Protein AF-0000000083317560 (afdb_homodimer)

Structure (mmCIF, N/CA/C/O backbone):
data_AF-0000000083317560-model_v1
#
loop_
_entity.id
_entity.type
_entity.pdbx_description
1 polymer 'ATP-grasp domain-containing protein'
#
loop_
_atom_site.group_PDB
_atom_site.id
_atom_site.type_symbol
_atom_site.label_atom_id
_atom_site.label_alt_id
_atom_site.label_comp_id
_atom_site.label_asym_id
_atom_site.label_entity_id
_atom_site.label_seq_id
_atom_site.pdbx_PDB_ins_code
_atom_site.Cartn_x
_atom_site.Cartn_y
_atom_site.Cartn_z
_atom_site.occupancy
_atom_site.B_iso_or_equiv
_atom_site.auth_seq_id
_atom_site.auth_comp_id
_atom_site.auth_asym_id
_atom_site.auth_atom_id
_atom_site.pdbx_PDB_model_num
ATOM 1 N N . MET A 1 1 ? -16.016 -5.742 -10.305 1 97 1 MET A N 1
ATOM 2 C CA . MET A 1 1 ? -14.617 -5.953 -9.961 1 97 1 MET A CA 1
ATOM 3 C C . MET A 1 1 ? -13.711 -5.586 -11.133 1 97 1 MET A C 1
ATOM 5 O O . MET A 1 1 ? -13.922 -6.043 -12.258 1 97 1 MET A O 1
ATOM 9 N N . ASN A 1 2 ? -12.727 -4.668 -10.977 1 98.81 2 ASN A N 1
ATOM 10 C CA . ASN A 1 2 ? -11.695 -4.375 -11.969 1 98.81 2 ASN A CA 1
ATOM 11 C C . ASN A 1 2 ? -10.477 -5.277 -11.789 1 98.81 2 ASN A C 1
ATOM 13 O O . ASN A 1 2 ? -9.797 -5.211 -10.766 1 98.81 2 ASN A O 1
ATOM 17 N N . PHE A 1 3 ? -10.258 -6.121 -12.758 1 98.81 3 PHE A N 1
ATOM 18 C CA . PHE A 1 3 ? -9.164 -7.09 -12.727 1 98.81 3 PHE A CA 1
ATOM 19 C C . PHE A 1 3 ? -8.148 -6.789 -13.82 1 98.81 3 PHE A C 1
ATOM 21 O O . PHE A 1 3 ? -8.469 -6.84 -15.008 1 98.81 3 PHE A O 1
ATOM 28 N N . VAL A 1 4 ? -6.938 -6.422 -13.43 1 98.94 4 VAL A N 1
ATOM 29 C CA . VAL A 1 4 ? -5.867 -6.289 -14.406 1 98.94 4 VAL A CA 1
ATOM 30 C C . VAL A 1 4 ? -5.191 -7.641 -14.625 1 98.94 4 VAL A C 1
ATOM 32 O O . VAL A 1 4 ? -4.574 -8.188 -13.711 1 98.94 4 VAL A O 1
ATOM 35 N N . PHE A 1 5 ? -5.344 -8.195 -15.766 1 98.88 5 PHE A N 1
ATOM 36 C CA . PHE A 1 5 ? -4.676 -9.43 -16.141 1 98.88 5 PHE A CA 1
ATOM 37 C C . PHE A 1 5 ? -3.379 -9.148 -16.891 1 98.88 5 PHE A C 1
ATOM 39 O O . PHE A 1 5 ? -3.406 -8.711 -18.047 1 98.88 5 PHE A O 1
ATOM 46 N N . PHE A 1 6 ? -2.275 -9.383 -16.312 1 98.62 6 PHE A N 1
ATOM 47 C CA . PHE A 1 6 ? -0.95 -9.141 -16.859 1 98.62 6 PHE A CA 1
ATOM 48 C C . PHE A 1 6 ? -0.506 -10.312 -17.734 1 98.62 6 PHE A C 1
ATOM 50 O O . PHE A 1 6 ? -0.581 -11.469 -17.312 1 98.62 6 PHE A O 1
ATOM 57 N N . SER A 1 7 ? -0.179 -10.117 -18.953 1 97.81 7 SER A N 1
ATOM 58 C CA . SER A 1 7 ? 0.256 -11.102 -19.938 1 97.81 7 SER A CA 1
ATOM 59 C C . SER A 1 7 ? -0.863 -12.086 -20.266 1 97.81 7 SER A C 1
ATOM 61 O O . SER A 1 7 ? -0.674 -13.305 -20.188 1 97.81 7 SER A O 1
ATOM 63 N N . PRO A 1 8 ? -1.963 -11.523 -20.656 1 97.81 8 PRO A N 1
ATOM 64 C CA . PRO A 1 8 ? -3.088 -12.422 -20.938 1 97.81 8 PRO A CA 1
ATOM 65 C C . PRO A 1 8 ? -2.861 -13.281 -22.172 1 97.81 8 PRO A C 1
ATOM 67 O O . PRO A 1 8 ? -3.555 -14.281 -22.375 1 97.81 8 PRO A O 1
ATOM 70 N N . HIS A 1 9 ? -1.906 -12.922 -23.031 1 95.06 9 HIS A N 1
ATOM 71 C CA . HIS A 1 9 ? -1.702 -13.562 -24.328 1 95.06 9 HIS A CA 1
ATOM 72 C C . HIS A 1 9 ? -0.772 -14.766 -24.203 1 95.06 9 HIS A C 1
ATOM 74 O O . HIS A 1 9 ? -0.693 -15.586 -25.125 1 95.06 9 HIS A O 1
ATOM 80 N N . PHE A 1 10 ? -0.013 -14.805 -23.109 1 90.56 10 PHE A N 1
ATOM 81 C CA . PHE A 1 10 ? 0.992 -15.852 -23 1 90.56 10 PHE A CA 1
ATOM 82 C C . PHE A 1 10 ? 1.146 -16.297 -21.547 1 90.56 10 PHE A C 1
ATOM 84 O O . PHE A 1 10 ? 1.278 -15.477 -20.656 1 90.56 10 PHE A O 1
ATOM 91 N N . PRO A 1 11 ? 1.29 -17.641 -21.391 1 88.12 11 PRO A N 1
ATOM 92 C CA . PRO A 1 11 ? 1.042 -18.719 -22.344 1 88.12 11 PRO A CA 1
ATOM 93 C C . PRO A 1 11 ? -0.43 -18.844 -22.734 1 88.12 11 PRO A C 1
ATOM 95 O O . PRO A 1 11 ? -1.265 -18.078 -22.25 1 88.12 11 PRO A O 1
ATOM 98 N N . ALA A 1 12 ? -0.786 -19.719 -23.594 1 83.5 12 ALA A N 1
ATOM 99 C CA . ALA A 1 12 ? -2.139 -19.859 -24.141 1 83.5 12 ALA A CA 1
ATOM 100 C C . ALA A 1 12 ? -3.156 -20.047 -23.016 1 83.5 12 ALA A C 1
ATOM 102 O O . ALA A 1 12 ? -4.27 -19.516 -23.078 1 83.5 12 ALA A O 1
ATOM 103 N N . SER A 1 13 ? -2.809 -20.734 -22.016 1 88.69 13 SER A N 1
ATOM 104 C CA . SER A 1 13 ? -3.703 -21 -20.891 1 88.69 13 SER A CA 1
ATOM 105 C C . SER A 1 13 ? -4.082 -19.703 -20.172 1 88.69 13 SER A C 1
ATOM 107 O O . SER A 1 13 ? -5.152 -19.609 -19.578 1 88.69 13 SER A O 1
ATOM 109 N N . SER A 1 14 ? -3.219 -18.672 -20.219 1 93.62 14 SER A N 1
ATOM 110 C CA . SER A 1 14 ? -3.514 -17.391 -19.594 1 93.62 14 SER A CA 1
ATOM 111 C C . SER A 1 14 ? -4.777 -16.766 -20.172 1 93.62 14 SER A C 1
ATOM 113 O O . SER A 1 14 ? -5.598 -16.219 -19.453 1 93.62 14 SER A O 1
ATOM 115 N N . GLY A 1 15 ? -4.883 -16.906 -21.438 1 96.5 15 GLY A N 1
ATOM 116 C CA . GLY A 1 15 ? -6.074 -16.375 -22.094 1 96.5 15 GLY A CA 1
ATOM 117 C C . GLY A 1 15 ? -7.359 -17 -21.578 1 96.5 15 GLY A C 1
ATOM 118 O O . GLY A 1 15 ? -8.367 -16.312 -21.422 1 96.5 15 GLY A O 1
ATOM 119 N N . GLU A 1 16 ? -7.297 -18.266 -21.297 1 97.19 16 GLU A N 1
ATOM 120 C CA . GLU A 1 16 ? -8.477 -18.969 -20.797 1 97.19 16 GLU A CA 1
ATOM 121 C C . GLU A 1 16 ? -8.922 -18.422 -19.453 1 97.19 16 GLU A C 1
ATOM 123 O O . GLU A 1 16 ? -10.117 -18.281 -19.188 1 97.19 16 GLU A O 1
ATOM 128 N N . PHE A 1 17 ? -7.988 -18.047 -18.609 1 98.31 17 PHE A N 1
ATOM 129 C CA . PHE A 1 17 ? -8.32 -17.453 -17.328 1 98.31 17 PHE A CA 1
ATOM 130 C C . PHE A 1 17 ? -9 -16.109 -17.516 1 98.31 17 PHE A C 1
ATOM 132 O O . PHE A 1 17 ? -10.008 -15.82 -16.859 1 98.31 17 PHE A O 1
ATOM 139 N N . ALA A 1 18 ? -8.469 -15.281 -18.391 1 98.5 18 ALA A N 1
ATOM 140 C CA . ALA A 1 18 ? -9.039 -13.961 -18.656 1 98.5 18 ALA A CA 1
ATOM 141 C C . ALA A 1 18 ? -10.461 -14.078 -19.203 1 98.5 18 ALA A C 1
ATOM 143 O O . ALA A 1 18 ? -11.352 -13.328 -18.781 1 98.5 18 ALA A O 1
ATOM 144 N N . ILE A 1 19 ? -10.641 -15.008 -20.109 1 98.62 19 ILE A N 1
ATOM 145 C CA . ILE A 1 19 ? -11.938 -15.211 -20.75 1 98.62 19 ILE A CA 1
ATOM 146 C C . ILE A 1 19 ? -12.977 -15.617 -19.703 1 98.62 19 ILE A C 1
ATOM 148 O O . ILE A 1 19 ? -14.078 -15.07 -19.672 1 98.62 19 ILE A O 1
ATOM 152 N N . ARG A 1 20 ? -12.617 -16.516 -18.828 1 98.38 20 ARG A N 1
ATOM 153 C CA . ARG A 1 20 ? -13.578 -16.984 -17.828 1 98.38 20 ARG A CA 1
ATOM 154 C C . ARG A 1 20 ? -13.859 -15.891 -16.797 1 98.38 20 ARG A C 1
ATOM 156 O O . ARG A 1 20 ? -14.977 -15.789 -16.281 1 98.38 20 ARG A O 1
ATOM 163 N N . LEU A 1 21 ? -12.836 -15.062 -16.469 1 98.38 21 LEU A N 1
ATOM 164 C CA . LEU A 1 21 ? -13.07 -13.906 -15.609 1 98.38 21 LEU A CA 1
ATOM 165 C C . LEU A 1 21 ? -14.172 -13.023 -16.172 1 98.38 21 LEU A C 1
ATOM 167 O O . LEU A 1 21 ? -15.086 -12.625 -15.445 1 98.38 21 LEU A O 1
ATOM 171 N N . HIS A 1 22 ? -14.047 -12.742 -17.438 1 98.75 22 HIS A N 1
ATOM 172 C CA . HIS A 1 22 ? -15.055 -11.93 -18.125 1 98.75 22 HIS A CA 1
ATOM 173 C C . HIS A 1 22 ? -16.422 -12.594 -18.047 1 98.75 22 HIS A C 1
ATOM 175 O O . HIS A 1 22 ? -17.422 -11.93 -17.75 1 98.75 22 HIS A O 1
ATOM 181 N N . GLU A 1 23 ? -16.438 -13.844 -18.312 1 98.5 23 GLU A N 1
ATOM 182 C CA . GLU A 1 23 ? -17.703 -14.594 -18.312 1 98.5 23 GLU A CA 1
ATOM 183 C C . GLU A 1 23 ? -18.344 -14.594 -16.938 1 98.5 23 GLU A C 1
ATOM 185 O O . GLU A 1 23 ? -19.578 -14.664 -16.828 1 98.5 23 GLU A O 1
ATOM 190 N N . GLU A 1 24 ? -17.562 -14.531 -15.938 1 97.81 24 GLU A N 1
ATOM 191 C CA . GLU A 1 24 ? -18.094 -14.508 -14.578 1 97.81 24 GLU A CA 1
ATOM 192 C C . GLU A 1 24 ? -18.469 -13.086 -14.156 1 97.81 24 GLU A C 1
ATOM 194 O O . GLU A 1 24 ? -18.906 -12.867 -13.031 1 97.81 24 GLU A O 1
ATOM 199 N N . GLY A 1 25 ? -18.172 -12.07 -14.969 1 98.44 25 GLY A N 1
ATOM 200 C CA . GLY A 1 25 ? -18.734 -10.742 -14.75 1 98.44 25 GLY A CA 1
ATOM 201 C C . GLY A 1 25 ? -17.688 -9.711 -14.375 1 98.44 25 GLY A C 1
ATOM 202 O O . GLY A 1 25 ? -18.031 -8.562 -14.07 1 98.44 25 GLY A O 1
ATOM 203 N N . ALA A 1 26 ? -16.453 -10.039 -14.391 1 98.69 26 ALA A N 1
ATOM 204 C CA . ALA A 1 26 ? -15.406 -9.086 -14.047 1 98.69 26 ALA A CA 1
ATOM 205 C C . ALA A 1 26 ? -15.125 -8.141 -15.211 1 98.69 26 ALA A C 1
ATOM 207 O O . ALA A 1 26 ? -15.344 -8.492 -16.375 1 98.69 26 ALA A O 1
ATOM 208 N N . THR A 1 27 ? -14.734 -6.887 -14.898 1 98.88 27 THR A N 1
ATOM 209 C CA . THR A 1 27 ? -14.078 -6.012 -15.859 1 98.88 27 THR A CA 1
ATOM 210 C C . THR A 1 27 ? -12.609 -6.406 -16.031 1 98.88 27 THR A C 1
ATOM 212 O O . THR A 1 27 ? -11.789 -6.156 -15.148 1 98.88 27 THR A O 1
ATOM 215 N N . VAL A 1 28 ? -12.312 -7.035 -17.188 1 98.94 28 VAL A N 1
ATOM 216 C CA . VAL A 1 28 ? -10.969 -7.57 -17.391 1 98.94 28 VAL A CA 1
ATOM 217 C C . VAL A 1 28 ? -10.133 -6.59 -18.203 1 98.94 28 VAL A C 1
ATOM 219 O O . VAL A 1 28 ? -10.461 -6.293 -19.359 1 98.94 28 VAL A O 1
ATOM 222 N N . LEU A 1 29 ? -9.078 -6.086 -17.625 1 98.94 29 LEU A N 1
ATOM 223 C CA . LEU A 1 29 ? -8.156 -5.133 -18.234 1 98.94 29 LEU A CA 1
ATOM 224 C C . LEU A 1 29 ? -6.797 -5.773 -18.484 1 98.94 29 LEU A C 1
ATOM 226 O O . LEU A 1 29 ? -6.129 -6.219 -17.547 1 98.94 29 LEU A O 1
ATOM 230 N N . GLY A 1 30 ? -6.363 -5.891 -19.75 1 98.88 30 GLY A N 1
ATOM 231 C CA . GLY A 1 30 ? -5.145 -6.605 -20.094 1 98.88 30 GLY A CA 1
ATOM 232 C C . GLY A 1 30 ? -3.951 -5.688 -20.297 1 98.88 30 GLY A C 1
ATOM 233 O O . GLY A 1 30 ? -4.086 -4.598 -20.859 1 98.88 30 GLY A O 1
ATOM 234 N N . ILE A 1 31 ? -2.828 -5.996 -19.812 1 98.88 31 ILE A N 1
ATOM 235 C CA . ILE A 1 31 ? -1.543 -5.391 -20.141 1 98.88 31 ILE A CA 1
ATOM 236 C C . ILE A 1 31 ? -0.622 -6.438 -20.75 1 98.88 31 ILE A C 1
ATOM 238 O O . ILE A 1 31 ? -0.457 -7.531 -20.203 1 98.88 31 ILE A O 1
ATOM 242 N N . GLY A 1 32 ? -0.101 -6.25 -21.859 1 98.38 32 GLY A N 1
ATOM 243 C CA . GLY A 1 32 ? 0.823 -7.145 -22.531 1 98.38 32 GLY A CA 1
ATOM 244 C C . GLY A 1 32 ? 1.663 -6.441 -23.578 1 98.38 32 GLY A C 1
ATOM 245 O O . GLY A 1 32 ? 1.515 -5.238 -23.797 1 98.38 32 GLY A O 1
ATOM 246 N N . ASP A 1 33 ? 2.557 -7.125 -24.203 1 97.94 33 ASP A N 1
ATOM 247 C CA . ASP A 1 33 ? 3.418 -6.508 -25.203 1 97.94 33 ASP A CA 1
ATOM 248 C C . ASP A 1 33 ? 3.072 -7.008 -26.594 1 97.94 33 ASP A C 1
ATOM 250 O O . ASP A 1 33 ? 3.625 -6.527 -27.594 1 97.94 33 ASP A O 1
ATOM 254 N N . ALA A 1 34 ? 2.172 -7.996 -26.734 1 97.38 34 ALA A N 1
ATOM 255 C CA . ALA A 1 34 ? 1.708 -8.461 -28.047 1 97.38 34 ALA A CA 1
ATOM 256 C C . ALA A 1 34 ? 0.734 -7.461 -28.672 1 97.38 34 ALA A C 1
ATOM 258 O O . ALA A 1 34 ? -0.075 -6.852 -27.969 1 97.38 34 ALA A O 1
ATOM 259 N N . PRO A 1 35 ? 0.786 -7.332 -30.047 1 97.94 35 PRO A N 1
ATOM 260 C CA . PRO A 1 35 ? -0.228 -6.488 -30.672 1 97.94 35 PRO A CA 1
ATOM 261 C C . PRO A 1 35 ? -1.649 -6.992 -30.438 1 97.94 35 PRO A C 1
ATOM 263 O O . PRO A 1 35 ? -1.886 -8.203 -30.453 1 97.94 35 PRO A O 1
ATOM 266 N N . TYR A 1 36 ? -2.492 -6.062 -30.266 1 97.5 36 TYR A N 1
ATOM 267 C CA . TYR A 1 36 ? -3.887 -6.383 -29.984 1 97.5 36 TYR A CA 1
ATOM 268 C C . TYR A 1 36 ? -4.457 -7.32 -31.047 1 97.5 36 TYR A C 1
ATOM 270 O O . TYR A 1 36 ? -5.109 -8.312 -30.719 1 97.5 36 TYR A O 1
ATOM 278 N N . ASP A 1 37 ? -4.117 -7.07 -32.281 1 97.31 37 ASP A N 1
ATOM 279 C CA . ASP A 1 37 ? -4.695 -7.816 -33.375 1 97.31 37 ASP A CA 1
ATOM 280 C C . ASP A 1 37 ? -4.148 -9.242 -33.438 1 97.31 37 ASP A C 1
ATOM 282 O O . ASP A 1 37 ? -4.699 -10.102 -34.125 1 97.31 37 ASP A O 1
ATOM 286 N N . SER A 1 38 ? -3.072 -9.508 -32.688 1 97 38 SER A N 1
ATOM 287 C CA . SER A 1 38 ? -2.492 -10.844 -32.656 1 97 38 SER A CA 1
ATOM 288 C C . SER A 1 38 ? -3.158 -11.719 -31.609 1 97 38 SER A C 1
ATOM 290 O O . SER A 1 38 ? -2.98 -12.938 -31.594 1 97 38 SER A O 1
ATOM 292 N N . LEU A 1 39 ? -3.922 -11.094 -30.719 1 97.25 39 LEU A N 1
ATOM 293 C CA . LEU A 1 39 ? -4.633 -11.867 -29.703 1 97.25 39 LEU A CA 1
ATOM 294 C C . LEU A 1 39 ? -5.746 -12.695 -30.344 1 97.25 39 LEU A C 1
ATOM 296 O O . LEU A 1 39 ? -6.293 -12.32 -31.375 1 97.25 39 LEU A O 1
ATOM 300 N N . SER A 1 40 ? -6.09 -13.852 -29.797 1 96.06 40 SER A N 1
ATOM 301 C CA . SER A 1 40 ? -7.211 -14.641 -30.297 1 96.06 40 SER A CA 1
ATOM 302 C C . SER A 1 40 ? -8.516 -13.852 -30.219 1 96.06 40 SER A C 1
ATOM 304 O O . SER A 1 40 ? -8.703 -13.039 -29.312 1 96.06 40 SER A O 1
ATOM 306 N N . PRO A 1 41 ? -9.43 -14.039 -31.141 1 97.31 41 PRO A N 1
ATOM 307 C CA . PRO A 1 41 ? -10.703 -13.32 -31.125 1 97.31 41 PRO A CA 1
ATOM 308 C C . PRO A 1 41 ? -11.461 -13.477 -29.812 1 97.31 41 PRO A C 1
ATOM 310 O O . PRO A 1 41 ? -12.07 -12.523 -29.328 1 97.31 41 PRO A O 1
ATOM 313 N N . ARG A 1 42 ? -11.422 -14.609 -29.25 1 97.44 42 ARG A N 1
ATOM 314 C CA . ARG A 1 42 ? -12.102 -14.852 -27.969 1 97.44 42 ARG A CA 1
ATOM 315 C C . ARG A 1 42 ? -11.5 -14 -26.859 1 97.44 42 ARG A C 1
ATOM 317 O O . ARG A 1 42 ? -12.227 -13.453 -26.031 1 97.44 42 ARG A O 1
ATOM 324 N N . LEU A 1 43 ? -10.141 -13.945 -26.828 1 98.38 43 LEU A N 1
ATOM 325 C CA . LEU A 1 43 ? -9.477 -13.125 -25.828 1 98.38 43 LEU A CA 1
ATOM 326 C C . LEU A 1 43 ? -9.781 -11.648 -26.031 1 98.38 43 LEU A C 1
ATOM 328 O O . LEU A 1 43 ? -10.047 -10.922 -25.078 1 98.38 43 LEU A O 1
ATOM 332 N N . GLN A 1 44 ? -9.727 -11.18 -27.281 1 98.44 44 GLN A N 1
ATOM 333 C CA . GLN A 1 44 ? -10.094 -9.805 -27.594 1 98.44 44 GLN A CA 1
ATOM 334 C C . GLN A 1 44 ? -11.477 -9.469 -27.031 1 98.44 44 GLN A C 1
ATOM 336 O O . GLN A 1 44 ? -11.664 -8.414 -26.422 1 98.44 44 GLN A O 1
ATOM 341 N N . ALA A 1 45 ? -12.391 -10.359 -27.266 1 98.38 45 ALA A N 1
ATOM 342 C CA . ALA A 1 45 ? -13.773 -10.133 -26.859 1 98.38 45 ALA A CA 1
ATOM 343 C C . ALA A 1 45 ? -13.906 -10.109 -25.344 1 98.38 45 ALA A C 1
ATOM 345 O O . ALA A 1 45 ? -14.797 -9.453 -24.797 1 98.38 45 ALA A O 1
ATOM 346 N N . ALA A 1 46 ? -13.023 -10.781 -24.656 1 98.62 46 ALA A N 1
ATOM 347 C CA . ALA A 1 46 ? -13.086 -10.906 -23.203 1 98.62 46 ALA A CA 1
ATOM 348 C C . ALA A 1 46 ? -12.461 -9.695 -22.516 1 98.62 46 ALA A C 1
ATOM 350 O O . ALA A 1 46 ? -12.789 -9.383 -21.375 1 98.62 46 ALA A O 1
ATOM 351 N N . LEU A 1 47 ? -11.547 -9.039 -23.156 1 98.81 47 LEU A N 1
ATOM 352 C CA . LEU A 1 47 ? -10.859 -7.887 -22.594 1 98.81 47 LEU A CA 1
ATOM 353 C C . LEU A 1 47 ? -11.695 -6.617 -22.766 1 98.81 47 LEU A C 1
ATOM 355 O O . LEU A 1 47 ? -12.023 -6.238 -23.891 1 98.81 47 LEU A O 1
ATOM 359 N N . THR A 1 48 ? -12.062 -6.02 -21.641 1 98.88 48 THR A N 1
ATOM 360 C CA . THR A 1 48 ? -12.727 -4.723 -21.703 1 98.88 48 THR A CA 1
ATOM 361 C C . THR A 1 48 ? -11.828 -3.691 -22.391 1 98.88 48 THR A C 1
ATOM 363 O O . THR A 1 48 ? -12.305 -2.859 -23.156 1 98.88 48 THR A O 1
ATOM 366 N N . GLU A 1 49 ? -10.562 -3.727 -22.062 1 98.75 49 GLU A N 1
ATOM 367 C CA . GLU A 1 49 ? -9.539 -2.91 -22.703 1 98.75 49 GLU A CA 1
ATOM 368 C C . GLU A 1 49 ? -8.164 -3.57 -22.609 1 98.75 49 GLU A C 1
ATOM 370 O O . GLU A 1 49 ? -7.922 -4.387 -21.719 1 98.75 49 GLU A O 1
ATOM 375 N N . TYR A 1 50 ? -7.34 -3.301 -23.656 1 98.81 50 TYR A N 1
ATOM 376 C CA . TYR A 1 50 ? -5.988 -3.842 -23.719 1 98.81 50 TYR A CA 1
ATOM 377 C C . TYR A 1 50 ? -4.961 -2.725 -23.859 1 98.81 50 TYR A C 1
ATOM 379 O O . TYR A 1 50 ? -5.035 -1.921 -24.797 1 98.81 50 TYR A O 1
ATOM 387 N N . TYR A 1 51 ? -4.035 -2.6 -22.891 1 98.81 51 TYR A N 1
ATOM 388 C CA . TYR A 1 51 ? -2.939 -1.636 -22.922 1 98.81 51 TYR A CA 1
ATOM 389 C C . TYR A 1 51 ? -1.636 -2.309 -23.344 1 98.81 51 TYR A C 1
ATOM 391 O O . TYR A 1 51 ? -1.064 -3.094 -22.578 1 98.81 51 TYR A O 1
ATOM 399 N N . ARG A 1 52 ? -1.171 -2.045 -24.531 1 98.69 52 ARG A N 1
ATOM 400 C CA . ARG A 1 52 ? 0.071 -2.639 -25.016 1 98.69 52 ARG A CA 1
ATOM 401 C C . ARG A 1 52 ? 1.28 -1.833 -24.547 1 98.69 52 ARG A C 1
ATOM 403 O O . ARG A 1 52 ? 1.369 -0.632 -24.812 1 98.69 52 ARG A O 1
ATOM 410 N N . VAL A 1 53 ? 2.168 -2.41 -23.891 1 98.44 53 VAL A N 1
ATOM 411 C CA . VAL A 1 53 ? 3.439 -1.801 -23.5 1 98.44 53 VAL A CA 1
ATOM 412 C C . VAL A 1 53 ? 4.543 -2.277 -24.453 1 98.44 53 VAL A C 1
ATOM 414 O O . VAL A 1 53 ? 4.371 -3.268 -25.156 1 98.44 53 VAL A O 1
ATOM 417 N N . GLU A 1 54 ? 5.66 -1.616 -24.5 1 97.75 54 GLU A N 1
ATOM 418 C CA . GLU A 1 54 ? 6.766 -2.01 -25.359 1 97.75 54 GLU A CA 1
ATOM 419 C C . GLU A 1 54 ? 7.523 -3.203 -24.781 1 97.75 54 GLU A C 1
ATOM 421 O O . GLU A 1 54 ? 7.816 -4.164 -25.5 1 97.75 54 GLU A O 1
ATOM 426 N N . GLN A 1 55 ? 7.836 -3.123 -23.531 1 97.44 55 GLN A N 1
ATOM 427 C CA . GLN A 1 55 ? 8.555 -4.176 -22.828 1 97.44 55 GLN A CA 1
ATOM 428 C C . GLN A 1 55 ? 7.895 -4.484 -21.484 1 97.44 55 GLN A C 1
ATOM 430 O O . GLN A 1 55 ? 7.891 -3.646 -20.578 1 97.44 55 GLN A O 1
ATOM 435 N N . MET A 1 56 ? 7.441 -5.66 -21.312 1 96.5 56 MET A N 1
ATOM 436 C CA . MET A 1 56 ? 6.715 -6.039 -20.109 1 96.5 56 MET A CA 1
ATOM 437 C C . MET A 1 56 ? 7.633 -6.027 -18.891 1 96.5 56 MET A C 1
ATOM 439 O O . MET A 1 56 ? 7.172 -5.875 -17.75 1 96.5 56 MET A O 1
ATOM 443 N N . GLU A 1 57 ? 8.938 -6.137 -19.125 1 96.5 57 GLU A N 1
ATOM 444 C CA . GLU A 1 57 ? 9.906 -6.102 -18.031 1 96.5 57 GLU A CA 1
ATOM 445 C C . GLU A 1 57 ? 10.109 -4.68 -17.516 1 96.5 57 GLU A C 1
ATOM 447 O O . GLU A 1 57 ? 10.703 -4.477 -16.453 1 96.5 57 GLU A O 1
ATOM 452 N N . ASN A 1 58 ? 9.68 -3.73 -18.297 1 97.62 58 ASN A N 1
ATOM 453 C CA . ASN A 1 58 ? 9.773 -2.336 -17.875 1 97.62 58 ASN A CA 1
ATOM 454 C C . ASN A 1 58 ? 8.688 -1.978 -16.859 1 97.62 58 ASN A C 1
ATOM 456 O O . ASN A 1 58 ? 7.547 -1.703 -17.25 1 97.62 58 ASN A O 1
ATOM 460 N N . GLU A 1 59 ? 9.062 -1.855 -15.664 1 96.81 59 GLU A N 1
ATOM 461 C CA . GLU A 1 59 ? 8.117 -1.657 -14.578 1 96.81 59 GLU A CA 1
ATOM 462 C C . GLU A 1 59 ? 7.418 -0.304 -14.688 1 96.81 59 GLU A C 1
ATOM 464 O O . GLU A 1 59 ? 6.258 -0.165 -14.305 1 96.81 59 GLU A O 1
ATOM 469 N N . ASP A 1 60 ? 8.125 0.689 -15.133 1 98.19 60 ASP A N 1
ATOM 470 C CA . ASP A 1 60 ? 7.523 2.01 -15.281 1 98.19 60 ASP A CA 1
ATOM 471 C C . ASP A 1 60 ? 6.375 1.979 -16.281 1 98.19 60 ASP A C 1
ATOM 473 O O . ASP A 1 60 ? 5.336 2.611 -16.078 1 98.19 60 ASP A O 1
ATOM 477 N N . GLU A 1 61 ? 6.547 1.252 -17.359 1 98.56 61 GLU A N 1
ATOM 478 C CA . GLU A 1 61 ? 5.484 1.14 -18.359 1 98.56 61 GLU A CA 1
ATOM 479 C C . GLU A 1 61 ? 4.25 0.466 -17.766 1 98.56 61 GLU A C 1
ATOM 481 O O . GLU A 1 61 ? 3.121 0.904 -18 1 98.56 61 GLU A O 1
ATOM 486 N N . THR A 1 62 ? 4.539 -0.589 -17.016 1 98.69 62 THR A N 1
ATOM 487 C CA . THR A 1 62 ? 3.428 -1.305 -16.406 1 98.69 62 THR A CA 1
ATOM 488 C C . THR A 1 62 ? 2.723 -0.423 -15.375 1 98.69 62 THR A C 1
ATOM 490 O O . THR A 1 62 ? 1.492 -0.417 -15.297 1 98.69 62 THR A O 1
ATOM 493 N N . LEU A 1 63 ? 3.51 0.323 -14.594 1 98.81 63 LEU A N 1
ATOM 494 C CA . LEU A 1 63 ? 2.949 1.248 -13.617 1 98.81 63 LEU A CA 1
ATOM 495 C C . LEU A 1 63 ? 2.051 2.277 -14.297 1 98.81 63 LEU A C 1
ATOM 497 O O . LEU A 1 63 ? 0.939 2.539 -13.828 1 98.81 63 LEU A O 1
ATOM 501 N N . ARG A 1 64 ? 2.488 2.873 -15.375 1 98.81 64 ARG A N 1
ATOM 502 C CA . ARG A 1 64 ? 1.74 3.898 -16.094 1 98.81 64 ARG A CA 1
ATOM 503 C C . ARG A 1 64 ? 0.472 3.32 -16.719 1 98.81 64 ARG A C 1
ATOM 505 O O . ARG A 1 64 ? -0.57 3.979 -16.734 1 98.81 64 ARG A O 1
ATOM 512 N N . ALA A 1 65 ? 0.6 2.08 -17.219 1 98.88 65 ALA A N 1
ATOM 513 C CA . ALA A 1 65 ? -0.583 1.404 -17.75 1 98.88 65 ALA A CA 1
ATOM 514 C C . ALA A 1 65 ? -1.628 1.199 -16.656 1 98.88 65 ALA A C 1
ATOM 516 O O . ALA A 1 65 ? -2.818 1.432 -16.875 1 98.88 65 ALA A O 1
ATOM 517 N N . THR A 1 66 ? -1.189 0.785 -15.492 1 98.94 66 THR A N 1
ATOM 518 C CA . THR A 1 66 ? -2.09 0.584 -14.359 1 98.94 66 THR A CA 1
ATOM 519 C C . THR A 1 66 ? -2.695 1.91 -13.906 1 98.94 66 THR A C 1
ATOM 521 O O . THR A 1 66 ? -3.871 1.969 -13.539 1 98.94 66 THR A O 1
ATOM 524 N N . GLY A 1 67 ? -1.862 3 -13.898 1 98.88 67 GLY A N 1
ATOM 525 C CA . GLY A 1 67 ? -2.387 4.332 -13.648 1 98.88 67 GLY A CA 1
ATOM 526 C C . GLY A 1 67 ? -3.49 4.73 -14.617 1 98.88 67 GLY A C 1
ATOM 527 O O . GLY A 1 67 ? -4.512 5.277 -14.203 1 98.88 67 GLY A O 1
ATOM 528 N N . TYR A 1 68 ? -3.342 4.438 -15.945 1 98.88 68 TYR A N 1
ATOM 529 C CA . TYR A 1 68 ? -4.348 4.719 -16.969 1 98.88 68 TYR A CA 1
ATOM 530 C C . TYR A 1 68 ? -5.66 4.016 -16.641 1 98.88 68 TYR A C 1
ATOM 532 O O . TYR A 1 68 ? -6.73 4.629 -16.703 1 98.88 68 TYR A O 1
ATOM 540 N N . PHE A 1 69 ? -5.535 2.701 -16.312 1 98.94 69 PHE A N 1
ATOM 541 C CA . PHE A 1 69 ? -6.734 1.931 -16.016 1 98.94 69 PHE A CA 1
ATOM 542 C C . PHE A 1 69 ? -7.414 2.467 -14.758 1 98.94 69 PHE A C 1
ATOM 544 O O . PHE A 1 69 ? -8.641 2.504 -14.672 1 98.94 69 PHE A O 1
ATOM 551 N N . THR A 1 70 ? -6.625 2.857 -13.711 1 98.88 70 THR A N 1
ATOM 552 C CA . THR A 1 70 ? -7.199 3.441 -12.5 1 98.88 70 THR A CA 1
ATOM 553 C C . THR A 1 70 ? -7.965 4.723 -12.828 1 98.88 70 THR A C 1
ATOM 555 O O . THR A 1 70 ? -9.062 4.941 -12.32 1 98.88 70 THR A O 1
ATOM 558 N N . HIS A 1 71 ? -7.375 5.562 -13.703 1 98.81 71 HIS A N 1
ATOM 559 C CA . HIS A 1 71 ? -8.008 6.809 -14.125 1 98.81 71 HIS A CA 1
ATOM 560 C C . HIS A 1 71 ? -9.336 6.539 -14.828 1 98.81 71 HIS A C 1
ATOM 562 O O . HIS A 1 71 ? -10.352 7.152 -14.492 1 98.81 71 HIS A O 1
ATOM 568 N N . LYS A 1 72 ? -9.328 5.605 -15.695 1 98.75 72 LYS A N 1
ATOM 569 C CA . LYS A 1 72 ? -10.469 5.402 -16.578 1 98.75 72 LYS A CA 1
ATOM 570 C C . LYS A 1 72 ? -11.547 4.566 -15.898 1 98.75 72 LYS A C 1
ATOM 572 O O . LYS A 1 72 ? -12.742 4.836 -16.062 1 98.75 72 LYS A O 1
ATOM 577 N N . TYR A 1 73 ? -11.148 3.512 -15.109 1 98.75 73 TYR A N 1
ATOM 578 C CA . TYR A 1 73 ? -12.125 2.531 -14.648 1 98.75 73 TYR A CA 1
ATOM 579 C C . TYR A 1 73 ? -12.289 2.594 -13.133 1 98.75 73 TYR A C 1
ATOM 581 O O . TYR A 1 73 ? -13.219 2.006 -12.578 1 98.75 73 TYR A O 1
ATOM 589 N N . GLY A 1 74 ? -11.422 3.33 -12.414 1 98.38 74 GLY A N 1
ATOM 590 C CA . GLY A 1 74 ? -11.461 3.387 -10.961 1 98.38 74 GLY A CA 1
ATOM 591 C C . GLY A 1 74 ? -10.508 2.408 -10.297 1 98.38 74 GLY A C 1
ATOM 592 O O . GLY A 1 74 ? -9.539 1.959 -10.914 1 98.38 74 GLY A O 1
ATOM 593 N N . ARG A 1 75 ? -10.781 2.113 -9.078 1 98.19 75 ARG A N 1
ATOM 594 C CA . ARG A 1 75 ? -9.906 1.286 -8.258 1 98.19 75 ARG A CA 1
ATOM 595 C C . ARG A 1 75 ? -9.703 -0.089 -8.883 1 98.19 75 ARG A C 1
ATOM 597 O O . ARG A 1 75 ? -10.664 -0.734 -9.305 1 98.19 75 ARG A O 1
ATOM 604 N N . ILE A 1 76 ? -8.445 -0.523 -8.938 1 98.75 76 ILE A N 1
ATOM 605 C CA . ILE A 1 76 ? -8.117 -1.874 -9.383 1 98.75 76 ILE A CA 1
ATOM 606 C C . ILE A 1 76 ? -8.258 -2.848 -8.211 1 98.75 76 ILE A C 1
ATOM 608 O O . ILE A 1 76 ? -7.621 -2.67 -7.168 1 98.75 76 ILE A O 1
ATOM 612 N N . ASP A 1 77 ? -9 -3.871 -8.391 1 98.5 77 ASP A N 1
ATOM 613 C CA . ASP A 1 77 ? -9.281 -4.805 -7.305 1 98.5 77 ASP A CA 1
ATOM 614 C C . ASP A 1 77 ? -8.25 -5.926 -7.262 1 98.5 77 ASP A C 1
ATOM 616 O O . ASP A 1 77 ? -7.895 -6.414 -6.184 1 98.5 77 ASP A O 1
ATOM 620 N N . ARG A 1 78 ? -7.844 -6.375 -8.391 1 98.62 78 ARG A N 1
ATOM 621 C CA . ARG A 1 78 ? -6.875 -7.461 -8.5 1 98.62 78 ARG A CA 1
ATOM 622 C C . ARG A 1 78 ? -5.875 -7.195 -9.617 1 98.62 78 ARG A C 1
ATOM 624 O O . ARG A 1 78 ? -6.215 -6.562 -10.625 1 98.62 78 ARG A O 1
ATOM 631 N N . PHE A 1 79 ? -4.676 -7.645 -9.516 1 98.62 79 PHE A N 1
ATOM 632 C CA . PHE A 1 79 ? -3.6 -7.645 -10.5 1 98.62 79 PHE A CA 1
ATOM 633 C C . PHE A 1 79 ? -2.857 -8.977 -10.492 1 98.62 79 PHE A C 1
ATOM 635 O O . PHE A 1 79 ? -2.195 -9.32 -9.508 1 98.62 79 PHE A O 1
ATOM 642 N N . GLU A 1 80 ? -2.986 -9.734 -11.578 1 97.62 80 GLU A N 1
ATOM 643 C CA . GLU A 1 80 ? -2.432 -11.086 -11.594 1 97.62 80 GLU A CA 1
ATOM 644 C C . GLU A 1 80 ? -2.029 -11.5 -13.008 1 97.62 80 GLU A C 1
ATOM 646 O O . GLU A 1 80 ? -2.684 -11.117 -13.984 1 97.62 80 GLU A O 1
ATOM 651 N N . SER A 1 81 ? -1.012 -12.305 -13.086 1 97.19 81 SER A N 1
ATOM 652 C CA . SER A 1 81 ? -0.646 -12.922 -14.359 1 97.19 81 SER A CA 1
ATOM 653 C C . SER A 1 81 ? -0.876 -14.43 -14.328 1 97.19 81 SER A C 1
ATOM 655 O O . SER A 1 81 ? -0.992 -15.062 -15.375 1 97.19 81 SER A O 1
ATOM 657 N N . LEU A 1 82 ? -0.821 -15.031 -13.133 1 96.31 82 LEU A N 1
ATOM 658 C CA . LEU A 1 82 ? -0.884 -16.469 -12.93 1 96.31 82 LEU A CA 1
ATOM 659 C C . LEU A 1 82 ? 0.287 -17.172 -13.609 1 96.31 82 LEU A C 1
ATOM 661 O O . LEU A 1 82 ? 0.146 -18.297 -14.109 1 96.31 82 LEU A O 1
ATOM 665 N N . ASN A 1 83 ? 1.353 -16.438 -13.773 1 91.81 83 ASN A N 1
ATOM 666 C CA . ASN A 1 83 ? 2.568 -16.891 -14.43 1 91.81 83 ASN A CA 1
ATOM 667 C C . ASN A 1 83 ? 3.789 -16.75 -13.531 1 91.81 83 ASN A C 1
ATOM 669 O O . ASN A 1 83 ? 3.979 -15.695 -12.906 1 91.81 83 ASN A O 1
ATOM 673 N N . GLU A 1 84 ? 4.641 -17.766 -13.523 1 88.56 84 GLU A N 1
ATOM 674 C CA . GLU A 1 84 ? 5.809 -17.766 -12.648 1 88.56 84 GLU A CA 1
ATOM 675 C C . GLU A 1 84 ? 6.746 -16.609 -12.984 1 88.56 84 GLU A C 1
ATOM 677 O O . GLU A 1 84 ? 7.32 -15.984 -12.086 1 88.56 84 GLU A O 1
ATOM 682 N N . TYR A 1 85 ? 6.914 -16.391 -14.195 1 89.69 85 TYR A N 1
ATOM 683 C CA . TYR A 1 85 ? 7.875 -15.391 -14.648 1 89.69 85 TYR A CA 1
ATOM 684 C C . TYR A 1 85 ? 7.5 -14 -14.141 1 89.69 85 TYR A C 1
ATOM 686 O O . TYR A 1 85 ? 8.375 -13.18 -13.852 1 89.69 85 TYR A O 1
ATOM 694 N N . TRP A 1 86 ? 6.219 -13.719 -13.922 1 95 86 TRP A N 1
ATOM 695 C CA . TRP A 1 86 ? 5.758 -12.359 -13.641 1 95 86 TRP A CA 1
ATOM 696 C C . TRP A 1 86 ? 5.367 -12.219 -12.172 1 95 86 TRP A C 1
ATOM 698 O O . TRP A 1 86 ? 4.77 -11.211 -11.781 1 95 86 TRP A O 1
ATOM 708 N N . LEU A 1 87 ? 5.688 -13.125 -11.328 1 94.06 87 LEU A N 1
ATOM 709 C CA . LEU A 1 87 ? 5.246 -13.102 -9.938 1 94.06 87 LEU A CA 1
ATOM 710 C C . LEU A 1 87 ? 5.773 -11.859 -9.227 1 94.06 87 LEU A C 1
ATOM 712 O O . LEU A 1 87 ? 5.051 -11.234 -8.453 1 94.06 87 LEU A O 1
ATOM 716 N N . GLU A 1 88 ? 7 -11.539 -9.516 1 94.81 88 GLU A N 1
ATOM 717 C CA . GLU A 1 88 ? 7.574 -10.359 -8.883 1 94.81 88 GLU A CA 1
ATOM 718 C C . GLU A 1 88 ? 6.918 -9.078 -9.391 1 94.81 88 GLU A C 1
ATOM 720 O O . GLU A 1 88 ? 6.664 -8.156 -8.617 1 94.81 88 GLU A O 1
ATOM 725 N N . SER A 1 89 ? 6.684 -9.031 -10.695 1 96.94 89 SER A N 1
ATOM 726 C CA . SER A 1 89 ? 5.996 -7.879 -11.273 1 96.94 89 SER A CA 1
ATOM 727 C C . SER A 1 89 ? 4.594 -7.727 -10.695 1 96.94 89 SER A C 1
ATOM 729 O O . SER A 1 89 ? 4.168 -6.617 -10.367 1 96.94 89 SER A O 1
ATOM 731 N N . ASP A 1 90 ? 3.918 -8.867 -10.555 1 97.56 90 ASP A N 1
ATOM 732 C CA . ASP A 1 90 ? 2.598 -8.852 -9.938 1 97.56 90 ASP A CA 1
ATOM 733 C C . ASP A 1 90 ? 2.654 -8.227 -8.539 1 97.56 90 ASP A C 1
ATOM 735 O O . ASP A 1 90 ? 1.859 -7.34 -8.219 1 97.56 90 ASP A O 1
ATOM 739 N N . ALA A 1 91 ? 3.57 -8.734 -7.773 1 97.75 91 ALA A N 1
ATOM 740 C CA . ALA A 1 91 ? 3.699 -8.297 -6.387 1 97.75 91 ALA A CA 1
ATOM 741 C C . ALA A 1 91 ? 4.031 -6.805 -6.309 1 97.75 91 ALA A C 1
ATOM 743 O O . ALA A 1 91 ? 3.516 -6.094 -5.445 1 97.75 91 ALA A O 1
ATOM 744 N N . ARG A 1 92 ? 4.844 -6.371 -7.199 1 98 92 ARG A N 1
ATOM 745 C CA . ARG A 1 92 ? 5.23 -4.965 -7.223 1 98 92 ARG A CA 1
ATOM 746 C C . ARG A 1 92 ? 4.031 -4.074 -7.531 1 98 92 ARG A C 1
ATOM 748 O O . ARG A 1 92 ? 3.832 -3.047 -6.883 1 98 92 ARG A O 1
ATOM 755 N N . MET A 1 93 ? 3.287 -4.438 -8.531 1 98.62 93 MET A N 1
ATOM 756 C CA . MET A 1 93 ? 2.113 -3.643 -8.875 1 98.62 93 MET A CA 1
ATOM 757 C C . MET A 1 93 ? 1.091 -3.658 -7.742 1 98.62 93 MET A C 1
ATOM 759 O O . MET A 1 93 ? 0.475 -2.635 -7.441 1 98.62 93 MET A O 1
ATOM 763 N N . ARG A 1 94 ? 0.923 -4.832 -7.113 1 98.56 94 ARG A N 1
ATOM 764 C CA . ARG A 1 94 ? 0.02 -4.898 -5.969 1 98.56 94 ARG A CA 1
ATOM 765 C C . ARG A 1 94 ? 0.494 -3.984 -4.844 1 98.56 94 ARG A C 1
ATOM 767 O O . ARG A 1 94 ? -0.318 -3.346 -4.172 1 98.56 94 ARG A O 1
ATOM 774 N N . TH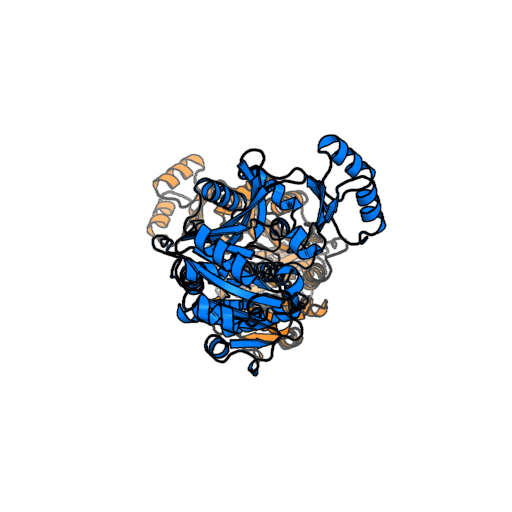R A 1 95 ? 1.78 -3.963 -4.645 1 98.5 95 THR A N 1
ATOM 775 C CA . THR A 1 95 ? 2.348 -3.086 -3.629 1 98.5 95 THR A CA 1
ATOM 776 C C . THR A 1 95 ? 2.123 -1.62 -3.992 1 98.5 95 THR A C 1
ATOM 778 O O . THR A 1 95 ? 1.615 -0.844 -3.18 1 98.5 95 THR A O 1
ATOM 781 N N . ASP A 1 96 ? 2.463 -1.254 -5.215 1 98.44 96 ASP A N 1
ATOM 782 C CA . ASP A 1 96 ? 2.461 0.14 -5.648 1 98.44 96 ASP A CA 1
ATOM 783 C C . ASP A 1 96 ? 1.05 0.722 -5.621 1 98.44 96 ASP A C 1
ATOM 785 O O . ASP A 1 96 ? 0.869 1.911 -5.352 1 98.44 96 ASP A O 1
ATOM 789 N N . PHE A 1 97 ? 0.013 -0.072 -5.848 1 98.75 97 PHE A N 1
ATOM 790 C CA . PHE A 1 97 ? -1.36 0.414 -5.906 1 98.75 97 PHE A CA 1
ATOM 791 C C . PHE A 1 97 ? -2.172 -0.118 -4.73 1 98.75 97 PHE A C 1
ATOM 793 O O . PHE A 1 97 ? -3.4 -0.008 -4.715 1 98.75 97 PHE A O 1
ATOM 800 N N . ASN A 1 98 ? -1.441 -0.748 -3.768 1 97.88 98 ASN A N 1
ATOM 801 C CA . ASN A 1 98 ? -2.049 -1.283 -2.555 1 97.88 98 ASN A CA 1
ATOM 802 C C . ASN A 1 98 ? -3.232 -2.193 -2.875 1 97.88 98 ASN A C 1
ATOM 804 O O . ASN A 1 98 ? -4.32 -2.021 -2.322 1 97.88 98 ASN A O 1
ATOM 808 N N . ILE A 1 99 ? -3.01 -3.051 -3.793 1 98.12 99 ILE A N 1
ATOM 809 C CA . ILE A 1 99 ? -3.992 -4.051 -4.195 1 98.12 99 ILE A CA 1
ATOM 810 C C . ILE A 1 99 ? -3.838 -5.301 -3.334 1 98.12 99 ILE A C 1
ATOM 812 O O . ILE A 1 99 ? -2.721 -5.691 -2.988 1 98.12 99 ILE A O 1
ATOM 816 N N . ASP A 1 100 ? -4.898 -5.957 -3.021 1 95.62 100 ASP A N 1
ATOM 817 C CA . ASP A 1 100 ? -4.879 -7.176 -2.213 1 95.62 100 ASP A CA 1
ATOM 818 C C . ASP A 1 100 ? -4.074 -8.273 -2.896 1 95.62 100 ASP A C 1
ATOM 820 O O . ASP A 1 100 ? -4.07 -8.383 -4.125 1 95.62 100 ASP A O 1
ATOM 824 N N . GLY A 1 101 ? -3.404 -9.141 -2.018 1 95.88 101 GLY A N 1
ATOM 825 C CA . GLY A 1 101 ? -2.582 -10.227 -2.523 1 95.88 101 GLY A CA 1
ATOM 826 C C . GLY A 1 101 ? -1.156 -10.188 -2.008 1 95.88 101 GLY A C 1
ATOM 827 O O . GLY A 1 101 ? -0.82 -9.352 -1.164 1 95.88 101 GLY A O 1
ATOM 828 N N . THR A 1 102 ? -0.32 -11.078 -2.566 1 95.75 102 THR A N 1
ATOM 829 C CA . THR A 1 102 ? 1.085 -11.133 -2.178 1 95.75 102 THR A CA 1
ATOM 830 C C . THR A 1 102 ? 1.819 -9.875 -2.629 1 95.75 102 THR A C 1
ATOM 832 O O . THR A 1 102 ? 1.795 -9.523 -3.811 1 95.75 102 THR A O 1
ATOM 835 N N . LYS A 1 103 ? 2.447 -9.227 -1.737 1 96.88 103 LYS A N 1
ATOM 836 C CA . LYS A 1 103 ? 3.133 -7.973 -2.025 1 96.88 103 LYS A CA 1
ATOM 837 C C . LYS A 1 103 ? 4.641 -8.18 -2.133 1 96.88 103 LYS A C 1
ATOM 839 O O . LYS A 1 103 ? 5.133 -9.297 -1.943 1 96.88 103 LYS A O 1
ATOM 844 N N . ALA A 1 104 ? 5.328 -7.113 -2.434 1 96.38 104 ALA A N 1
ATOM 845 C CA . ALA A 1 104 ? 6.75 -7.16 -2.764 1 96.38 104 ALA A CA 1
ATOM 846 C C . ALA A 1 104 ? 7.582 -7.559 -1.547 1 96.38 104 ALA A C 1
ATOM 848 O O . ALA A 1 104 ? 8.656 -8.141 -1.688 1 96.38 104 ALA A O 1
ATOM 849 N N . ASP A 1 105 ? 7.074 -7.312 -0.353 1 94.31 105 ASP A N 1
ATOM 850 C CA . ASP A 1 105 ? 7.848 -7.605 0.851 1 94.31 105 ASP A CA 1
ATOM 851 C C . ASP A 1 105 ? 7.816 -9.094 1.176 1 94.31 105 ASP A C 1
ATOM 853 O O . ASP A 1 105 ? 8.617 -9.578 1.982 1 94.31 105 ASP A O 1
ATOM 857 N N . PHE A 1 106 ? 6.938 -9.82 0.49 1 95.12 106 PHE A N 1
ATOM 858 C CA . PHE A 1 106 ? 6.766 -11.234 0.825 1 95.12 106 PHE A CA 1
ATOM 859 C C . PHE A 1 106 ? 7.191 -12.125 -0.338 1 95.12 106 PHE A C 1
ATOM 861 O O . PHE A 1 106 ? 7.531 -13.289 -0.141 1 95.12 106 PHE A O 1
ATOM 868 N N . ILE A 1 107 ? 7.223 -11.656 -1.504 1 93.75 107 ILE A N 1
ATOM 869 C CA . ILE A 1 107 ? 7.336 -12.453 -2.721 1 93.75 107 ILE A CA 1
ATOM 870 C C . ILE A 1 107 ? 8.656 -13.211 -2.721 1 93.75 107 ILE A C 1
ATOM 872 O O . ILE A 1 107 ? 8.742 -14.32 -3.246 1 93.75 107 ILE A O 1
ATOM 876 N N . ASP A 1 108 ? 9.633 -12.711 -2.074 1 91.62 108 ASP A N 1
ATOM 877 C CA . ASP A 1 108 ? 10.938 -13.375 -2.023 1 91.62 108 ASP A CA 1
ATOM 878 C C . ASP A 1 108 ? 10.836 -14.734 -1.334 1 91.62 108 ASP A C 1
ATOM 880 O O . ASP A 1 108 ? 11.547 -15.672 -1.694 1 91.62 108 ASP A O 1
ATOM 884 N N . ASN A 1 109 ? 9.984 -14.852 -0.391 1 92.62 109 ASN A N 1
ATOM 885 C CA . ASN A 1 109 ? 9.781 -16.094 0.349 1 92.62 109 ASN A CA 1
ATOM 886 C C . ASN A 1 109 ? 9.195 -17.188 -0.541 1 92.62 109 ASN A C 1
ATOM 888 O O . ASN A 1 109 ? 9.367 -18.375 -0.265 1 92.62 109 ASN A O 1
ATOM 892 N N . LEU A 1 110 ? 8.578 -16.766 -1.608 1 92.12 110 LEU A N 1
ATOM 893 C CA . LEU A 1 110 ? 7.91 -17.719 -2.492 1 92.12 110 LEU A CA 1
ATOM 894 C C . LEU A 1 110 ? 8.781 -18.031 -3.701 1 92.12 110 LEU A C 1
ATOM 896 O O . LEU A 1 110 ? 8.531 -19.016 -4.41 1 92.12 110 LEU A O 1
ATOM 900 N N . LYS A 1 111 ? 9.797 -17.219 -3.893 1 90.31 111 LYS A N 1
ATOM 901 C CA . LYS A 1 111 ? 10.617 -17.406 -5.086 1 90.31 111 LYS A CA 1
ATOM 902 C C . LYS A 1 111 ? 11.914 -18.141 -4.75 1 90.31 111 LYS A C 1
ATOM 904 O O . LYS A 1 111 ? 12.477 -18.828 -5.594 1 90.31 111 LYS A O 1
ATOM 909 N N . HIS A 1 112 ? 12.383 -18.016 -3.562 1 90.12 112 HIS A N 1
ATOM 910 C CA . HIS A 1 112 ? 13.625 -18.656 -3.156 1 90.12 112 HIS A CA 1
ATOM 911 C C . HIS A 1 112 ? 13.359 -19.984 -2.467 1 90.12 112 HIS A C 1
ATOM 913 O O . HIS A 1 112 ? 12.734 -20.031 -1.403 1 90.12 112 HIS A O 1
ATOM 919 N N . LYS A 1 113 ? 13.984 -21 -3.008 1 90.94 113 LYS A N 1
ATOM 920 C CA . LYS A 1 113 ? 13.82 -22.344 -2.441 1 90.94 113 LYS A CA 1
ATOM 921 C C . LYS A 1 113 ? 14.344 -22.406 -1.009 1 90.94 113 LYS A C 1
ATOM 923 O O . LYS A 1 113 ? 13.734 -23.031 -0.144 1 90.94 113 LYS A O 1
ATOM 928 N N . SER A 1 114 ? 15.375 -21.688 -0.75 1 91.88 114 SER A N 1
ATOM 929 C CA . SER A 1 114 ? 15.953 -21.672 0.589 1 91.88 114 SER A CA 1
ATOM 930 C C . SER A 1 114 ? 15.008 -21.016 1.593 1 91.88 114 SER A C 1
ATOM 932 O O . SER A 1 114 ? 14.898 -21.469 2.734 1 91.88 114 SER A O 1
ATOM 934 N N . LYS A 1 115 ? 14.32 -19.969 1.147 1 93.44 115 LYS A N 1
ATOM 935 C CA . LYS A 1 115 ? 13.422 -19.25 2.055 1 93.44 115 LYS A CA 1
ATOM 936 C C . LYS A 1 115 ? 12.148 -20.062 2.307 1 93.44 115 LYS A C 1
ATOM 938 O O . LYS A 1 115 ? 11.562 -19.984 3.385 1 93.44 115 LYS A O 1
ATOM 943 N N . MET A 1 116 ? 11.805 -20.906 1.401 1 94.88 116 MET A N 1
ATOM 944 C CA . MET A 1 116 ? 10.609 -21.75 1.544 1 94.88 116 MET A CA 1
ATOM 945 C C . MET A 1 116 ? 10.773 -22.734 2.686 1 94.88 116 MET A C 1
ATOM 947 O O . MET A 1 116 ? 9.789 -23.141 3.312 1 94.88 116 MET A O 1
ATOM 951 N N . LYS A 1 117 ? 12.008 -23.125 2.982 1 94.56 117 LYS A N 1
ATOM 952 C CA . LYS A 1 117 ? 12.289 -24.172 3.957 1 94.56 117 LYS A CA 1
ATOM 953 C C . LYS A 1 117 ? 11.797 -23.781 5.348 1 94.56 117 LYS A C 1
ATOM 955 O O . LYS A 1 117 ? 11.328 -24.625 6.109 1 94.56 117 LYS A O 1
ATOM 960 N N . ASP A 1 118 ? 11.875 -22.547 5.676 1 94.38 118 ASP A N 1
ATOM 961 C CA . ASP A 1 118 ? 11.391 -22.078 6.973 1 94.38 118 ASP A CA 1
ATOM 962 C C . ASP A 1 118 ? 9.883 -22.281 7.098 1 94.38 118 ASP A C 1
ATOM 964 O O . ASP A 1 118 ? 9.391 -22.656 8.164 1 94.38 118 ASP A O 1
ATOM 968 N N . PHE A 1 119 ? 9.203 -22.031 6.074 1 95.94 119 PHE A N 1
ATOM 969 C CA . PHE A 1 119 ? 7.754 -22.188 6.082 1 95.94 119 PHE A CA 1
ATOM 970 C C . PHE A 1 119 ? 7.375 -23.672 6.094 1 95.94 119 PHE A C 1
ATOM 972 O O . PHE A 1 119 ? 6.359 -24.047 6.684 1 95.94 119 PHE A O 1
ATOM 979 N N . PHE A 1 120 ? 8.172 -24.516 5.402 1 97.44 120 PHE A N 1
ATOM 980 C CA . PHE A 1 120 ? 7.93 -25.953 5.469 1 97.44 120 PHE A CA 1
ATOM 981 C C . PHE A 1 120 ? 8.078 -26.453 6.898 1 97.44 120 PHE A C 1
ATOM 983 O O . PHE A 1 120 ? 7.242 -27.219 7.383 1 97.44 120 PHE A O 1
ATOM 990 N N . ARG A 1 121 ? 9.062 -25.969 7.562 1 95.94 121 ARG A N 1
ATOM 991 C CA . ARG A 1 121 ? 9.258 -26.344 8.961 1 95.94 121 ARG A CA 1
ATOM 992 C C . ARG A 1 121 ? 8.078 -25.891 9.812 1 95.94 121 ARG A C 1
ATOM 994 O O . ARG A 1 121 ? 7.578 -26.641 10.648 1 95.94 121 ARG A O 1
ATOM 1001 N N . GLN A 1 122 ? 7.648 -24.734 9.578 1 96.5 122 GLN A N 1
ATOM 1002 C CA . GLN A 1 122 ? 6.512 -24.188 10.32 1 96.5 122 GLN A CA 1
ATOM 1003 C C . GLN A 1 122 ? 5.25 -25.016 10.07 1 96.5 122 GLN A C 1
ATOM 1005 O O . GLN A 1 122 ? 4.402 -25.141 10.953 1 96.5 122 GLN A O 1
ATOM 1010 N N . SER A 1 123 ? 5.086 -25.531 8.938 1 97.25 123 SER A N 1
ATOM 1011 C CA . SER A 1 123 ? 3.904 -26.297 8.547 1 97.25 123 SER A CA 1
ATOM 1012 C C . SER A 1 123 ? 3.91 -27.672 9.195 1 97.25 123 SER A C 1
ATOM 1014 O O . SER A 1 123 ? 2.877 -28.359 9.242 1 97.25 123 SER A O 1
ATOM 1016 N N . GLY A 1 124 ? 5.156 -28.172 9.547 1 97.5 124 GLY A N 1
ATOM 1017 C CA . GLY A 1 124 ? 5.293 -29.516 10.102 1 97.5 124 GLY A CA 1
ATOM 1018 C C . GLY A 1 124 ? 5.57 -30.562 9.039 1 97.5 124 GLY A C 1
ATOM 1019 O O . GLY A 1 124 ? 5.758 -31.75 9.367 1 97.5 124 GLY A O 1
ATOM 1020 N N . VAL A 1 125 ? 5.609 -30.234 7.809 1 97.5 125 VAL A N 1
ATOM 1021 C CA . VAL A 1 125 ? 5.953 -31.172 6.742 1 97.5 125 VAL A CA 1
ATOM 1022 C C . VAL A 1 125 ? 7.473 -31.25 6.594 1 97.5 125 VAL A C 1
ATOM 1024 O O . VAL A 1 125 ? 8.164 -30.234 6.648 1 97.5 125 VAL A O 1
ATOM 1027 N N . ASP A 1 126 ? 7.973 -32.438 6.438 1 95.94 126 ASP A N 1
ATOM 1028 C CA . ASP A 1 126 ? 9.406 -32.625 6.281 1 95.94 126 ASP A CA 1
ATOM 1029 C C . ASP A 1 126 ? 9.938 -31.859 5.074 1 95.94 126 ASP A C 1
ATOM 1031 O O . ASP A 1 126 ? 9.227 -31.672 4.082 1 95.94 126 ASP A O 1
ATOM 1035 N N . THR A 1 127 ? 11.133 -31.438 5.18 1 95 127 THR A N 1
ATOM 1036 C CA . THR A 1 127 ? 11.828 -30.812 4.055 1 95 127 THR A CA 1
ATOM 1037 C C . THR A 1 127 ? 13.242 -31.359 3.924 1 95 127 THR A C 1
ATOM 1039 O O . THR A 1 127 ? 13.781 -31.938 4.871 1 95 127 THR A O 1
ATOM 1042 N N . VAL A 1 128 ? 13.766 -31.156 2.801 1 92.25 128 VAL A N 1
ATOM 1043 C CA . VAL A 1 128 ? 15.094 -31.703 2.506 1 92.25 128 VAL A CA 1
ATOM 1044 C C . VAL A 1 128 ? 16.156 -30.891 3.248 1 92.25 128 VAL A C 1
ATOM 1046 O O . VAL A 1 128 ? 16.047 -29.672 3.369 1 92.25 128 VAL A O 1
ATOM 1049 N N . ARG A 1 129 ? 17.156 -31.562 3.826 1 93.88 129 ARG A N 1
ATOM 1050 C CA . ARG A 1 129 ? 18.328 -30.859 4.32 1 93.88 129 ARG A CA 1
ATOM 1051 C C . ARG A 1 129 ? 19.031 -30.109 3.197 1 93.88 129 ARG A C 1
ATOM 1053 O O . ARG A 1 129 ? 19.094 -30.578 2.064 1 93.88 129 ARG A O 1
ATOM 1060 N N . PHE A 1 130 ? 19.422 -28.922 3.434 1 95.62 130 PHE A N 1
ATOM 1061 C CA . PHE A 1 130 ? 19.984 -28.125 2.34 1 95.62 130 PHE A CA 1
ATOM 1062 C C . PHE A 1 130 ? 21.109 -27.234 2.834 1 95.62 130 PHE A C 1
ATOM 1064 O O . PHE A 1 130 ? 21.312 -27.109 4.039 1 95.62 130 PHE A O 1
ATOM 1071 N N . LEU A 1 131 ? 21.938 -26.781 1.953 1 95.75 131 LEU A N 1
ATOM 1072 C CA . LEU A 1 131 ? 23.016 -25.828 2.137 1 95.75 131 LEU A CA 1
ATOM 1073 C C . LEU A 1 131 ? 22.906 -24.672 1.143 1 95.75 131 LEU A C 1
ATOM 1075 O O . LEU A 1 131 ? 22.891 -24.891 -0.07 1 95.75 131 LEU A O 1
ATOM 1079 N N . LYS A 1 132 ? 22.766 -23.469 1.688 1 93.62 132 LYS A N 1
ATOM 1080 C CA . LYS A 1 132 ? 22.703 -22.297 0.821 1 93.62 132 LYS A CA 1
ATOM 1081 C C . LYS A 1 132 ? 24.094 -21.859 0.378 1 93.62 132 LYS A C 1
ATOM 1083 O O . LYS A 1 132 ? 25.016 -21.797 1.189 1 93.62 132 LYS A O 1
ATOM 1088 N N . ASN A 1 133 ? 24.234 -21.609 -0.849 1 92.81 133 ASN A N 1
ATOM 1089 C CA . ASN A 1 133 ? 25.453 -21.109 -1.464 1 92.81 133 ASN A CA 1
ATOM 1090 C C . ASN A 1 133 ? 26.672 -21.922 -1.039 1 92.81 133 ASN A C 1
ATOM 1092 O O . ASN A 1 133 ? 27.594 -21.391 -0.419 1 92.81 133 ASN A O 1
ATOM 1096 N N . PRO A 1 134 ? 26.609 -23.031 -1.465 1 94.44 134 PRO A N 1
ATOM 1097 C CA . PRO A 1 134 ? 27.703 -23.922 -1.083 1 94.44 134 PRO A CA 1
ATOM 1098 C C . PRO A 1 134 ? 29.062 -23.484 -1.651 1 94.44 134 PRO A C 1
ATOM 1100 O O . PRO A 1 134 ? 29.125 -23.031 -2.801 1 94.44 134 PRO A O 1
ATOM 1103 N N . ASN A 1 135 ? 30.078 -23.547 -0.81 1 94.12 135 ASN A N 1
ATOM 1104 C CA . ASN A 1 135 ? 31.469 -23.5 -1.246 1 94.12 135 ASN A CA 1
ATOM 1105 C C . ASN A 1 135 ? 32.188 -24.828 -0.975 1 94.12 135 ASN A C 1
ATOM 1107 O O . ASN A 1 135 ? 31.562 -25.766 -0.456 1 94.12 135 ASN A O 1
ATOM 1111 N N . ARG A 1 136 ? 33.406 -24.922 -1.347 1 94.62 136 ARG A N 1
ATOM 1112 C CA . ARG A 1 136 ? 34.094 -26.203 -1.256 1 94.62 136 ARG A CA 1
ATOM 1113 C C . ARG A 1 136 ? 34.094 -26.719 0.175 1 94.62 136 ARG A C 1
ATOM 1115 O O . ARG A 1 136 ? 33.812 -27.906 0.408 1 94.62 136 ARG A O 1
ATOM 1122 N N . ASP A 1 137 ? 34.312 -25.891 1.087 1 96.38 137 ASP A N 1
ATOM 1123 C CA . ASP A 1 137 ? 34.375 -26.312 2.482 1 96.38 137 ASP A CA 1
ATOM 1124 C C . ASP A 1 137 ? 33 -26.688 3.018 1 96.38 137 ASP A C 1
ATOM 1126 O O . ASP A 1 137 ? 32.844 -27.75 3.621 1 96.38 137 ASP A O 1
ATOM 1130 N N . SER A 1 138 ? 32.094 -25.797 2.846 1 96.75 138 SER A N 1
ATOM 1131 C CA . SER A 1 138 ? 30.766 -26.062 3.371 1 96.75 138 SER A CA 1
ATOM 1132 C C . SER A 1 138 ? 30.125 -27.266 2.68 1 96.75 138 SER A C 1
ATOM 1134 O O . SER A 1 138 ? 29.391 -28.016 3.305 1 96.75 138 SER A O 1
ATOM 1136 N N . ALA A 1 139 ? 30.375 -27.391 1.437 1 97.12 139 ALA A N 1
ATOM 1137 C CA . ALA A 1 139 ? 29.844 -28.547 0.701 1 97.12 139 ALA A CA 1
ATOM 1138 C C . ALA A 1 139 ? 30.438 -29.844 1.222 1 97.12 139 ALA A C 1
ATOM 1140 O O . ALA A 1 139 ? 29.734 -30.844 1.363 1 97.12 139 ALA A O 1
ATOM 1141 N N . ALA A 1 140 ? 31.719 -29.797 1.455 1 96.25 140 ALA A N 1
ATOM 1142 C CA . ALA A 1 140 ? 32.375 -30.984 2.004 1 96.25 140 ALA A CA 1
ATOM 1143 C C . ALA A 1 140 ? 31.734 -31.391 3.332 1 96.25 140 ALA A C 1
ATOM 1145 O O . ALA A 1 140 ? 31.5 -32.562 3.58 1 96.25 140 ALA A O 1
ATOM 1146 N N . ALA A 1 141 ? 31.531 -30.438 4.141 1 97.25 141 ALA A N 1
ATOM 1147 C CA . ALA A 1 141 ? 30.891 -30.703 5.426 1 97.25 141 ALA A CA 1
ATOM 1148 C C . ALA A 1 141 ? 29.484 -31.266 5.238 1 97.25 141 ALA A C 1
ATOM 1150 O O . ALA A 1 141 ? 29.062 -32.188 5.949 1 97.25 141 ALA A O 1
ATOM 1151 N N . PHE A 1 142 ? 28.766 -30.672 4.344 1 97.69 142 PHE A N 1
ATOM 1152 C CA . PHE A 1 142 ? 27.422 -31.125 4.043 1 97.69 142 PHE A CA 1
ATOM 1153 C C . PHE A 1 142 ? 27.406 -32.562 3.561 1 97.69 142 PHE A C 1
ATOM 1155 O O . PHE A 1 142 ? 26.578 -33.375 3.984 1 97.69 142 PHE A O 1
ATOM 1162 N N . ILE A 1 143 ? 28.312 -32.906 2.734 1 97.06 143 ILE A N 1
ATOM 1163 C CA . ILE A 1 143 ? 28.391 -34.25 2.146 1 97.06 143 ILE A CA 1
ATOM 1164 C C . ILE A 1 143 ? 28.828 -35.25 3.209 1 97.06 143 ILE A C 1
ATOM 1166 O O . ILE A 1 143 ? 28.359 -36.375 3.221 1 97.06 143 ILE A O 1
ATOM 1170 N N . ALA A 1 144 ? 29.75 -34.844 4.008 1 96.88 144 ALA A N 1
ATOM 1171 C CA . ALA A 1 144 ? 30.172 -35.719 5.102 1 96.88 144 ALA A CA 1
ATOM 1172 C C . ALA A 1 144 ? 29 -36.125 5.969 1 96.88 144 ALA A C 1
ATOM 1174 O O . ALA A 1 144 ? 28.938 -37.25 6.461 1 96.88 144 ALA A O 1
ATOM 1175 N N . GLU A 1 145 ? 28.109 -35.25 6.117 1 96.56 145 GLU A N 1
ATOM 1176 C CA . GLU A 1 145 ? 26.953 -35.469 6.984 1 96.56 145 GLU A CA 1
ATOM 1177 C C . GLU A 1 145 ? 25.859 -36.25 6.254 1 96.56 145 GLU A C 1
ATOM 1179 O O . GLU A 1 145 ? 25.172 -37.094 6.852 1 96.56 145 GLU A O 1
ATOM 1184 N N . ASN A 1 146 ? 25.594 -36 4.961 1 95.5 146 ASN A N 1
ATOM 1185 C CA . ASN A 1 146 ? 24.406 -36.5 4.262 1 95.5 146 ASN A CA 1
ATOM 1186 C C . ASN A 1 146 ? 24.75 -37.531 3.207 1 95.5 146 ASN A C 1
ATOM 1188 O O . ASN A 1 146 ? 23.891 -38.281 2.768 1 95.5 146 ASN A O 1
ATOM 1192 N N . GLY A 1 147 ? 26.062 -37.469 2.768 1 95.31 147 GLY A N 1
ATOM 1193 C CA . GLY A 1 147 ? 26.516 -38.406 1.76 1 95.31 147 GLY A CA 1
ATOM 1194 C C . GLY A 1 147 ? 26.156 -38 0.346 1 95.31 147 GLY A C 1
ATOM 1195 O O . GLY A 1 147 ? 25.359 -37.062 0.149 1 95.31 147 GLY A O 1
ATOM 1196 N N . PHE A 1 148 ? 26.812 -38.688 -0.583 1 96.31 148 PHE A N 1
ATOM 1197 C CA . PHE A 1 148 ? 26.406 -38.594 -1.984 1 96.31 148 PHE A CA 1
ATOM 1198 C C . PHE A 1 148 ? 25.266 -39.562 -2.268 1 96.31 148 PHE A C 1
ATOM 1200 O O . PHE A 1 148 ? 25.109 -40.562 -1.576 1 96.31 148 PHE A O 1
ATOM 1207 N N . PRO A 1 149 ? 24.438 -39.312 -3.191 1 96.06 149 PRO A N 1
ATOM 1208 C CA . PRO A 1 149 ? 24.438 -38.156 -4.078 1 96.06 149 PRO A CA 1
ATOM 1209 C C . PRO A 1 149 ? 23.797 -36.938 -3.445 1 96.06 149 PRO A C 1
ATOM 1211 O O . PRO A 1 149 ? 23.078 -37.031 -2.453 1 96.06 149 PRO A O 1
ATOM 1214 N N . VAL A 1 150 ? 24.141 -35.75 -3.965 1 96.5 150 VAL A N 1
ATOM 1215 C CA . VAL A 1 150 ? 23.484 -34.5 -3.615 1 96.5 150 VAL A CA 1
ATOM 1216 C C . VAL A 1 150 ? 22.938 -33.812 -4.875 1 96.5 150 VAL A C 1
ATOM 1218 O O . VAL A 1 150 ? 23.328 -34.156 -5.992 1 96.5 150 VAL A O 1
ATOM 1221 N N . VAL A 1 151 ? 21.984 -32.969 -4.684 1 94.31 151 VAL A N 1
ATOM 1222 C CA . VAL A 1 151 ? 21.391 -32.219 -5.793 1 94.31 151 VAL A CA 1
ATOM 1223 C C . VAL A 1 151 ? 21.719 -30.734 -5.637 1 94.31 151 VAL A C 1
ATOM 1225 O O . VAL A 1 151 ? 21.578 -30.172 -4.547 1 94.31 151 VAL A O 1
ATOM 1228 N N . VAL A 1 152 ? 22.188 -30.125 -6.715 1 93.5 152 VAL A N 1
ATOM 1229 C CA . VAL A 1 152 ? 22.438 -28.688 -6.719 1 93.5 152 VAL A CA 1
ATOM 1230 C C . VAL A 1 152 ? 21.547 -28 -7.75 1 93.5 152 VAL A C 1
ATOM 1232 O O . VAL A 1 152 ? 21.375 -28.516 -8.859 1 93.5 152 VAL A O 1
ATOM 1235 N N . LYS A 1 153 ? 20.922 -26.922 -7.348 1 92.06 153 LYS A N 1
ATOM 1236 C CA . LYS A 1 153 ? 20.047 -26.172 -8.227 1 92.06 153 LYS A CA 1
ATOM 1237 C C . LYS A 1 153 ? 20.047 -24.688 -7.879 1 92.06 153 LYS A C 1
ATOM 1239 O O . LYS A 1 153 ? 20.406 -24.297 -6.762 1 92.06 153 LYS A O 1
ATOM 1244 N N . PRO A 1 154 ? 19.703 -23.906 -8.859 1 90.75 154 PRO A N 1
ATOM 1245 C CA . PRO A 1 154 ? 19.594 -22.484 -8.539 1 90.75 154 PRO A CA 1
ATOM 1246 C C . PRO A 1 154 ? 18.562 -22.188 -7.449 1 90.75 154 PRO A C 1
ATOM 1248 O O . PRO A 1 154 ? 17.5 -22.812 -7.422 1 90.75 154 PRO A O 1
ATOM 1251 N N . ASP A 1 155 ? 18.938 -21.266 -6.574 1 91.56 155 ASP A N 1
ATOM 1252 C CA . ASP A 1 155 ? 18.016 -20.906 -5.504 1 91.56 155 ASP A CA 1
ATOM 1253 C C . ASP A 1 155 ? 16.766 -20.203 -6.059 1 91.56 155 ASP A C 1
ATOM 1255 O O . ASP A 1 155 ? 15.664 -20.375 -5.535 1 91.56 155 ASP A O 1
ATOM 1259 N N . LEU A 1 156 ? 17.078 -19.391 -7.109 1 85.44 156 LEU A N 1
ATOM 1260 C CA . LEU A 1 156 ? 16 -18.719 -7.828 1 85.44 156 LEU A CA 1
ATOM 1261 C C . LEU A 1 156 ? 15.75 -19.375 -9.18 1 85.44 156 LEU A C 1
ATOM 1263 O O . LEU A 1 156 ? 16.688 -19.75 -9.875 1 85.44 156 LEU A O 1
ATOM 1267 N N . GLY A 1 157 ? 14.516 -19.453 -9.547 1 73.69 157 GLY A N 1
ATOM 1268 C CA . GLY A 1 157 ? 14.219 -20 -10.859 1 73.69 157 GLY A CA 1
ATOM 1269 C C . GLY A 1 157 ? 13.156 -21.078 -10.828 1 73.69 157 GLY A C 1
ATOM 1270 O O . GLY A 1 157 ? 12.719 -21.5 -9.75 1 73.69 157 GLY A O 1
ATOM 1271 N N . SER A 1 158 ? 12.727 -21.266 -12.047 1 66.19 158 SER A N 1
ATOM 1272 C CA . SER A 1 158 ? 11.656 -22.25 -12.188 1 66.19 158 SER A CA 1
ATOM 1273 C C . SER A 1 158 ? 12.141 -23.5 -12.922 1 66.19 158 SER A C 1
ATOM 1275 O O . SER A 1 158 ? 13.094 -23.422 -13.711 1 66.19 158 SER A O 1
ATOM 1277 N N . GLY A 1 159 ? 11.586 -24.547 -12.477 1 66.62 159 GLY A N 1
ATOM 1278 C CA . GLY A 1 159 ? 11.789 -25.781 -13.219 1 66.62 159 GLY A CA 1
ATOM 1279 C C . GLY A 1 159 ? 13.094 -26.469 -12.867 1 66.62 159 GLY A C 1
ATOM 1280 O O . GLY A 1 159 ? 13.625 -26.297 -11.773 1 66.62 159 GLY A O 1
ATOM 1281 N N . ALA A 1 160 ? 13.5 -27.344 -13.648 1 68.62 160 ALA A N 1
ATOM 1282 C CA . ALA A 1 160 ? 14.68 -28.172 -13.422 1 68.62 160 ALA A CA 1
ATOM 1283 C C . ALA A 1 160 ? 15.852 -27.703 -14.281 1 68.62 160 ALA A C 1
ATOM 1285 O O . ALA A 1 160 ? 16.812 -28.453 -14.484 1 68.62 160 ALA A O 1
ATOM 1286 N N . SER A 1 161 ? 15.719 -26.422 -14.57 1 68.88 161 SER A N 1
ATOM 1287 C CA . SER A 1 161 ? 16.844 -25.906 -15.336 1 68.88 161 SER A CA 1
ATOM 1288 C C . SER A 1 161 ? 18.078 -25.719 -14.453 1 68.88 161 SER A C 1
ATOM 1290 O O . SER A 1 161 ? 17.969 -25.219 -13.32 1 68.88 161 SER A O 1
ATOM 1292 N N . HIS A 1 162 ? 19.188 -26.203 -14.852 1 77 162 HIS A N 1
ATOM 1293 C CA . HIS A 1 162 ? 20.469 -26.078 -14.164 1 77 162 HIS A CA 1
ATOM 1294 C C . HIS A 1 162 ? 20.453 -26.812 -12.836 1 77 162 HIS A C 1
ATOM 1296 O O . HIS A 1 162 ? 20.969 -26.312 -11.836 1 77 162 HIS A O 1
ATOM 1302 N N . THR A 1 163 ? 19.703 -27.781 -12.781 1 85.5 163 THR A N 1
ATOM 1303 C CA . THR A 1 163 ? 19.703 -28.688 -11.633 1 85.5 163 THR A CA 1
ATOM 1304 C C . THR A 1 163 ? 20.562 -29.906 -11.906 1 85.5 163 THR A C 1
ATOM 1306 O O . THR A 1 163 ? 20.453 -30.531 -12.961 1 85.5 163 THR A O 1
ATOM 1309 N N . TYR A 1 164 ? 21.406 -30.328 -10.898 1 87.25 164 TYR A N 1
ATOM 1310 C CA . TYR A 1 164 ? 22.391 -31.391 -11.094 1 87.25 164 TYR A CA 1
ATOM 1311 C C . TYR A 1 164 ? 22.359 -32.375 -9.93 1 87.25 164 TYR A C 1
ATOM 1313 O O . TYR A 1 164 ? 22.266 -31.969 -8.773 1 87.25 164 TYR A O 1
ATOM 1321 N N . LYS A 1 165 ? 22.406 -33.562 -10.359 1 92.12 165 LYS A N 1
ATOM 1322 C CA . LYS A 1 165 ? 22.703 -34.594 -9.375 1 92.12 165 LYS A CA 1
ATOM 1323 C C . LYS A 1 165 ? 24.188 -34.906 -9.328 1 92.12 165 LYS A C 1
ATOM 1325 O O . LYS A 1 165 ? 24.781 -35.281 -10.344 1 92.12 165 LYS A O 1
ATOM 1330 N N . LEU A 1 166 ? 24.781 -34.719 -8.25 1 95 166 LEU A N 1
ATOM 1331 C CA . LEU A 1 166 ? 26.203 -35 -8.055 1 95 166 LEU A CA 1
ATOM 1332 C C . LEU A 1 166 ? 26.375 -36.281 -7.258 1 95 166 LEU A C 1
ATOM 1334 O O . LEU A 1 166 ? 25.969 -36.375 -6.098 1 95 166 LEU A O 1
ATOM 1338 N N . SER A 1 167 ? 27.109 -37.219 -7.848 1 95.88 167 SER A N 1
ATOM 1339 C CA . SER A 1 167 ? 27.141 -38.531 -7.246 1 95.88 167 SER A CA 1
ATOM 1340 C C . SER A 1 167 ? 28.469 -38.781 -6.531 1 95.88 167 SER A C 1
ATOM 1342 O O . SER A 1 167 ? 28.578 -39.75 -5.746 1 95.88 167 SER A O 1
ATOM 1344 N N . ASP A 1 168 ? 29.516 -37.969 -6.855 1 96.44 168 ASP A N 1
ATOM 1345 C CA . ASP A 1 168 ? 30.828 -38.188 -6.242 1 96.44 168 ASP A CA 1
ATOM 1346 C C . ASP A 1 168 ? 31.641 -36.875 -6.223 1 96.44 168 ASP A C 1
ATOM 1348 O O . ASP A 1 168 ? 31.156 -35.844 -6.656 1 96.44 168 ASP A O 1
ATOM 1352 N N . GLN A 1 169 ? 32.906 -37 -5.703 1 96.19 169 GLN A N 1
ATOM 1353 C CA . GLN A 1 169 ? 33.75 -35.844 -5.52 1 96.19 169 GLN A CA 1
ATOM 1354 C C . GLN A 1 169 ? 34.156 -35.25 -6.863 1 96.19 169 GLN A C 1
ATOM 1356 O O . GLN A 1 169 ? 34.281 -34.031 -6.984 1 96.19 169 GLN A O 1
ATOM 1361 N N . ALA A 1 170 ? 34.312 -36.031 -7.801 1 96.31 170 ALA A N 1
ATOM 1362 C CA . ALA A 1 170 ? 34.719 -35.531 -9.117 1 96.31 170 ALA A CA 1
ATOM 1363 C C . ALA A 1 170 ? 33.625 -34.656 -9.719 1 96.31 170 ALA A C 1
ATOM 1365 O O . ALA A 1 170 ? 33.906 -33.594 -10.273 1 96.31 170 ALA A O 1
ATOM 1366 N N . GLU A 1 171 ? 32.406 -35.094 -9.633 1 94.56 171 GLU A N 1
ATOM 1367 C CA . GLU A 1 171 ? 31.297 -34.312 -10.125 1 94.56 171 GLU A CA 1
ATOM 1368 C C . GLU A 1 171 ? 31.141 -33 -9.352 1 94.56 171 GLU A C 1
ATOM 1370 O O . GLU A 1 171 ? 30.781 -31.969 -9.922 1 94.56 171 GLU A O 1
ATOM 1375 N N . LEU A 1 172 ? 31.375 -33.062 -8.078 1 95.81 172 LEU A N 1
ATOM 1376 C CA . LEU A 1 172 ? 31.312 -31.859 -7.242 1 95.81 172 LEU A CA 1
ATOM 1377 C C . LEU A 1 172 ? 32.375 -30.844 -7.676 1 95.81 172 LEU A C 1
ATOM 1379 O O . LEU A 1 172 ? 32.062 -29.656 -7.801 1 95.81 172 LEU A O 1
ATOM 1383 N N . ASP A 1 173 ? 33.562 -31.297 -7.887 1 95.12 173 ASP A N 1
ATOM 1384 C CA . ASP A 1 173 ? 34.656 -30.438 -8.32 1 95.12 173 ASP A CA 1
ATOM 1385 C C . ASP A 1 173 ? 34.344 -29.812 -9.68 1 95.12 173 ASP A C 1
ATOM 1387 O O . ASP A 1 173 ? 34.625 -28.625 -9.906 1 95.12 173 ASP A O 1
ATOM 1391 N N . TYR A 1 174 ? 33.781 -30.656 -10.469 1 93.56 174 TYR A N 1
ATOM 1392 C CA . TYR A 1 174 ? 33.406 -30.156 -11.781 1 93.56 174 TYR A CA 1
ATOM 1393 C C . TYR A 1 174 ? 32.375 -29.031 -11.68 1 93.56 174 TYR A C 1
ATOM 1395 O O . TYR A 1 174 ? 32.469 -28.031 -12.367 1 93.56 174 TYR A O 1
ATOM 1403 N N . PHE A 1 175 ? 31.406 -29.219 -10.914 1 93.44 175 PHE A N 1
ATOM 1404 C CA . PHE A 1 175 ? 30.375 -28.203 -10.688 1 93.44 175 PHE A CA 1
ATOM 1405 C C . PHE A 1 175 ? 31 -26.906 -10.211 1 93.44 175 PHE A C 1
ATOM 1407 O O . PHE A 1 175 ? 30.703 -25.828 -10.758 1 93.44 175 PHE A O 1
ATOM 1414 N N . PHE A 1 176 ? 31.875 -26.922 -9.219 1 93.75 176 PHE A N 1
ATOM 1415 C CA . PHE A 1 176 ? 32.469 -25.703 -8.68 1 93.75 176 PHE A CA 1
ATOM 1416 C C . PHE A 1 176 ? 33.344 -25.016 -9.742 1 93.75 176 PHE A C 1
ATOM 1418 O O . PHE A 1 176 ? 33.438 -23.781 -9.742 1 93.75 176 PHE A O 1
ATOM 1425 N N . HIS A 1 177 ? 33.812 -25.812 -10.633 1 92.31 177 HIS A N 1
ATOM 1426 C CA . HIS A 1 177 ? 34.688 -25.266 -11.672 1 92.31 177 HIS A CA 1
ATOM 1427 C C . HIS A 1 177 ? 33.875 -24.594 -12.773 1 92.31 177 HIS A C 1
ATOM 1429 O O . HIS A 1 177 ? 34.312 -23.641 -13.406 1 92.31 177 HIS A O 1
ATOM 1435 N N . THR A 1 178 ? 32.625 -25.078 -12.938 1 90.44 178 THR A N 1
ATOM 1436 C CA . THR A 1 178 ? 31.891 -24.656 -14.125 1 90.44 178 THR A CA 1
ATOM 1437 C C . THR A 1 178 ? 30.672 -23.812 -13.75 1 90.44 178 THR A C 1
ATOM 1439 O O . THR A 1 178 ? 30.062 -23.172 -14.609 1 90.44 178 THR A O 1
ATOM 1442 N N . SER A 1 179 ? 30.297 -23.859 -12.578 1 86.88 179 SER A N 1
ATOM 1443 C CA . SER A 1 179 ? 29.078 -23.172 -12.172 1 86.88 179 SER A CA 1
ATOM 1444 C C . SER A 1 179 ? 29.188 -21.672 -12.406 1 86.88 179 SER A C 1
ATOM 1446 O O . SER A 1 179 ? 30.25 -21.078 -12.172 1 86.88 179 SER A O 1
ATOM 1448 N N . PRO A 1 180 ? 28.109 -21.141 -12.867 1 82.75 180 PRO A N 1
ATOM 1449 C CA . PRO A 1 180 ? 28.156 -19.703 -13.102 1 82.75 180 PRO A CA 1
ATOM 1450 C C . PRO A 1 180 ? 28.375 -18.906 -11.812 1 82.75 180 PRO A C 1
ATOM 1452 O O . PRO A 1 180 ? 27.734 -19.188 -10.797 1 82.75 180 PRO A O 1
ATOM 1455 N N . ALA A 1 181 ? 29.203 -17.781 -11.727 1 77.19 181 ALA A N 1
ATOM 1456 C CA . ALA A 1 181 ? 29.609 -17 -10.562 1 77.19 181 ALA A CA 1
ATOM 1457 C C . ALA A 1 181 ? 28.469 -16.109 -10.078 1 77.19 181 ALA A C 1
ATOM 1459 O O . ALA A 1 181 ? 28.375 -15.805 -8.883 1 77.19 181 ALA A O 1
ATOM 1460 N N . ASP A 1 182 ? 27.562 -15.859 -10.977 1 85.62 182 ASP A N 1
ATOM 1461 C CA . ASP A 1 182 ? 26.562 -14.844 -10.609 1 85.62 182 ASP A CA 1
ATOM 1462 C C . ASP A 1 182 ? 25.25 -15.492 -10.188 1 85.62 182 ASP A C 1
ATOM 1464 O O . ASP A 1 182 ? 24.25 -14.805 -9.969 1 85.62 182 ASP A O 1
ATOM 1468 N N . THR A 1 183 ? 25.281 -16.766 -10.016 1 86.56 183 THR A N 1
ATOM 1469 C CA . THR A 1 183 ? 24.062 -17.5 -9.648 1 86.56 183 THR A CA 1
ATOM 1470 C C . THR A 1 183 ? 24.188 -18.078 -8.242 1 86.56 183 THR A C 1
ATOM 1472 O O . THR A 1 183 ? 25.219 -18.641 -7.891 1 86.56 183 THR A O 1
ATOM 1475 N N . GLU A 1 184 ? 23.156 -17.828 -7.496 1 90.44 184 GLU A N 1
ATOM 1476 C CA . GLU A 1 184 ? 23.109 -18.453 -6.18 1 90.44 184 GLU A CA 1
ATOM 1477 C C . GLU A 1 184 ? 22.516 -19.859 -6.262 1 90.44 184 GLU A C 1
ATOM 1479 O O . GLU A 1 184 ? 21.469 -20.062 -6.902 1 90.44 184 GLU A O 1
ATOM 1484 N N . PHE A 1 185 ? 23.219 -20.797 -5.629 1 92.88 185 PHE A N 1
ATOM 1485 C CA . PHE A 1 185 ? 22.781 -22.188 -5.672 1 92.88 185 PHE A CA 1
ATOM 1486 C C . PHE A 1 185 ? 22.422 -22.688 -4.277 1 92.88 185 PHE A C 1
ATOM 1488 O O . PHE A 1 185 ? 22.859 -22.109 -3.275 1 92.88 185 PHE A O 1
ATOM 1495 N N . ILE A 1 186 ? 21.609 -23.703 -4.348 1 94.06 186 ILE A N 1
ATOM 1496 C CA . ILE A 1 186 ? 21.344 -24.484 -3.143 1 94.06 186 ILE A CA 1
ATOM 1497 C C . ILE A 1 186 ? 21.734 -25.938 -3.379 1 94.06 186 ILE A C 1
ATOM 1499 O O . ILE A 1 186 ? 21.594 -26.453 -4.488 1 94.06 186 ILE A O 1
ATOM 1503 N N . MET A 1 187 ? 22.312 -26.516 -2.402 1 95.62 187 MET A N 1
ATOM 1504 C CA . MET A 1 187 ? 22.641 -27.953 -2.395 1 95.62 187 MET A CA 1
ATOM 1505 C C . MET A 1 187 ? 21.734 -28.703 -1.433 1 95.62 187 MET A C 1
ATOM 1507 O O . MET A 1 187 ? 21.547 -28.281 -0.285 1 95.62 187 MET A O 1
ATOM 1511 N N . GLU A 1 188 ? 21.172 -29.797 -1.969 1 95.5 188 GLU A N 1
ATOM 1512 C CA . GLU A 1 188 ? 20.219 -30.578 -1.18 1 95.5 188 GLU A CA 1
ATOM 1513 C C . GLU A 1 188 ? 20.609 -32.062 -1.185 1 95.5 188 GLU A C 1
ATOM 1515 O O . GLU A 1 188 ? 21.266 -32.531 -2.113 1 95.5 188 GLU A O 1
ATOM 1520 N N . GLU A 1 189 ? 20.219 -32.688 -0.097 1 95.5 189 GLU A N 1
ATOM 1521 C CA . GLU A 1 189 ? 20.328 -34.156 -0.139 1 95.5 189 GLU A CA 1
ATOM 1522 C C . GLU A 1 189 ? 19.453 -34.75 -1.244 1 95.5 189 GLU A C 1
ATOM 1524 O O . GLU A 1 189 ? 18.406 -34.188 -1.577 1 95.5 189 GLU A O 1
ATOM 1529 N N . PHE A 1 190 ? 19.906 -35.812 -1.776 1 93.94 190 PHE A N 1
ATOM 1530 C CA . PHE A 1 190 ? 19.125 -36.5 -2.811 1 93.94 190 PHE A CA 1
ATOM 1531 C C . PHE A 1 190 ? 18.062 -37.375 -2.191 1 93.94 190 PHE A C 1
ATOM 1533 O O . PHE A 1 190 ? 18.359 -38.188 -1.303 1 93.94 190 PHE A O 1
ATOM 1540 N N . ILE A 1 191 ? 16.875 -37.25 -2.637 1 93.06 191 ILE A N 1
ATOM 1541 C CA . ILE A 1 191 ? 15.766 -38.094 -2.197 1 93.06 191 ILE A CA 1
ATOM 1542 C C . ILE A 1 191 ? 15.367 -39.062 -3.324 1 93.06 191 ILE A C 1
ATOM 1544 O O . ILE A 1 191 ? 14.992 -38.594 -4.414 1 93.06 191 ILE A O 1
ATOM 1548 N N . ASP A 1 192 ? 15.5 -40.25 -3.049 1 92.81 192 ASP A N 1
ATOM 1549 C CA . ASP A 1 192 ? 14.945 -41.25 -3.977 1 92.81 192 ASP A CA 1
ATOM 1550 C C . ASP A 1 192 ? 13.445 -41.406 -3.764 1 92.81 192 ASP A C 1
ATOM 1552 O O . ASP A 1 192 ? 13.008 -41.938 -2.729 1 92.81 192 ASP A O 1
ATOM 1556 N N . GLY A 1 193 ? 12.711 -40.938 -4.641 1 95 193 GLY A N 1
ATOM 1557 C CA . GLY A 1 193 ? 11.266 -41 -4.531 1 95 193 GLY A CA 1
ATOM 1558 C C . GLY A 1 193 ? 10.547 -40.5 -5.766 1 95 193 GLY A C 1
ATOM 1559 O O . GLY A 1 193 ? 11.188 -40.219 -6.785 1 95 193 GLY A O 1
ATOM 1560 N N . ILE A 1 194 ? 9.227 -40.469 -5.734 1 95.94 194 ILE A N 1
ATOM 1561 C CA . ILE A 1 194 ? 8.414 -39.906 -6.801 1 95.94 194 ILE A CA 1
ATOM 1562 C C . ILE A 1 194 ? 7.887 -38.531 -6.363 1 95.94 194 ILE A C 1
ATOM 1564 O O . ILE A 1 194 ? 7.98 -38.188 -5.188 1 95.94 194 ILE A O 1
ATOM 1568 N N . ILE A 1 195 ? 7.395 -37.781 -7.344 1 96 195 ILE A N 1
ATOM 1569 C CA . ILE A 1 195 ? 6.816 -36.5 -7.004 1 96 195 ILE A CA 1
ATOM 1570 C C . ILE A 1 195 ? 5.293 -36.594 -7.016 1 96 195 ILE A C 1
ATOM 1572 O O . ILE A 1 195 ? 4.707 -37.188 -7.93 1 96 195 ILE A O 1
ATOM 1576 N N . LEU A 1 196 ? 4.723 -36.156 -5.984 1 98 196 LEU A N 1
ATOM 1577 C CA . LEU A 1 196 ? 3.291 -35.906 -5.891 1 98 196 LEU A CA 1
ATOM 1578 C C . LEU A 1 196 ? 3.027 -34.406 -5.699 1 98 196 LEU A C 1
ATOM 1580 O O . LEU A 1 196 ? 3.758 -33.719 -4.973 1 98 196 LEU A O 1
ATOM 1584 N N . THR A 1 197 ? 1.986 -33.969 -6.383 1 98.25 197 THR A N 1
ATOM 1585 C CA . THR A 1 197 ? 1.678 -32.562 -6.223 1 98.25 197 THR A CA 1
ATOM 1586 C C . THR A 1 197 ? 0.368 -32.375 -5.461 1 98.25 197 THR A C 1
ATOM 1588 O O . THR A 1 197 ? -0.428 -33.312 -5.348 1 98.25 197 THR A O 1
ATOM 1591 N N . TYR A 1 198 ? 0.226 -31.344 -4.855 1 98.38 198 TYR A N 1
ATOM 1592 C CA . TYR A 1 198 ? -1.032 -30.797 -4.363 1 98.38 198 TYR A CA 1
ATOM 1593 C C . TYR A 1 198 ? -1.389 -29.5 -5.094 1 98.38 198 TYR A C 1
ATOM 1595 O O . TYR A 1 198 ? -0.723 -28.484 -4.918 1 98.38 198 TYR A O 1
ATOM 1603 N N . ASP A 1 199 ? -2.385 -29.594 -5.938 1 98.12 199 ASP A N 1
ATOM 1604 C CA . ASP A 1 199 ? -2.871 -28.484 -6.746 1 98.12 199 ASP A CA 1
ATOM 1605 C C . ASP A 1 199 ? -4.273 -28.062 -6.312 1 98.12 199 ASP A C 1
ATOM 1607 O O . ASP A 1 199 ? -5.055 -28.891 -5.832 1 98.12 199 ASP A O 1
ATOM 1611 N N . GLY A 1 200 ? -4.477 -26.734 -6.543 1 97.25 200 GLY A N 1
ATOM 1612 C CA . GLY A 1 200 ? -5.855 -26.406 -6.227 1 97.25 200 GLY A CA 1
ATOM 1613 C C . GLY A 1 200 ? -6.105 -24.906 -6.133 1 97.25 200 GLY A C 1
ATOM 1614 O O . GLY A 1 200 ? -5.309 -24.109 -6.633 1 97.25 200 GLY A O 1
ATOM 1615 N N . LEU A 1 201 ? -7.336 -24.625 -5.645 1 97.44 201 LEU A N 1
ATOM 1616 C CA . LEU A 1 201 ? -7.844 -23.281 -5.469 1 97.44 201 LEU A CA 1
ATOM 1617 C C . LEU A 1 201 ? -8.133 -22.984 -3.998 1 97.44 201 LEU A C 1
ATOM 1619 O O . LEU A 1 201 ? -8.867 -23.734 -3.348 1 97.44 201 LEU A O 1
ATOM 1623 N N . ILE A 1 202 ? -7.531 -21.922 -3.549 1 96.94 202 ILE A N 1
ATOM 1624 C CA . ILE A 1 202 ? -7.793 -21.484 -2.182 1 96.94 202 ILE A CA 1
ATOM 1625 C C . ILE A 1 202 ? -8.445 -20.109 -2.203 1 96.94 202 ILE A C 1
ATOM 1627 O O . ILE A 1 202 ? -8.016 -19.219 -2.941 1 96.94 202 ILE A O 1
ATOM 1631 N N . ASP A 1 203 ? -9.516 -19.938 -1.434 1 96.38 203 ASP A N 1
ATOM 1632 C CA . ASP A 1 203 ? -10.273 -18.688 -1.52 1 96.38 203 ASP A CA 1
ATOM 1633 C C . ASP A 1 203 ? -9.695 -17.641 -0.583 1 96.38 203 ASP A C 1
ATOM 1635 O O . ASP A 1 203 ? -8.648 -17.844 0.033 1 96.38 203 ASP A O 1
ATOM 1639 N N . HIS A 1 204 ? -10.297 -16.5 -0.562 1 95.5 204 HIS A N 1
ATOM 1640 C CA . HIS A 1 204 ? -9.82 -15.336 0.178 1 95.5 204 HIS A CA 1
ATOM 1641 C C . HIS A 1 204 ? -9.781 -15.617 1.677 1 95.5 204 HIS A C 1
ATOM 1643 O O . HIS A 1 204 ? -8.961 -15.047 2.398 1 95.5 204 HIS A O 1
ATOM 1649 N N . ASP A 1 205 ? -10.625 -16.484 2.184 1 94 205 ASP A N 1
ATOM 1650 C CA . ASP A 1 205 ? -10.719 -16.797 3.607 1 94 205 ASP A CA 1
ATOM 1651 C C . ASP A 1 205 ? -9.766 -17.922 3.98 1 94 205 ASP A C 1
ATOM 1653 O O . ASP A 1 205 ? -9.711 -18.344 5.141 1 94 205 ASP A O 1
ATOM 1657 N N . GLY A 1 206 ? -9.094 -18.516 3.014 1 94.44 206 GLY A N 1
ATOM 1658 C CA . GLY A 1 206 ? -8.133 -19.578 3.271 1 94.44 206 GLY A CA 1
ATOM 1659 C C . GLY A 1 206 ? -8.742 -20.953 3.199 1 94.44 206 GLY A C 1
ATOM 1660 O O . GLY A 1 206 ? -8.188 -21.922 3.75 1 94.44 206 GLY A O 1
ATOM 1661 N N . ILE A 1 207 ? -9.875 -21.062 2.646 1 94.94 207 ILE A N 1
ATOM 1662 C CA . ILE A 1 207 ? -10.539 -22.359 2.471 1 94.94 207 ILE A CA 1
ATOM 1663 C C . ILE A 1 207 ? -10.211 -22.922 1.091 1 94.94 207 ILE A C 1
ATOM 1665 O O . ILE A 1 207 ? -10.438 -22.266 0.073 1 94.94 207 ILE A O 1
ATOM 1669 N N . VAL A 1 208 ? -9.68 -24.125 1.023 1 96.12 208 VAL A N 1
ATOM 1670 C CA . VAL A 1 208 ? -9.438 -24.797 -0.25 1 96.12 208 VAL A CA 1
ATOM 1671 C C . VAL A 1 208 ? -10.758 -25.203 -0.881 1 96.12 208 VAL A C 1
ATOM 1673 O O . VAL A 1 208 ? -11.484 -26.047 -0.327 1 96.12 208 VAL A O 1
ATOM 1676 N N . ARG A 1 209 ? -11.023 -24.672 -2.061 1 95.25 209 ARG A N 1
ATOM 1677 C CA . ARG A 1 209 ? -12.312 -24.875 -2.719 1 95.25 209 ARG A CA 1
ATOM 1678 C C . ARG A 1 209 ? -12.25 -26.016 -3.723 1 95.25 209 ARG A C 1
ATOM 1680 O O . ARG A 1 209 ? -13.281 -26.562 -4.129 1 95.25 209 ARG A O 1
ATOM 1687 N N . PHE A 1 210 ? -11.094 -26.359 -4.121 1 95.81 210 PHE A N 1
ATOM 1688 C CA . PHE A 1 210 ? -10.836 -27.438 -5.066 1 95.81 210 PHE A CA 1
ATOM 1689 C C . PHE A 1 210 ? -9.391 -27.906 -4.969 1 95.81 210 PHE A C 1
ATOM 1691 O O . PHE A 1 210 ? -8.484 -27.109 -4.699 1 95.81 210 PHE A O 1
ATOM 1698 N N . HIS A 1 211 ? -9.25 -29.219 -5.148 1 96.81 211 HIS A N 1
ATOM 1699 C CA . HIS A 1 211 ? -7.871 -29.703 -5.156 1 96.81 211 HIS A CA 1
ATOM 1700 C C . HIS A 1 211 ? -7.719 -30.906 -6.07 1 96.81 211 HIS A C 1
ATOM 1702 O O . HIS A 1 211 ? -8.703 -31.562 -6.41 1 96.81 211 HIS A O 1
ATOM 1708 N N . ALA A 1 212 ? -6.594 -31.156 -6.551 1 98 212 ALA A N 1
ATOM 1709 C CA . ALA A 1 212 ? -6.16 -32.281 -7.402 1 98 212 ALA A CA 1
ATOM 1710 C C . ALA A 1 212 ? -4.711 -32.656 -7.109 1 98 212 ALA A C 1
ATOM 1712 O O . ALA A 1 212 ? -4.043 -32 -6.305 1 98 212 ALA A O 1
ATOM 1713 N N . SER A 1 213 ? -4.301 -33.719 -7.652 1 98.44 213 SER A N 1
ATOM 1714 C CA . SER A 1 213 ? -2.928 -34.188 -7.461 1 98.44 213 SER A CA 1
ATOM 1715 C C . SER A 1 213 ? -2.373 -34.812 -8.734 1 98.44 213 SER A C 1
ATOM 1717 O O . SER A 1 213 ? -3.096 -35.5 -9.453 1 98.44 213 SER A O 1
ATOM 1719 N N . HIS A 1 214 ? -1.162 -34.531 -9 1 98.5 214 HIS A N 1
ATOM 1720 C CA . HIS A 1 214 ? -0.429 -35.156 -10.102 1 98.5 214 HIS A CA 1
ATOM 1721 C C . HIS A 1 214 ? 0.729 -36 -9.578 1 98.5 214 HIS A C 1
ATOM 1723 O O . HIS A 1 214 ? 1.248 -35.75 -8.492 1 98.5 214 HIS A O 1
ATOM 1729 N N . ARG A 1 215 ? 1.042 -36.969 -10.375 1 98.06 215 ARG A N 1
ATOM 1730 C CA . ARG A 1 215 ? 2.051 -37.938 -10.008 1 98.06 215 ARG A CA 1
ATOM 1731 C C . ARG A 1 215 ? 3.131 -38.062 -11.078 1 98.06 215 ARG A C 1
ATOM 1733 O O . ARG A 1 215 ? 2.83 -38.25 -12.258 1 98.06 215 ARG A O 1
ATOM 1740 N N . PHE A 1 216 ? 4.332 -37.812 -10.703 1 96.38 216 PHE A N 1
ATOM 1741 C CA . PHE A 1 216 ? 5.504 -38.031 -11.547 1 96.38 216 PHE A CA 1
ATOM 1742 C C . PHE A 1 216 ? 6.309 -39.219 -11.078 1 96.38 216 PHE A C 1
ATOM 1744 O O . PHE A 1 216 ? 6.895 -39.219 -9.992 1 96.38 216 PHE A O 1
ATOM 1751 N N . GLU A 1 217 ? 6.363 -40.156 -11.867 1 94.19 217 GLU A N 1
ATOM 1752 C CA . GLU A 1 217 ? 7.055 -41.406 -11.492 1 94.19 217 GLU A CA 1
ATOM 1753 C C . GLU A 1 217 ? 8.477 -41.438 -12.047 1 94.19 217 GLU A C 1
ATOM 1755 O O . GLU A 1 217 ? 9.281 -42.281 -11.68 1 94.19 217 GLU A O 1
ATOM 1760 N N . GLN A 1 218 ? 8.719 -40.469 -12.922 1 90.88 218 GL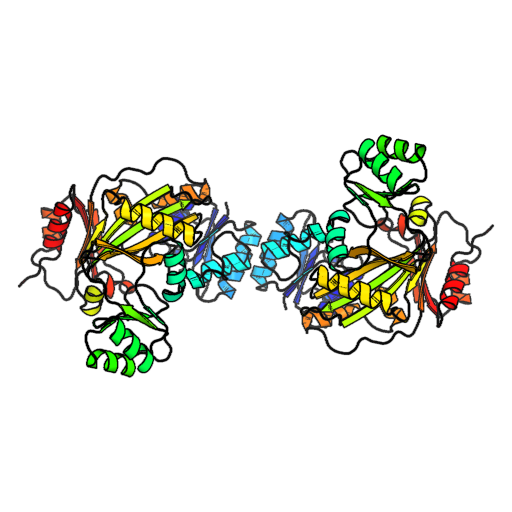N A N 1
ATOM 1761 C CA . GLN A 1 218 ? 10.062 -40.312 -13.484 1 90.88 218 GLN A CA 1
ATOM 1762 C C . GLN A 1 218 ? 10.797 -39.156 -12.82 1 90.88 218 GLN A C 1
ATOM 1764 O O . GLN A 1 218 ? 10.18 -38.219 -12.328 1 90.88 218 GLN A O 1
ATOM 1769 N N . SER A 1 219 ? 12.117 -39.312 -12.836 1 84.06 219 SER A N 1
ATOM 1770 C CA . SER A 1 219 ? 12.93 -38.156 -12.406 1 84.06 219 SER A CA 1
ATOM 1771 C C . SER A 1 219 ? 12.914 -37.062 -13.445 1 84.06 219 SER A C 1
ATOM 1773 O O . SER A 1 219 ? 13.461 -37.188 -14.539 1 84.06 219 SER A O 1
ATOM 1775 N N . ILE A 1 220 ? 12.383 -35.969 -13.109 1 82.31 220 ILE A N 1
ATOM 1776 C CA . ILE A 1 220 ? 12.289 -34.844 -14.031 1 82.31 220 ILE A CA 1
ATOM 1777 C C . ILE A 1 220 ? 13.695 -34.312 -14.375 1 82.31 220 ILE A C 1
ATOM 1779 O O . ILE A 1 220 ? 13.961 -33.938 -15.516 1 82.31 220 ILE A O 1
ATOM 1783 N N . MET A 1 221 ? 14.516 -34.344 -13.375 1 82.06 221 MET A N 1
ATOM 1784 C CA . MET A 1 221 ? 15.898 -33.938 -13.594 1 82.06 221 MET A CA 1
ATOM 1785 C C . MET A 1 221 ? 16.547 -34.781 -14.695 1 82.06 221 MET A C 1
ATOM 1787 O O . MET A 1 221 ? 17.219 -34.25 -15.578 1 82.06 221 MET A O 1
ATOM 1791 N N . LYS A 1 222 ? 16.328 -36.031 -14.656 1 83.81 222 LYS A N 1
ATOM 1792 C CA . LYS A 1 222 ? 16.891 -36.938 -15.664 1 83.81 222 LYS A CA 1
ATOM 1793 C C . LYS A 1 222 ? 16.25 -36.719 -17.031 1 83.81 222 LYS A C 1
ATOM 1795 O O . LYS A 1 222 ? 16.922 -36.75 -18.062 1 83.81 222 LYS A O 1
ATOM 1800 N N . VAL A 1 223 ? 15.008 -36.438 -17 1 86.19 223 VAL A N 1
ATOM 1801 C CA . VAL A 1 223 ? 14.281 -36.156 -18.234 1 86.19 223 VAL A CA 1
ATOM 1802 C C . VAL A 1 223 ? 14.922 -34.969 -18.938 1 86.19 223 VAL A C 1
ATOM 1804 O O . VAL A 1 223 ? 15.18 -35 -20.141 1 86.19 223 VAL A O 1
ATOM 1807 N N . VAL A 1 224 ? 15.172 -33.906 -18.203 1 82.44 224 VAL A N 1
ATOM 1808 C CA . VAL A 1 224 ? 15.711 -32.688 -18.766 1 82.44 224 VAL A CA 1
ATOM 1809 C C . VAL A 1 224 ? 17.156 -32.906 -19.203 1 82.44 224 VAL A C 1
ATOM 1811 O O . VAL A 1 224 ? 17.547 -32.531 -20.312 1 82.44 224 VAL A O 1
ATOM 1814 N N . SER A 1 225 ? 17.922 -33.5 -18.297 1 82.06 225 SER A N 1
ATOM 1815 C CA . SER A 1 225 ? 19.344 -33.719 -18.578 1 82.06 225 SER A CA 1
ATOM 1816 C C . SER A 1 225 ? 19.547 -34.625 -19.797 1 82.06 225 SER A C 1
ATOM 1818 O O . SER A 1 225 ? 20.438 -34.375 -20.609 1 82.06 225 SER A O 1
ATOM 1820 N N . ASP A 1 226 ? 18.688 -35.562 -19.938 1 87.25 226 ASP A N 1
ATOM 1821 C CA . ASP A 1 226 ? 18.859 -36.562 -21 1 87.25 226 ASP A CA 1
ATOM 1822 C C . ASP A 1 226 ? 18.016 -36.188 -22.219 1 87.25 226 ASP A C 1
ATOM 1824 O O . ASP A 1 226 ? 18.031 -36.906 -23.234 1 87.25 226 ASP A O 1
ATOM 1828 N N . ASP A 1 227 ? 17.359 -35.125 -22.156 1 89.06 227 ASP A N 1
ATOM 1829 C CA . ASP A 1 227 ? 16.453 -34.75 -23.234 1 89.06 227 ASP A CA 1
ATOM 1830 C C . ASP A 1 227 ? 15.539 -35.938 -23.625 1 89.06 227 ASP A C 1
ATOM 1832 O O . ASP A 1 227 ? 15.477 -36.312 -24.781 1 89.06 227 ASP A O 1
ATOM 1836 N N . ASP A 1 228 ? 14.898 -36.5 -22.609 1 91.44 228 ASP A N 1
ATOM 1837 C CA . ASP A 1 228 ? 14.078 -37.719 -22.75 1 91.44 228 ASP A CA 1
ATOM 1838 C C . ASP A 1 228 ? 12.594 -37.375 -22.641 1 91.44 228 ASP A C 1
ATOM 1840 O O . ASP A 1 228 ? 12.227 -36.219 -22.484 1 91.44 228 ASP A O 1
ATOM 1844 N N . HIS A 1 229 ? 11.727 -38.469 -22.781 1 93.62 229 HIS A N 1
ATOM 1845 C CA . HIS A 1 229 ? 10.273 -38.344 -22.672 1 93.62 229 HIS A CA 1
ATOM 1846 C C . HIS A 1 229 ? 9.867 -37.906 -21.266 1 93.62 229 HIS A C 1
ATOM 1848 O O . HIS A 1 229 ? 10.422 -38.406 -20.281 1 93.62 229 HIS A O 1
ATOM 1854 N N . LEU A 1 230 ? 8.969 -37.031 -21.281 1 94.62 230 LEU A N 1
ATOM 1855 C CA . LEU A 1 230 ? 8.289 -36.75 -20.016 1 94.62 230 LEU A CA 1
ATOM 1856 C C . LEU A 1 230 ? 6.918 -37.438 -19.984 1 94.62 230 LEU A C 1
ATOM 1858 O O . LEU A 1 230 ? 6.211 -37.469 -21 1 94.62 230 LEU A O 1
ATOM 1862 N N . ARG A 1 231 ? 6.547 -37.969 -18.906 1 96.88 231 ARG A N 1
ATOM 1863 C CA . ARG A 1 231 ? 5.172 -38.406 -18.656 1 96.88 231 ARG A CA 1
ATOM 1864 C C . ARG A 1 231 ? 4.773 -38.125 -17.203 1 96.88 231 ARG A C 1
ATOM 1866 O O . ARG A 1 231 ? 5.613 -38.156 -16.297 1 96.88 231 ARG A O 1
ATOM 1873 N N . TYR A 1 232 ? 3.561 -37.844 -16.953 1 97.5 232 TYR A N 1
ATOM 1874 C CA . TYR A 1 232 ? 2.965 -37.688 -15.633 1 97.5 232 TYR A CA 1
ATOM 1875 C C . TYR A 1 232 ? 1.475 -38 -15.664 1 97.5 232 TYR A C 1
ATOM 1877 O O . TYR A 1 232 ? 0.887 -38.125 -16.734 1 97.5 232 TYR A O 1
ATOM 1885 N N . PHE A 1 233 ? 0.877 -38.125 -14.492 1 98.62 233 PHE A N 1
ATOM 1886 C CA . PHE A 1 233 ? -0.521 -38.531 -14.414 1 98.62 233 PHE A CA 1
ATOM 1887 C C . PHE A 1 233 ? -1.286 -37.688 -13.422 1 98.62 233 PHE A C 1
ATOM 1889 O O . PHE A 1 233 ? -0.777 -37.344 -12.344 1 98.62 233 PHE A O 1
ATOM 1896 N N . CYS A 1 234 ? -2.432 -37.25 -13.852 1 98.56 234 CYS A N 1
ATOM 1897 C CA . CYS A 1 234 ? -3.393 -36.656 -12.914 1 98.56 234 CYS A CA 1
ATOM 1898 C C . CYS A 1 234 ? -4.219 -37.75 -12.234 1 98.56 234 CYS A C 1
ATOM 1900 O O . CYS A 1 234 ? -4.805 -38.594 -12.906 1 98.56 234 CYS A O 1
ATOM 1902 N N . LEU A 1 235 ? -4.305 -37.688 -10.945 1 98.38 235 LEU A N 1
ATOM 1903 C CA . LEU A 1 235 ? -4.984 -38.719 -10.172 1 98.38 235 LEU A CA 1
ATOM 1904 C C . LEU A 1 235 ? -6.461 -38.375 -9.992 1 98.38 235 LEU A C 1
ATOM 1906 O O . LEU A 1 235 ? -6.84 -37.219 -10 1 98.38 235 LEU A O 1
ATOM 1910 N N . LYS A 1 236 ? -7.191 -39.469 -9.836 1 95.88 236 LYS A N 1
ATOM 1911 C CA . LYS A 1 236 ? -8.633 -39.312 -9.656 1 95.88 236 LYS A CA 1
ATOM 1912 C C . LYS A 1 236 ? -8.969 -38.781 -8.266 1 95.88 236 LYS A C 1
ATOM 1914 O O . LYS A 1 236 ? -9.953 -38.062 -8.086 1 95.88 236 LYS A O 1
ATOM 1919 N N . ASP A 1 237 ? -8.172 -39.188 -7.324 1 95.56 237 ASP A N 1
ATOM 1920 C CA . ASP A 1 237 ? -8.32 -38.75 -5.934 1 95.56 237 ASP A CA 1
ATOM 1921 C C . ASP A 1 237 ? -7 -38.25 -5.367 1 95.56 237 ASP A C 1
ATOM 1923 O O . ASP A 1 237 ? -5.926 -38.656 -5.824 1 95.56 237 ASP A O 1
ATOM 1927 N N . VAL A 1 238 ? -7.168 -37.344 -4.402 1 96.94 238 VAL A N 1
ATOM 1928 C CA . VAL A 1 238 ? -5.984 -36.875 -3.703 1 96.94 238 VAL A CA 1
ATOM 1929 C C . VAL A 1 238 ? -5.75 -37.719 -2.443 1 96.94 238 VAL A C 1
ATOM 1931 O O . VAL A 1 238 ? -6.652 -37.844 -1.613 1 96.94 238 VAL A O 1
ATOM 1934 N N . ASP A 1 239 ? -4.566 -38.188 -2.316 1 96.38 239 ASP A N 1
ATOM 1935 C CA . ASP A 1 239 ? -4.211 -38.938 -1.114 1 96.38 239 ASP A CA 1
ATOM 1936 C C . ASP A 1 239 ? -4.383 -38.094 0.137 1 96.38 239 ASP A C 1
ATOM 1938 O O . ASP A 1 239 ? -4.02 -36.906 0.144 1 96.38 239 ASP A O 1
ATOM 1942 N N . ALA A 1 240 ? -4.895 -38.719 1.187 1 97.19 240 ALA A N 1
ATOM 1943 C CA . ALA A 1 240 ? -5.176 -37.969 2.418 1 97.19 240 ALA A CA 1
ATOM 1944 C C . ALA A 1 240 ? -3.904 -37.344 2.99 1 97.19 240 ALA A C 1
ATOM 1946 O O . ALA A 1 240 ? -3.936 -36.25 3.539 1 97.19 240 ALA A O 1
ATOM 1947 N N . GLU A 1 241 ? -2.83 -38.062 2.889 1 97.62 241 GLU A N 1
ATOM 1948 C CA . GLU A 1 241 ? -1.568 -37.562 3.42 1 97.62 241 GLU A CA 1
ATOM 1949 C C . GLU A 1 241 ? -1.087 -36.344 2.627 1 97.62 241 GLU A C 1
ATOM 1951 O O . GLU A 1 241 ? -0.544 -35.375 3.199 1 97.62 241 GLU A O 1
ATOM 1956 N N . VAL A 1 242 ? -1.297 -36.375 1.325 1 98.38 242 VAL A N 1
ATOM 1957 C CA . VAL A 1 242 ? -0.921 -35.25 0.458 1 98.38 242 VAL A CA 1
ATOM 1958 C C . VAL A 1 242 ? -1.777 -34.031 0.784 1 98.38 242 VAL A C 1
ATOM 1960 O O . VAL A 1 242 ? -1.264 -32.938 0.881 1 98.38 242 VAL A O 1
ATOM 1963 N N . GLU A 1 243 ? -3.018 -34.312 0.968 1 98 243 GLU A N 1
ATOM 1964 C CA . GLU A 1 243 ? -3.932 -33.219 1.315 1 98 243 GLU A CA 1
ATOM 1965 C C . GLU A 1 243 ? -3.541 -32.562 2.641 1 98 243 GLU A C 1
ATOM 1967 O O . GLU A 1 243 ? -3.49 -31.344 2.744 1 98 243 GLU A O 1
ATOM 1972 N N . ARG A 1 244 ? -3.279 -33.375 3.613 1 98.06 244 ARG A N 1
ATOM 1973 C CA . ARG A 1 244 ? -2.906 -32.875 4.926 1 98.06 244 ARG A CA 1
ATOM 1974 C C . ARG A 1 244 ? -1.628 -32.031 4.848 1 98.06 244 ARG A C 1
ATOM 1976 O O . ARG A 1 244 ? -1.552 -30.938 5.414 1 98.06 244 ARG A O 1
ATOM 1983 N N . ALA A 1 245 ? -0.65 -32.531 4.145 1 98.31 245 ALA A N 1
ATOM 1984 C CA . ALA A 1 245 ? 0.613 -31.812 3.979 1 98.31 245 ALA A CA 1
ATOM 1985 C C . ALA A 1 245 ? 0.404 -30.5 3.236 1 98.31 245 ALA A C 1
ATOM 1987 O O . ALA A 1 245 ? 0.882 -29.453 3.676 1 98.31 245 ALA A O 1
ATOM 1988 N N . GLY A 1 246 ? -0.325 -30.578 2.131 1 98.25 246 GLY A N 1
ATOM 1989 C CA . GLY A 1 246 ? -0.565 -29.391 1.328 1 98.25 246 GLY A CA 1
ATOM 1990 C C . GLY A 1 246 ? -1.298 -28.297 2.084 1 98.25 246 GLY A C 1
ATOM 1991 O O . GLY A 1 246 ? -0.909 -27.125 2.027 1 98.25 246 GLY A O 1
ATOM 1992 N N . ARG A 1 247 ? -2.307 -28.656 2.805 1 98 247 ARG A N 1
ATOM 1993 C CA . ARG A 1 247 ? -3.102 -27.672 3.553 1 98 247 ARG A CA 1
ATOM 1994 C C . ARG A 1 247 ? -2.275 -27.031 4.656 1 98 247 ARG A C 1
ATOM 1996 O O . ARG A 1 247 ? -2.402 -25.828 4.91 1 98 247 ARG A O 1
ATOM 2003 N N . SER A 1 248 ? -1.473 -27.859 5.277 1 98.31 248 SER A N 1
ATOM 2004 C CA . SER A 1 248 ? -0.618 -27.312 6.332 1 98.31 248 SER A CA 1
ATOM 2005 C C . SER A 1 248 ? 0.392 -26.312 5.77 1 98.31 248 SER A C 1
ATOM 2007 O O . SER A 1 248 ? 0.687 -25.297 6.398 1 98.31 248 SER A O 1
ATOM 2009 N N . ILE A 1 249 ? 0.915 -26.594 4.605 1 98.19 249 ILE A N 1
ATOM 2010 C CA . ILE A 1 249 ? 1.867 -25.719 3.945 1 98.19 249 ILE A CA 1
ATOM 2011 C C . ILE A 1 249 ? 1.179 -24.406 3.566 1 98.19 249 ILE A C 1
ATOM 2013 O O . ILE A 1 249 ? 1.719 -23.328 3.801 1 98.19 249 ILE A O 1
ATOM 2017 N N . LEU A 1 250 ? -0.025 -24.469 3.031 1 98.06 250 LEU A N 1
ATOM 2018 C CA . LEU A 1 250 ? -0.786 -23.281 2.67 1 98.06 250 LEU A CA 1
ATOM 2019 C C . LEU A 1 250 ? -1.011 -22.391 3.887 1 98.06 250 LEU A C 1
ATOM 2021 O O . LEU A 1 250 ? -0.861 -21.172 3.805 1 98.06 250 LEU A O 1
ATOM 2025 N N . ASP A 1 251 ? -1.284 -23.031 4.957 1 97.62 251 ASP A N 1
ATOM 2026 C CA . ASP A 1 251 ? -1.527 -22.297 6.191 1 97.62 251 ASP A CA 1
ATOM 2027 C C . ASP A 1 251 ? -0.257 -21.594 6.68 1 97.62 251 ASP A C 1
ATOM 2029 O O . ASP A 1 251 ? -0.296 -20.438 7.09 1 97.62 251 ASP A O 1
ATOM 2033 N N . ALA A 1 252 ? 0.795 -22.297 6.633 1 97.56 252 ALA A N 1
ATOM 2034 C CA . ALA A 1 252 ? 2.066 -21.75 7.102 1 97.56 252 ALA A CA 1
ATOM 2035 C C . ALA A 1 252 ? 2.48 -20.547 6.266 1 97.56 252 ALA A C 1
ATOM 2037 O O . ALA A 1 252 ? 3.02 -19.562 6.793 1 97.56 252 ALA A O 1
ATOM 2038 N N . PHE A 1 253 ? 2.254 -20.609 4.957 1 96.94 253 PHE A N 1
ATOM 2039 C CA . PHE A 1 253 ? 2.625 -19.516 4.059 1 96.94 253 PHE A CA 1
ATOM 2040 C C . PHE A 1 253 ? 1.594 -18.406 4.109 1 96.94 253 PHE A C 1
ATOM 2042 O O . PHE A 1 253 ? 1.846 -17.297 3.621 1 96.94 253 PHE A O 1
ATOM 2049 N N . GLY A 1 254 ? 0.411 -18.672 4.645 1 96 254 GLY A N 1
ATOM 2050 C CA . GLY A 1 254 ? -0.654 -17.688 4.676 1 96 254 GLY A CA 1
ATOM 2051 C C . GLY A 1 254 ? -1.192 -17.344 3.301 1 96 254 GLY A C 1
ATOM 2052 O O . GLY A 1 254 ? -1.485 -16.172 3.018 1 96 254 GLY A O 1
ATOM 2053 N N . ILE A 1 255 ? -1.332 -18.25 2.434 1 94.38 255 ILE A N 1
ATOM 2054 C CA . ILE A 1 255 ? -1.756 -18.062 1.052 1 94.38 255 ILE A CA 1
ATOM 2055 C C . ILE A 1 255 ? -3.271 -17.875 0.997 1 94.38 255 ILE A C 1
ATOM 2057 O O . ILE A 1 255 ? -4.012 -18.578 1.682 1 94.38 255 ILE A O 1
ATOM 2061 N N . ARG A 1 256 ? -3.666 -16.875 0.259 1 95.31 256 ARG A N 1
ATOM 2062 C CA . ARG A 1 256 ? -5.09 -16.594 0.075 1 95.31 256 ARG A CA 1
ATOM 2063 C C . ARG A 1 256 ? -5.398 -16.266 -1.382 1 95.31 256 ARG A C 1
ATOM 2065 O O . ARG A 1 256 ? -4.559 -15.711 -2.088 1 95.31 256 ARG A O 1
ATOM 2072 N N . GLU A 1 257 ? -6.625 -16.688 -1.799 1 96.06 257 GLU A N 1
ATOM 2073 C CA . GLU A 1 257 ? -7.227 -16.359 -3.09 1 96.06 257 GLU A CA 1
ATOM 2074 C C . GLU A 1 257 ? -6.242 -16.594 -4.23 1 96.06 257 GLU A C 1
ATOM 2076 O O . GLU A 1 257 ? -5.984 -15.688 -5.031 1 96.06 257 GLU A O 1
ATOM 2081 N N . ARG A 1 258 ? -5.785 -17.859 -4.406 1 95.19 258 ARG A N 1
ATOM 2082 C CA . ARG A 1 258 ? -4.762 -18.219 -5.387 1 95.19 258 ARG A CA 1
ATOM 2083 C C . ARG A 1 258 ? -5.016 -19.609 -5.949 1 95.19 258 ARG A C 1
ATOM 2085 O O . ARG A 1 258 ? -5.664 -20.438 -5.309 1 95.19 258 ARG A O 1
ATOM 2092 N N . PHE A 1 259 ? -4.664 -19.734 -7.238 1 97.38 259 PHE A N 1
ATOM 2093 C CA . PHE A 1 259 ? -4.32 -21.047 -7.738 1 97.38 259 PHE A CA 1
ATOM 2094 C C . PHE A 1 259 ? -2.934 -21.469 -7.258 1 97.38 259 PHE A C 1
ATOM 2096 O O . PHE A 1 259 ? -1.965 -20.719 -7.418 1 97.38 259 PHE A O 1
ATOM 2103 N N . PHE A 1 260 ? -2.859 -22.656 -6.656 1 97.56 260 PHE A N 1
ATOM 2104 C CA . PHE A 1 260 ? -1.571 -23.031 -6.086 1 97.56 260 PHE A CA 1
ATOM 2105 C C . PHE A 1 260 ? -1.116 -24.375 -6.637 1 97.56 260 PHE A C 1
ATOM 2107 O O . PHE A 1 260 ? -1.935 -25.172 -7.109 1 97.56 260 PHE A O 1
ATOM 2114 N N . HIS A 1 261 ? 0.204 -24.578 -6.598 1 97.19 261 HIS A N 1
ATOM 2115 C CA . HIS A 1 261 ? 0.896 -25.797 -7.02 1 97.19 261 HIS A CA 1
ATOM 2116 C C . HIS A 1 261 ? 2.043 -26.125 -6.07 1 97.19 261 HIS A C 1
ATOM 2118 O O . HIS A 1 261 ? 3.066 -25.438 -6.059 1 97.19 261 HIS A O 1
ATOM 2124 N N . ILE A 1 262 ? 1.82 -27.188 -5.305 1 97.31 262 ILE A N 1
ATOM 2125 C CA . ILE A 1 262 ? 2.824 -27.625 -4.34 1 97.31 262 ILE A CA 1
ATOM 2126 C C . ILE A 1 262 ? 3.412 -28.969 -4.766 1 97.31 262 ILE A C 1
ATOM 2128 O O . ILE A 1 262 ? 2.68 -29.859 -5.188 1 97.31 262 ILE A O 1
ATOM 2132 N N . GLU A 1 263 ? 4.688 -29.062 -4.664 1 95.38 263 GLU A N 1
ATOM 2133 C CA . GLU A 1 263 ? 5.367 -30.312 -5.016 1 95.38 263 GLU A CA 1
ATOM 2134 C C . GLU A 1 263 ? 5.957 -30.984 -3.783 1 95.38 263 GLU A C 1
ATOM 2136 O O . GLU A 1 263 ? 6.629 -30.344 -2.977 1 95.38 263 GLU A O 1
ATOM 2141 N N . LEU A 1 264 ? 5.699 -32.281 -3.693 1 97.44 264 LEU A N 1
ATOM 2142 C CA . LEU A 1 264 ? 6.188 -33.125 -2.604 1 97.44 264 LEU A CA 1
ATOM 2143 C C . LEU A 1 264 ? 6.91 -34.344 -3.145 1 97.44 264 LEU A C 1
ATOM 2145 O O . LEU A 1 264 ? 6.488 -34.938 -4.152 1 97.44 264 LEU A O 1
ATOM 2149 N N . PHE A 1 265 ? 7.938 -34.781 -2.42 1 96.12 265 PHE A N 1
ATOM 2150 C CA . PHE A 1 265 ? 8.508 -36.094 -2.66 1 96.12 265 PHE A CA 1
ATOM 2151 C C . PHE A 1 265 ? 7.828 -37.156 -1.799 1 96.12 265 PHE A C 1
ATOM 2153 O O . PHE A 1 265 ? 7.551 -36.906 -0.621 1 96.12 265 PHE A O 1
ATOM 2160 N N . LYS A 1 266 ? 7.512 -38.156 -2.43 1 97.25 266 LYS A N 1
ATOM 2161 C CA . LYS A 1 266 ? 7.219 -39.375 -1.669 1 97.25 266 LYS A CA 1
ATOM 2162 C C . LYS A 1 266 ? 8.406 -40.312 -1.687 1 97.25 266 LYS A C 1
ATOM 2164 O O . LYS A 1 266 ? 8.695 -40.938 -2.715 1 97.25 266 LYS A O 1
ATOM 2169 N N . SER A 1 267 ? 9.031 -40.469 -0.596 1 96 267 SER A N 1
ATOM 2170 C CA . SER A 1 267 ? 10.281 -41.219 -0.497 1 96 267 SER A CA 1
ATOM 2171 C C . SER A 1 267 ? 10.031 -42.719 -0.671 1 96 267 SER A C 1
ATOM 2173 O O . SER A 1 267 ? 9.125 -43.281 -0.054 1 96 267 SER A O 1
ATOM 2175 N N . HIS A 1 268 ? 10.867 -43.344 -1.476 1 95.31 268 HIS A N 1
ATOM 2176 C CA . HIS A 1 268 ? 10.781 -44.781 -1.626 1 95.31 268 HIS A CA 1
ATOM 2177 C C . HIS A 1 268 ? 11.234 -45.5 -0.359 1 95.31 268 HIS A C 1
ATOM 2179 O O . HIS A 1 268 ? 10.773 -46.594 -0.063 1 95.31 268 HIS A O 1
ATOM 2185 N N . LYS A 1 269 ? 12.125 -44.844 0.329 1 93.38 269 LYS A N 1
ATOM 2186 C CA . LYS A 1 269 ? 12.758 -45.438 1.495 1 93.38 269 LYS A CA 1
ATOM 2187 C C . LYS A 1 269 ? 11.75 -45.656 2.615 1 93.38 269 LYS A C 1
ATOM 2189 O O . LYS A 1 269 ? 11.711 -46.75 3.213 1 93.38 269 LYS A O 1
ATOM 2194 N N . ASP A 1 270 ? 10.922 -44.719 2.889 1 94.25 270 ASP A N 1
ATOM 2195 C CA . ASP A 1 270 ? 10.062 -44.844 4.062 1 94.25 270 ASP A CA 1
ATOM 2196 C C . ASP A 1 270 ? 8.672 -44.281 3.787 1 94.25 270 ASP A C 1
ATOM 2198 O O . ASP A 1 270 ? 7.824 -44.25 4.684 1 94.25 270 ASP A O 1
ATOM 2202 N N . GLY A 1 271 ? 8.461 -43.812 2.615 1 94.38 271 GLY A N 1
ATOM 2203 C CA . GLY A 1 271 ? 7.137 -43.344 2.207 1 94.38 271 GLY A CA 1
ATOM 2204 C C . GLY A 1 271 ? 6.793 -41.969 2.709 1 94.38 271 GLY A C 1
ATOM 2205 O O . GLY A 1 271 ? 5.723 -41.438 2.408 1 94.38 271 GLY A O 1
ATOM 2206 N N . ARG A 1 272 ? 7.676 -41.344 3.473 1 94.25 272 ARG A N 1
ATOM 2207 C CA . ARG A 1 272 ? 7.367 -40.031 4.031 1 94.25 272 ARG A CA 1
ATOM 2208 C C . ARG A 1 272 ? 7.27 -39 2.932 1 94.25 272 ARG A C 1
ATOM 2210 O O . ARG A 1 272 ? 7.969 -39.062 1.919 1 94.25 272 ARG A O 1
ATOM 2217 N N . LEU A 1 273 ? 6.383 -38.031 3.107 1 98 273 LEU A N 1
ATOM 2218 C CA . LEU A 1 273 ? 6.254 -36.875 2.215 1 98 273 LEU A CA 1
ATOM 2219 C C . LEU A 1 273 ? 7.23 -35.781 2.605 1 98 273 LEU A C 1
ATOM 2221 O O . LEU A 1 273 ? 7.363 -35.438 3.787 1 98 273 LEU A O 1
ATOM 2225 N N . ILE A 1 274 ? 7.934 -35.25 1.598 1 97.31 274 ILE A N 1
ATOM 2226 C CA . ILE A 1 274 ? 8.922 -34.219 1.799 1 97.31 274 ILE A CA 1
ATOM 2227 C C . ILE A 1 274 ? 8.609 -33.031 0.883 1 97.31 274 ILE A C 1
ATOM 2229 O O . ILE A 1 274 ? 8.5 -33.188 -0.334 1 97.31 274 ILE A O 1
ATOM 2233 N N . ALA A 1 275 ? 8.492 -31.875 1.479 1 96.69 275 ALA A N 1
ATOM 2234 C CA . ALA A 1 275 ? 8.148 -30.672 0.711 1 96.69 275 ALA A CA 1
ATOM 2235 C C . ALA A 1 275 ? 9.305 -30.25 -0.193 1 96.69 275 ALA A C 1
ATOM 2237 O O . ALA A 1 275 ? 10.461 -30.234 0.236 1 96.69 275 ALA A O 1
ATOM 2238 N N . LEU A 1 276 ? 8.977 -29.922 -1.382 1 92.88 276 LEU A N 1
ATOM 2239 C CA . LEU A 1 276 ? 9.984 -29.531 -2.357 1 92.88 276 LEU A CA 1
ATOM 2240 C C . LEU A 1 276 ? 9.867 -28.047 -2.699 1 92.88 276 LEU A C 1
ATOM 2242 O O . LEU A 1 276 ? 10.828 -27.297 -2.539 1 92.88 276 LEU A O 1
ATOM 2246 N N . GLU A 1 277 ? 8.711 -27.656 -3.143 1 92.5 277 GLU A N 1
ATOM 2247 C CA . GLU A 1 277 ? 8.516 -26.25 -3.5 1 92.5 277 GLU A CA 1
ATOM 2248 C C . GLU A 1 277 ? 7.035 -25.891 -3.537 1 92.5 277 GLU A C 1
ATOM 2250 O O . GLU A 1 277 ? 6.18 -26.766 -3.686 1 92.5 277 GLU A O 1
ATOM 2255 N N . VAL A 1 278 ? 6.812 -24.625 -3.41 1 94.5 278 VAL A N 1
ATOM 2256 C CA . VAL A 1 278 ? 5.469 -24.062 -3.492 1 94.5 278 VAL A CA 1
ATOM 2257 C C . VAL A 1 278 ? 5.41 -23.047 -4.625 1 94.5 278 VAL A C 1
ATOM 2259 O O . VAL A 1 278 ? 6.27 -22.156 -4.727 1 94.5 278 VAL A O 1
ATOM 2262 N N . ASN A 1 279 ? 4.418 -23.172 -5.484 1 93.62 279 ASN A N 1
ATOM 2263 C CA . ASN A 1 279 ? 4.16 -22.234 -6.566 1 93.62 279 ASN A CA 1
ATOM 2264 C C . ASN A 1 279 ? 2.76 -21.625 -6.473 1 93.62 279 ASN A C 1
ATOM 2266 O O . ASN A 1 279 ? 1.771 -22.359 -6.398 1 93.62 279 ASN A O 1
ATOM 2270 N N . MET A 1 280 ? 2.721 -20.312 -6.508 1 93.88 280 MET A N 1
ATOM 2271 C CA . MET A 1 280 ? 1.442 -19.609 -6.406 1 93.88 280 MET A CA 1
ATOM 2272 C C . MET A 1 280 ? 0.905 -19.25 -7.789 1 93.88 280 MET A C 1
ATOM 2274 O O . MET A 1 280 ? 0.652 -18.078 -8.086 1 93.88 280 MET A O 1
ATOM 2278 N N . ARG A 1 281 ? 0.702 -20.203 -8.523 1 95.44 281 ARG A N 1
ATOM 2279 C CA . ARG A 1 281 ? 0.192 -20.203 -9.891 1 95.44 281 ARG A CA 1
ATOM 2280 C C . ARG A 1 281 ? -0.311 -21.578 -10.289 1 95.44 281 ARG A C 1
ATOM 2282 O O . ARG A 1 281 ? -0.099 -22.562 -9.57 1 95.44 281 ARG A O 1
ATOM 2289 N N . PRO A 1 282 ? -1.017 -21.688 -11.383 1 96.38 282 PRO A N 1
ATOM 2290 C CA . PRO A 1 282 ? -1.417 -23.016 -11.852 1 96.38 282 PRO A CA 1
ATOM 2291 C C . PRO A 1 282 ? -0.224 -23.906 -12.195 1 96.38 282 PRO A C 1
ATOM 2293 O O . PRO A 1 282 ? 0.863 -23.406 -12.484 1 96.38 282 PRO A O 1
ATOM 2296 N N . PRO A 1 283 ? -0.471 -25.219 -12.023 1 94.88 283 PRO A N 1
ATOM 2297 C CA . PRO A 1 283 ? 0.614 -26.109 -12.422 1 94.88 283 PRO A CA 1
ATOM 2298 C C . PRO A 1 283 ? 0.967 -25.984 -13.898 1 94.88 283 PRO A C 1
ATOM 2300 O O . PRO A 1 283 ? 0.105 -25.656 -14.719 1 94.88 283 PRO A O 1
ATOM 2303 N N . GLY A 1 284 ? 2.148 -26.312 -14.234 1 89.81 284 GLY A N 1
ATOM 2304 C CA . GLY A 1 284 ? 2.678 -26.109 -15.578 1 89.81 284 GLY A CA 1
ATOM 2305 C C . GLY A 1 284 ? 2.299 -27.234 -16.531 1 89.81 284 GLY A C 1
ATOM 2306 O O . GLY A 1 284 ? 1.489 -28.094 -16.188 1 89.81 284 GLY A O 1
ATOM 2307 N N . ALA A 1 285 ? 2.873 -27.016 -17.719 1 88.94 285 ALA A N 1
ATOM 2308 C CA . ALA A 1 285 ? 2.582 -27.953 -18.797 1 88.94 285 ALA A CA 1
ATOM 2309 C C . ALA A 1 285 ? 1.08 -28.047 -19.062 1 88.94 285 ALA A C 1
ATOM 2311 O O . ALA A 1 285 ? 0.424 -27.031 -19.297 1 88.94 285 ALA A O 1
ATOM 2312 N N . TRP A 1 286 ? 0.59 -29.297 -19.203 1 94.94 286 TRP A N 1
ATOM 2313 C CA . TRP A 1 286 ? -0.83 -29.469 -19.5 1 94.94 286 TRP A CA 1
ATOM 2314 C C . TRP A 1 286 ? -1.588 -29.953 -18.281 1 94.94 286 TRP A C 1
ATOM 2316 O O . TRP A 1 286 ? -2.658 -30.562 -18.406 1 94.94 286 TRP A O 1
ATOM 2326 N N . MET A 1 287 ? -0.951 -29.609 -17.125 1 96.44 287 MET A N 1
ATOM 2327 C CA . MET A 1 287 ? -1.541 -30.141 -15.891 1 96.44 287 MET A CA 1
ATOM 2328 C C . MET A 1 287 ? -2.852 -29.422 -15.57 1 96.44 287 MET A C 1
ATOM 2330 O O . MET A 1 287 ? -3.793 -30.047 -15.07 1 96.44 287 MET A O 1
ATOM 2334 N N . THR A 1 288 ? -2.943 -28.141 -15.836 1 96.75 288 THR A N 1
ATOM 2335 C CA . THR A 1 288 ? -4.188 -27.422 -15.578 1 96.75 288 THR A CA 1
ATOM 2336 C C . THR A 1 288 ? -5.34 -28.047 -16.359 1 96.75 288 THR A C 1
ATOM 2338 O O . THR A 1 288 ? -6.402 -28.328 -15.797 1 96.75 288 THR A O 1
ATOM 2341 N N . ASP A 1 289 ? -5.133 -28.359 -17.578 1 96.12 289 ASP A N 1
ATOM 2342 C CA . ASP A 1 289 ? -6.168 -28.953 -18.422 1 96.12 289 ASP A CA 1
ATOM 2343 C C . ASP A 1 289 ? -6.445 -30.406 -18 1 96.12 289 ASP A C 1
ATOM 2345 O O . ASP A 1 289 ? -7.57 -30.875 -18.125 1 96.12 289 ASP A O 1
ATOM 2349 N N . SER A 1 290 ? -5.355 -31.078 -17.594 1 97.5 290 SER A N 1
ATOM 2350 C CA . SER A 1 290 ? -5.547 -32.469 -17.141 1 97.5 290 SER A CA 1
ATOM 2351 C C . SER A 1 290 ? -6.574 -32.531 -16.016 1 97.5 290 SER A C 1
ATOM 2353 O O . SER A 1 290 ? -7.309 -33.531 -15.922 1 97.5 290 SER A O 1
ATOM 2355 N N . ILE A 1 291 ? -6.586 -31.516 -15.188 1 97.38 291 ILE A N 1
ATOM 2356 C CA . ILE A 1 291 ? -7.562 -31.453 -14.109 1 97.38 291 ILE A CA 1
ATOM 2357 C C . ILE A 1 291 ? -8.977 -31.469 -14.688 1 97.38 291 ILE A C 1
ATOM 2359 O O . ILE A 1 291 ? -9.844 -32.188 -14.195 1 97.38 291 ILE A O 1
ATOM 2363 N N . ASN A 1 292 ? -9.211 -30.703 -15.742 1 96.75 292 ASN A N 1
ATOM 2364 C CA . ASN A 1 292 ? -10.523 -30.656 -16.391 1 96.75 292 ASN A CA 1
ATOM 2365 C C . ASN A 1 292 ? -10.945 -32.031 -16.891 1 96.75 292 ASN A C 1
ATOM 2367 O O . ASN A 1 292 ? -12.094 -32.438 -16.703 1 96.75 292 ASN A O 1
ATOM 2371 N N . TYR A 1 293 ? -9.992 -32.719 -17.438 1 96.75 293 TYR A N 1
ATOM 2372 C CA . TYR A 1 293 ? -10.305 -34.031 -18.016 1 96.75 293 TYR A CA 1
ATOM 2373 C C . TYR A 1 293 ? -10.508 -35.094 -16.922 1 96.75 293 TYR A C 1
ATOM 2375 O O . TYR A 1 293 ? -11.305 -36 -17.094 1 96.75 293 TYR A O 1
ATOM 2383 N N . ALA A 1 294 ? -9.797 -34.938 -15.836 1 97.44 294 ALA A N 1
ATOM 2384 C CA . ALA A 1 294 ? -9.867 -35.938 -14.758 1 97.44 294 ALA A CA 1
ATOM 2385 C C . ALA A 1 294 ? -11.141 -35.75 -13.938 1 97.44 294 ALA A C 1
ATOM 2387 O O . ALA A 1 294 ? -11.742 -36.75 -13.492 1 97.44 294 ALA A O 1
ATOM 2388 N N . TYR A 1 295 ? -11.555 -34.531 -13.812 1 96.81 295 TYR A N 1
ATOM 2389 C CA . TYR A 1 295 ? -12.641 -34.25 -12.883 1 96.81 295 TYR A CA 1
ATOM 2390 C C . TYR A 1 295 ? -13.898 -33.812 -13.625 1 96.81 295 TYR A C 1
ATOM 2392 O O . TYR A 1 295 ? -14.945 -33.594 -13.008 1 96.81 295 TYR A O 1
ATOM 2400 N N . GLU A 1 296 ? -13.797 -33.719 -14.922 1 95.19 296 GLU A N 1
ATOM 2401 C CA . GLU A 1 296 ? -14.906 -33.25 -15.758 1 95.19 296 GLU A CA 1
ATOM 2402 C C . GLU A 1 296 ? -15.445 -31.922 -15.273 1 95.19 296 GLU A C 1
ATOM 2404 O O . GLU A 1 296 ? -16.656 -31.781 -15.062 1 95.19 296 GLU A O 1
ATOM 2409 N N . VAL A 1 297 ? -14.562 -30.984 -15.148 1 95.31 297 VAL A N 1
ATOM 2410 C CA . VAL A 1 297 ? -14.867 -29.625 -14.727 1 95.31 297 VAL A CA 1
ATOM 2411 C C . VAL A 1 297 ? -14.188 -28.625 -15.664 1 95.31 297 VAL A C 1
ATOM 2413 O O . VAL A 1 297 ? -13.508 -29.016 -16.625 1 95.31 297 VAL A O 1
ATOM 2416 N N . ASP A 1 298 ? -14.438 -27.406 -15.469 1 96.06 298 ASP A N 1
ATOM 2417 C CA . ASP A 1 298 ? -13.656 -26.297 -16.016 1 96.06 298 ASP A CA 1
ATOM 2418 C C . ASP A 1 298 ? -12.961 -25.516 -14.898 1 96.06 298 ASP A C 1
ATOM 2420 O O . ASP A 1 298 ? -13.555 -24.641 -14.289 1 96.06 298 ASP A O 1
ATOM 2424 N N . VAL A 1 299 ? -11.758 -25.844 -14.68 1 96.19 299 VAL A N 1
ATOM 2425 C CA . VAL A 1 299 ? -11.031 -25.297 -13.531 1 96.19 299 VAL A CA 1
ATOM 2426 C C . VAL A 1 299 ? -10.805 -23.797 -13.727 1 96.19 299 VAL A C 1
ATOM 2428 O O . VAL A 1 299 ? -10.664 -23.062 -12.758 1 96.19 299 VAL A O 1
ATOM 2431 N N . TYR A 1 300 ? -10.758 -23.344 -14.984 1 97.06 300 TYR A N 1
ATOM 2432 C CA . TYR A 1 300 ? -10.656 -21.906 -15.266 1 97.06 300 TYR A CA 1
ATOM 2433 C C . TYR A 1 300 ? -11.883 -21.172 -14.734 1 97.06 300 TYR A C 1
ATOM 2435 O O . TYR A 1 300 ? -11.75 -20.125 -14.094 1 97.06 300 TYR A O 1
ATOM 2443 N N . THR A 1 301 ? -13.023 -21.734 -15.008 1 96.31 301 THR A N 1
ATOM 2444 C CA . THR A 1 301 ? -14.273 -21.156 -14.523 1 96.31 301 THR A CA 1
ATOM 2445 C C . THR A 1 301 ? -14.336 -21.203 -13 1 96.31 301 THR A C 1
ATOM 2447 O O . THR A 1 301 ? -14.773 -20.25 -12.359 1 96.31 301 THR A O 1
ATOM 2450 N N . LYS A 1 302 ? -13.883 -22.281 -12.461 1 96.25 302 LYS A N 1
ATOM 2451 C CA . LYS A 1 302 ? -13.906 -22.406 -11.008 1 96.25 302 LYS A CA 1
ATOM 2452 C C . LYS A 1 302 ? -13.031 -21.328 -10.352 1 96.25 302 LYS A C 1
ATOM 2454 O O . LYS A 1 302 ? -13.422 -20.75 -9.336 1 96.25 302 LYS A O 1
ATOM 2459 N N . TRP A 1 303 ? -11.906 -21.141 -10.883 1 97.12 303 TRP A N 1
ATOM 2460 C CA . TRP A 1 303 ? -11.016 -20.109 -10.367 1 97.12 303 TRP A CA 1
ATOM 2461 C C . TRP A 1 303 ? -11.656 -18.719 -10.484 1 97.12 303 TRP A C 1
ATOM 2463 O O . TRP A 1 303 ? -11.672 -17.953 -9.523 1 97.12 303 TRP A O 1
ATOM 2473 N N . ALA A 1 304 ? -12.156 -18.406 -11.68 1 97.38 304 ALA A N 1
ATOM 2474 C CA . ALA A 1 304 ? -12.781 -17.109 -11.914 1 97.38 304 ALA A CA 1
ATOM 2475 C C . ALA A 1 304 ? -13.953 -16.875 -10.969 1 97.38 304 ALA A C 1
ATOM 2477 O O . ALA A 1 304 ? -14.117 -15.781 -10.422 1 97.38 304 ALA A O 1
ATOM 2478 N N . ASN A 1 305 ? -14.75 -17.922 -10.82 1 96.5 305 ASN A N 1
ATOM 2479 C CA . ASN A 1 305 ? -15.883 -17.844 -9.914 1 96.5 305 ASN A CA 1
ATOM 2480 C C . ASN A 1 305 ? -15.438 -17.547 -8.477 1 96.5 305 ASN A C 1
ATOM 2482 O O . ASN A 1 305 ? -16.047 -16.734 -7.785 1 96.5 305 ASN A O 1
ATOM 2486 N N . MET A 1 306 ? -14.422 -18.188 -8.055 1 96.81 306 MET A N 1
ATOM 2487 C CA . MET A 1 306 ? -13.883 -17.984 -6.711 1 96.81 306 MET A CA 1
ATOM 2488 C C . MET A 1 306 ? -13.391 -16.547 -6.539 1 96.81 306 MET A C 1
ATOM 2490 O O . MET A 1 306 ? -13.68 -15.898 -5.527 1 96.81 306 MET A O 1
ATOM 2494 N N . VAL A 1 307 ? -12.703 -15.992 -7.5 1 97.19 307 VAL A N 1
ATOM 2495 C CA . VAL A 1 307 ? -12.133 -14.656 -7.434 1 97.19 307 VAL A CA 1
ATOM 2496 C C . VAL A 1 307 ? -13.25 -13.617 -7.441 1 97.19 307 VAL A C 1
ATOM 2498 O O . VAL A 1 307 ? -13.227 -12.664 -6.656 1 97.19 307 VAL A O 1
ATOM 2501 N N . VAL A 1 308 ? -14.234 -13.789 -8.297 1 97.44 308 VAL A N 1
ATOM 2502 C CA . VAL A 1 308 ? -15.25 -12.766 -8.523 1 97.44 308 VAL A CA 1
ATOM 2503 C C . VAL A 1 308 ? -16.328 -12.867 -7.453 1 97.44 308 VAL A C 1
ATOM 2505 O O . VAL A 1 308 ? -16.828 -11.852 -6.957 1 97.44 308 VAL A O 1
ATOM 2508 N N . HIS A 1 309 ? -16.672 -14.148 -7.031 1 96.06 309 HIS A N 1
ATOM 2509 C CA . HIS A 1 309 ? -17.859 -14.32 -6.207 1 96.06 309 HIS A CA 1
ATOM 2510 C C . HIS A 1 309 ? -17.516 -14.938 -4.859 1 96.06 309 HIS A C 1
ATOM 2512 O O . HIS A 1 309 ? -18.391 -15.141 -4.016 1 96.06 309 HIS A O 1
ATOM 2518 N N . GLY A 1 310 ? -16.234 -15.281 -4.512 1 91.81 310 GLY A N 1
ATOM 2519 C CA . GLY A 1 310 ? -15.805 -15.812 -3.225 1 91.81 310 GLY A CA 1
ATOM 2520 C C . GLY A 1 310 ? -15.805 -17.328 -3.174 1 91.81 310 GLY A C 1
ATOM 2521 O O . GLY A 1 310 ? -15.383 -17.922 -2.18 1 91.81 310 GLY A O 1
ATOM 2522 N N . GLY A 1 311 ? -16.125 -18 -4.137 1 80.81 311 GLY A N 1
ATOM 2523 C CA . GLY A 1 311 ? -16.109 -19.453 -4.199 1 80.81 311 GLY A CA 1
ATOM 2524 C C . GLY A 1 311 ? -17.25 -20.109 -3.445 1 80.81 311 GLY A C 1
ATOM 2525 O O . GLY A 1 311 ? -17.828 -19.5 -2.541 1 80.81 311 GLY A O 1
ATOM 2526 N N . SER A 1 312 ? -17.781 -21.109 -3.898 1 80.38 312 SER A N 1
ATOM 2527 C CA . SER A 1 312 ? -18.828 -21.859 -3.215 1 80.38 312 SER A CA 1
ATOM 2528 C C . SER A 1 312 ? -18.875 -23.312 -3.691 1 80.38 312 SER A C 1
ATOM 2530 O O . SER A 1 312 ? -18.219 -23.672 -4.664 1 80.38 312 SER A O 1
ATOM 2532 N N . GLY A 1 313 ? -19.469 -24.078 -2.816 1 77.12 313 GLY A N 1
ATOM 2533 C CA . GLY A 1 313 ? -19.812 -25.438 -3.227 1 77.12 313 GLY A CA 1
ATOM 2534 C C . GLY A 1 313 ? -18.797 -26.469 -2.783 1 77.12 313 GLY A C 1
ATOM 2535 O O . GLY A 1 313 ? -17.734 -26.125 -2.244 1 77.12 313 GLY A O 1
ATOM 2536 N N . GLU A 1 314 ? -19.141 -27.734 -2.965 1 81.81 314 GLU A N 1
ATOM 2537 C CA . GLU A 1 314 ? -18.297 -28.875 -2.648 1 81.81 314 GLU A CA 1
ATOM 2538 C C . GLU A 1 314 ? -17.344 -29.188 -3.797 1 81.81 314 GLU A C 1
ATOM 2540 O O . GLU A 1 314 ? -17.688 -29.016 -4.965 1 81.81 314 GLU A O 1
ATOM 2545 N N . PRO A 1 315 ? -16.172 -29.656 -3.42 1 83.88 315 PRO A N 1
ATOM 2546 C CA . PRO A 1 315 ? -15.25 -30.047 -4.488 1 83.88 315 PRO A CA 1
ATOM 2547 C C . PRO A 1 315 ? -15.789 -31.203 -5.336 1 83.88 315 PRO A C 1
ATOM 2549 O O . PRO A 1 315 ? -16.422 -32.125 -4.809 1 83.88 315 PRO A O 1
ATOM 2552 N N . PRO A 1 316 ? -15.617 -31.094 -6.609 1 87.38 316 PRO A N 1
ATOM 2553 C CA . PRO A 1 316 ? -16.062 -32.188 -7.465 1 87.38 316 PRO A CA 1
ATOM 2554 C C . PRO A 1 316 ? -15.258 -33.469 -7.258 1 87.38 316 PRO A C 1
ATOM 2556 O O . PRO A 1 316 ? -14.086 -33.406 -6.887 1 87.38 316 PRO A O 1
ATOM 2559 N N . ALA A 1 317 ? -15.969 -34.562 -7.531 1 91.69 317 ALA A N 1
ATOM 2560 C CA . ALA A 1 317 ? -15.273 -35.844 -7.465 1 91.69 317 ALA A CA 1
ATOM 2561 C C . ALA A 1 317 ? -14.5 -36.125 -8.75 1 91.69 317 ALA A C 1
ATOM 2563 O O . ALA A 1 317 ? -14.922 -35.719 -9.836 1 91.69 317 ALA A O 1
ATOM 2564 N N . GLY A 1 318 ? -13.391 -36.844 -8.586 1 94.75 318 GLY A N 1
ATOM 2565 C CA . GLY A 1 318 ? -12.664 -37.281 -9.766 1 94.75 318 GLY A CA 1
ATOM 2566 C C . GLY A 1 318 ? -13.344 -38.406 -10.5 1 94.75 318 GLY A C 1
ATOM 2567 O O . GLY A 1 318 ? -13.969 -39.281 -9.867 1 94.75 318 GLY A O 1
ATOM 2568 N N . HIS A 1 319 ? -13.188 -38.469 -11.867 1 96 319 HIS A N 1
ATOM 2569 C CA . HIS A 1 319 ? -13.852 -39.5 -12.68 1 96 319 HIS A CA 1
ATOM 2570 C C . HIS A 1 319 ? -12.836 -40.375 -13.398 1 96 319 HIS A C 1
ATOM 2572 O O . HIS A 1 319 ? -13.062 -41.562 -13.578 1 96 319 HIS A O 1
ATOM 2578 N N . TYR A 1 320 ? -11.727 -39.781 -13.812 1 97.5 320 TYR A N 1
ATOM 2579 C CA . TYR A 1 320 ? -10.734 -40.5 -14.617 1 97.5 320 TYR A CA 1
ATOM 2580 C C . TYR A 1 320 ? -9.32 -40.188 -14.117 1 97.5 320 TYR A C 1
ATOM 2582 O O . TYR A 1 320 ? -9.109 -39.219 -13.375 1 97.5 320 TYR A O 1
ATOM 2590 N N . TYR A 1 321 ? -8.5 -41.125 -14.477 1 98.44 321 TYR A N 1
ATOM 2591 C CA . TYR A 1 321 ? -7.086 -40.75 -14.516 1 98.44 321 TYR A CA 1
ATOM 2592 C C . TYR A 1 321 ? -6.719 -40.125 -15.859 1 98.44 321 TYR A C 1
ATOM 2594 O O . TYR A 1 321 ? -7.203 -40.562 -16.906 1 98.44 321 TYR A O 1
ATOM 2602 N N . THR A 1 322 ? -5.918 -39.156 -15.789 1 98.5 322 THR A N 1
ATOM 2603 C CA . THR A 1 322 ? -5.445 -38.531 -17.016 1 98.5 322 THR A CA 1
ATOM 2604 C C . THR A 1 322 ? -3.922 -38.594 -17.094 1 98.5 322 THR A C 1
ATOM 2606 O O . THR A 1 322 ? -3.24 -38.469 -16.078 1 98.5 322 THR A O 1
ATOM 2609 N N . GLY A 1 323 ? -3.453 -38.781 -18.344 1 98.44 323 GLY A N 1
ATOM 2610 C CA . GLY A 1 323 ? -2.014 -38.875 -18.531 1 98.44 323 GLY A CA 1
ATOM 2611 C C . GLY A 1 323 ? -1.481 -37.906 -19.547 1 98.44 323 GLY A C 1
ATOM 2612 O O . GLY A 1 323 ? -2.244 -37.344 -20.359 1 98.44 323 GLY A O 1
ATOM 2613 N N . TYR A 1 324 ? -0.274 -37.594 -19.422 1 98.06 324 TYR A N 1
ATOM 2614 C CA . TYR A 1 324 ? 0.546 -36.812 -20.359 1 98.06 324 TYR A CA 1
ATOM 2615 C C . TYR A 1 324 ? 1.77 -37.625 -20.781 1 98.06 324 TYR A C 1
ATOM 2617 O O . TYR A 1 324 ? 2.463 -38.188 -19.953 1 98.06 324 TYR A O 1
ATOM 2625 N N . ALA A 1 325 ? 2.012 -37.688 -22 1 98.19 325 ALA A N 1
ATOM 2626 C CA . ALA A 1 325 ? 3.209 -38.344 -22.531 1 98.19 325 ALA A CA 1
ATOM 2627 C C . ALA A 1 325 ? 3.775 -37.562 -23.719 1 98.19 325 ALA A C 1
ATOM 2629 O O . ALA A 1 325 ? 3.082 -37.312 -24.703 1 98.19 325 ALA A O 1
ATOM 2630 N N . SER A 1 326 ? 4.98 -37.219 -23.547 1 97.12 326 SER A N 1
ATOM 2631 C CA . SER A 1 326 ? 5.594 -36.406 -24.594 1 97.12 326 SER A CA 1
ATOM 2632 C C . SER A 1 326 ? 6.469 -37.25 -25.516 1 97.12 326 SER A C 1
ATOM 2634 O O . SER A 1 326 ? 6.773 -38.406 -25.203 1 97.12 326 SER A O 1
ATOM 2636 N N . ARG A 1 327 ? 6.75 -36.656 -26.672 1 96.88 327 ARG A N 1
ATOM 2637 C CA . ARG A 1 327 ? 7.684 -37.25 -27.625 1 96.88 327 ARG A CA 1
ATOM 2638 C C . ARG A 1 327 ? 8.766 -36.25 -28.031 1 96.88 327 ARG A C 1
ATOM 2640 O O . ARG A 1 327 ? 8.562 -35.031 -27.906 1 96.88 327 ARG A O 1
ATOM 2647 N N . LYS A 1 328 ? 9.898 -36.812 -28.297 1 95.75 328 LYS A N 1
ATOM 2648 C CA . LYS A 1 328 ? 11.031 -36.031 -28.797 1 95.75 328 LYS A CA 1
ATOM 2649 C C . LYS A 1 328 ? 11.227 -36.25 -30.297 1 95.75 328 LYS A C 1
ATOM 2651 O O . LYS A 1 328 ? 11.156 -37.375 -30.781 1 95.75 328 LYS A O 1
ATOM 2656 N N . ASP A 1 329 ? 11.492 -35.156 -31.016 1 93.25 329 ASP A N 1
ATOM 2657 C CA . ASP A 1 329 ? 11.641 -35.25 -32.469 1 93.25 329 ASP A CA 1
ATOM 2658 C C . ASP A 1 329 ? 12.852 -36.125 -32.844 1 93.25 329 ASP A C 1
ATOM 2660 O O . ASP A 1 329 ? 12.867 -36.75 -33.906 1 93.25 329 ASP A O 1
ATOM 2664 N N . ARG A 1 330 ? 13.836 -36.125 -31.984 1 92.69 330 ARG A N 1
ATOM 2665 C CA . ARG A 1 330 ? 15.078 -36.844 -32.281 1 92.69 330 ARG A CA 1
ATOM 2666 C C . ARG A 1 330 ? 14.898 -38.344 -32.125 1 92.69 330 ARG A C 1
ATOM 2668 O O . ARG A 1 330 ? 15.773 -39.125 -32.531 1 92.69 330 ARG A O 1
ATOM 2675 N N . LYS A 1 331 ? 13.844 -38.781 -31.547 1 94.5 331 LYS A N 1
ATOM 2676 C CA . LYS A 1 331 ? 13.602 -40.188 -31.297 1 94.5 331 LYS A CA 1
ATOM 2677 C C . LYS A 1 331 ? 12.648 -40.781 -32.344 1 94.5 331 LYS A C 1
ATOM 2679 O O . LYS A 1 331 ? 11.914 -40.031 -33 1 94.5 331 LYS A O 1
ATOM 2684 N N . HIS A 1 332 ? 12.719 -42.156 -32.5 1 95.38 332 HIS A N 1
ATOM 2685 C CA . HIS A 1 332 ? 11.859 -42.875 -33.438 1 95.38 332 HIS A CA 1
ATOM 2686 C C . HIS A 1 332 ? 10.883 -43.781 -32.719 1 95.38 332 HIS A C 1
ATOM 2688 O O . HIS A 1 332 ? 11.281 -44.531 -31.828 1 95.38 332 HIS A O 1
ATOM 2694 N N . TYR A 1 333 ? 9.688 -43.719 -33.156 1 97.06 333 TYR A N 1
ATOM 2695 C CA . TYR A 1 333 ? 8.625 -44.375 -32.375 1 97.06 333 TYR A CA 1
ATOM 2696 C C . TYR A 1 333 ? 7.988 -45.5 -33.219 1 97.06 333 TYR A C 1
ATOM 2698 O O . TYR A 1 333 ? 7.855 -45.375 -34.438 1 97.06 333 TYR A O 1
ATOM 2706 N N . VAL A 1 334 ? 7.551 -46.5 -32.469 1 97.31 334 VAL A N 1
ATOM 2707 C CA . VAL A 1 334 ? 6.938 -47.688 -33.094 1 97.31 334 VAL A CA 1
ATOM 2708 C C . VAL A 1 334 ? 5.605 -47.312 -33.719 1 97.31 334 VAL A C 1
ATOM 2710 O O . VAL A 1 334 ? 5.289 -47.75 -34.844 1 97.31 334 VAL A O 1
ATOM 2713 N N . ARG A 1 335 ? 4.867 -46.5 -33.062 1 97.06 335 ARG A N 1
ATOM 2714 C CA . ARG A 1 335 ? 3.545 -46.094 -33.531 1 97.06 335 ARG A CA 1
ATOM 2715 C C . ARG A 1 335 ? 3.539 -44.656 -34 1 97.06 335 ARG A C 1
ATOM 2717 O O . ARG A 1 335 ? 4.098 -43.781 -33.344 1 97.06 335 ARG A O 1
ATOM 2724 N N . SER A 1 336 ? 2.957 -44.5 -35.188 1 96.06 336 SER A N 1
ATOM 2725 C CA . SER A 1 336 ? 2.746 -43.156 -35.656 1 96.06 336 SER A CA 1
ATOM 2726 C C . SER A 1 336 ? 1.593 -42.469 -34.906 1 96.06 336 SER A C 1
ATOM 2728 O O . SER A 1 336 ? 0.87 -43.125 -34.156 1 96.06 336 SER A O 1
ATOM 2730 N N . HIS A 1 337 ? 1.505 -41.156 -35.125 1 95.62 337 HIS A N 1
ATOM 2731 C CA . HIS A 1 337 ? 0.365 -40.469 -34.562 1 95.62 337 HIS A CA 1
ATOM 2732 C C . HIS A 1 337 ? -0.953 -41.062 -35.031 1 95.62 337 HIS A C 1
ATOM 2734 O O . HIS A 1 337 ? -1.889 -41.219 -34.25 1 95.62 337 HIS A O 1
ATOM 2740 N N . GLU A 1 338 ? -1.006 -41.375 -36.281 1 96.19 338 GLU A N 1
ATOM 2741 C CA . GLU A 1 338 ? -2.211 -41.969 -36.875 1 96.19 338 GLU A CA 1
ATOM 2742 C C . GLU A 1 338 ? -2.525 -43.312 -36.25 1 96.19 338 GLU A C 1
ATOM 2744 O O . GLU A 1 338 ? -3.689 -43.656 -35.969 1 96.19 338 GLU A O 1
ATOM 2749 N N . ASP A 1 339 ? -1.474 -44.062 -36.062 1 97.06 339 ASP A N 1
ATOM 2750 C CA . ASP A 1 339 ? -1.65 -45.344 -35.375 1 97.06 339 ASP A CA 1
ATOM 2751 C C . ASP A 1 339 ? -2.271 -45.156 -34 1 97.06 339 ASP A C 1
ATOM 2753 O O . ASP A 1 339 ? -3.205 -45.875 -33.625 1 97.06 339 ASP A O 1
ATOM 2757 N N . LEU A 1 340 ? -1.765 -44.219 -33.281 1 97.5 340 LEU A N 1
ATOM 2758 C CA . LEU A 1 340 ? -2.221 -43.969 -31.922 1 97.5 340 LEU A CA 1
ATOM 2759 C C . LEU A 1 340 ? -3.664 -43.5 -31.906 1 97.5 340 LEU A C 1
ATOM 2761 O O . LEU A 1 340 ? -4.453 -43.875 -31.047 1 97.5 340 LEU A O 1
ATOM 2765 N N . GLN A 1 341 ? -3.984 -42.656 -32.812 1 96.81 341 GLN A N 1
ATOM 2766 C CA . GLN A 1 341 ? -5.355 -42.156 -32.938 1 96.81 341 GLN A CA 1
ATOM 2767 C C . GLN A 1 341 ? -6.332 -43.312 -33.188 1 96.81 341 GLN A C 1
ATOM 2769 O O . GLN A 1 341 ? -7.422 -43.344 -32.594 1 96.81 341 GLN A O 1
ATOM 2774 N N . HIS A 1 342 ? -5.926 -44.156 -34 1 96.75 342 HIS A N 1
ATOM 2775 C CA . HIS A 1 342 ? -6.773 -45.281 -34.344 1 96.75 342 HIS A CA 1
ATOM 2776 C C . HIS A 1 342 ? -6.906 -46.25 -33.188 1 96.75 342 HIS A C 1
ATOM 2778 O O . HIS A 1 342 ? -8.008 -46.75 -32.875 1 96.75 342 HIS A O 1
ATOM 2784 N N . GLU A 1 343 ? -5.84 -46.5 -32.562 1 96.69 343 GLU A N 1
ATOM 2785 C CA . GLU A 1 343 ? -5.793 -47.5 -31.5 1 96.69 343 GLU A CA 1
ATOM 2786 C C . GLU A 1 343 ? -6.438 -47 -30.219 1 96.69 343 GLU A C 1
ATOM 2788 O O . GLU A 1 343 ? -7.086 -47.75 -29.484 1 96.69 343 GLU A O 1
ATOM 2793 N N . LEU A 1 344 ? -6.242 -45.75 -29.891 1 97 344 LEU A N 1
ATOM 2794 C CA . LEU A 1 344 ? -6.641 -45.219 -28.594 1 97 344 LEU A CA 1
ATOM 2795 C C . LEU A 1 344 ? -7.953 -44.438 -28.703 1 97 344 LEU A C 1
ATOM 2797 O O . LEU A 1 344 ? -8.656 -44.25 -27.703 1 97 344 LEU A O 1
ATOM 2801 N N . GLY A 1 345 ? -8.305 -43.938 -29.859 1 95.31 345 GLY A N 1
ATOM 2802 C CA . GLY A 1 345 ? -9.578 -43.281 -30.125 1 95.31 345 GLY A CA 1
ATOM 2803 C C . GLY A 1 345 ? -9.891 -42.188 -29.125 1 95.31 345 GLY A C 1
ATOM 2804 O O . GLY A 1 345 ? -9.078 -41.281 -28.906 1 95.31 345 GLY A O 1
ATOM 2805 N N . ASP A 1 346 ? -10.984 -42.406 -28.391 1 93.94 346 ASP A N 1
ATOM 2806 C CA . ASP A 1 346 ? -11.531 -41.375 -27.531 1 93.94 346 ASP A CA 1
ATOM 2807 C C . ASP A 1 346 ? -10.68 -41.188 -26.281 1 93.94 346 ASP A C 1
ATOM 2809 O O . ASP A 1 346 ? -10.828 -40.219 -25.547 1 93.94 346 ASP A O 1
ATOM 2813 N N . ALA A 1 347 ? -9.812 -42.094 -26.047 1 96.62 347 ALA A N 1
ATOM 2814 C CA . ALA A 1 347 ? -8.93 -41.969 -24.891 1 96.62 347 ALA A CA 1
ATOM 2815 C C . ALA A 1 347 ? -7.973 -40.781 -25.062 1 96.62 347 ALA A C 1
ATOM 2817 O O . ALA A 1 347 ? -7.516 -40.188 -24.078 1 96.62 347 ALA A O 1
ATOM 2818 N N . LEU A 1 348 ? -7.637 -40.5 -26.344 1 97.5 348 LEU A N 1
ATOM 2819 C CA . LEU A 1 348 ? -6.816 -39.344 -26.625 1 97.5 348 LEU A CA 1
ATOM 2820 C C . LEU A 1 348 ? -7.652 -38.062 -26.578 1 97.5 348 LEU A C 1
ATOM 2822 O O . LEU A 1 348 ? -8.562 -37.875 -27.391 1 97.5 348 LEU A O 1
ATOM 2826 N N . VAL A 1 349 ? -7.281 -37.25 -25.672 1 96.5 349 VAL A N 1
ATOM 2827 C CA . VAL A 1 349 ? -8.133 -36.062 -25.5 1 96.5 349 VAL A CA 1
ATOM 2828 C C . VAL A 1 349 ? -7.426 -34.844 -26.062 1 96.5 349 VAL A C 1
ATOM 2830 O O . VAL A 1 349 ? -8.062 -33.812 -26.312 1 96.5 349 VAL A O 1
ATOM 2833 N N . ARG A 1 350 ? -6.109 -34.844 -26.25 1 96.31 350 ARG A N 1
ATOM 2834 C CA . ARG A 1 350 ? -5.371 -33.719 -26.781 1 96.31 350 ARG A CA 1
ATOM 2835 C C . ARG A 1 350 ? -4.059 -34.156 -27.422 1 96.31 350 ARG A C 1
ATOM 2837 O O . ARG A 1 350 ? -3.416 -35.094 -26.922 1 96.31 350 ARG A O 1
ATOM 2844 N N . TYR A 1 351 ? -3.695 -33.656 -28.469 1 96.25 351 TYR A N 1
ATOM 2845 C CA . TYR A 1 351 ? -2.389 -33.75 -29.109 1 96.25 351 TYR A CA 1
ATOM 2846 C C . TYR A 1 351 ? -1.943 -32.406 -29.656 1 96.25 351 TYR A C 1
ATOM 2848 O O . TYR A 1 351 ? -2.719 -31.703 -30.328 1 96.25 351 TYR A O 1
ATOM 2856 N N . ASP A 1 352 ? -0.714 -32.031 -29.375 1 94.69 352 ASP A N 1
ATOM 2857 C CA . ASP A 1 352 ? -0.233 -30.766 -29.891 1 94.69 352 ASP A CA 1
ATOM 2858 C C . ASP A 1 352 ? 1.292 -30.703 -29.859 1 94.69 352 ASP A C 1
ATOM 2860 O O . ASP A 1 352 ? 1.942 -31.516 -29.219 1 94.69 352 ASP A O 1
ATOM 2864 N N . GLU A 1 353 ? 1.823 -29.734 -30.562 1 93.38 353 GLU A N 1
ATOM 2865 C CA . GLU A 1 353 ? 3.23 -29.375 -30.438 1 93.38 353 GLU A CA 1
ATOM 2866 C C . GLU A 1 353 ? 3.465 -28.531 -29.188 1 93.38 353 GLU A C 1
ATOM 2868 O O . GLU A 1 353 ? 2.568 -27.812 -28.734 1 93.38 353 GLU A O 1
ATOM 2873 N N . ILE A 1 354 ? 4.594 -28.734 -28.641 1 90.62 354 ILE A N 1
ATOM 2874 C CA . ILE A 1 354 ? 4.992 -27.969 -27.469 1 90.62 354 ILE A CA 1
ATOM 2875 C C . ILE A 1 354 ? 5.855 -26.781 -27.906 1 90.62 354 ILE A C 1
ATOM 2877 O O . ILE A 1 354 ? 6.723 -26.922 -28.766 1 90.62 354 ILE A O 1
ATOM 2881 N N . ASP A 1 355 ? 5.578 -25.594 -27.328 1 84.56 355 ASP A N 1
ATOM 2882 C CA . ASP A 1 355 ? 6.398 -24.422 -27.609 1 84.56 355 ASP A CA 1
ATOM 2883 C C . ASP A 1 355 ? 7.879 -24.719 -27.375 1 84.56 355 ASP A C 1
ATOM 2885 O O . ASP A 1 355 ? 8.234 -25.344 -26.375 1 84.56 355 ASP A O 1
ATOM 2889 N N . GLU A 1 356 ? 8.672 -24.156 -28.172 1 82.88 356 GLU A N 1
ATOM 2890 C CA . GLU A 1 356 ? 10.109 -24.453 -28.172 1 82.88 356 GLU A CA 1
ATOM 2891 C C . GLU A 1 356 ? 10.734 -24.094 -26.828 1 82.88 356 GLU A C 1
ATOM 2893 O O . GLU A 1 356 ? 11.602 -24.812 -26.328 1 82.88 356 GLU A O 1
ATOM 2898 N N . ILE A 1 357 ? 10.25 -23.094 -26.297 1 78.62 357 ILE A N 1
ATOM 2899 C CA . ILE A 1 357 ? 10.844 -22.594 -25.047 1 78.62 357 ILE A CA 1
ATOM 2900 C C . ILE A 1 357 ? 10.641 -23.609 -23.938 1 78.62 357 ILE A C 1
ATOM 2902 O O . ILE A 1 357 ? 11.391 -23.625 -22.953 1 78.62 357 ILE A O 1
ATOM 2906 N N . PHE A 1 358 ? 9.672 -24.625 -24.062 1 78 358 PHE A N 1
ATOM 2907 C CA . PHE A 1 358 ? 9.375 -25.609 -23.031 1 78 358 PHE A CA 1
ATOM 2908 C C . PHE A 1 358 ? 9.82 -27 -23.469 1 78 358 PHE A C 1
ATOM 2910 O O . PHE A 1 358 ? 9.688 -27.953 -22.703 1 78 358 PHE A O 1
ATOM 2917 N N . SER A 1 359 ? 10.414 -27.141 -24.609 1 80.94 359 SER A N 1
ATOM 2918 C CA . SER A 1 359 ? 10.594 -28.453 -25.234 1 80.94 359 SER A CA 1
ATOM 2919 C C . SER A 1 359 ? 11.609 -29.297 -24.469 1 80.94 359 SER A C 1
ATOM 2921 O O . SER A 1 359 ? 11.539 -30.531 -24.484 1 80.94 359 SER A O 1
ATOM 2923 N N . ARG A 1 360 ? 12.578 -28.688 -23.844 1 79.62 360 ARG A N 1
ATOM 2924 C CA . ARG A 1 360 ? 13.594 -29.453 -23.125 1 79.62 360 ARG A CA 1
ATOM 2925 C C . ARG A 1 360 ? 12.977 -30.219 -21.953 1 79.62 360 ARG A C 1
ATOM 2927 O O . ARG A 1 360 ? 13.32 -31.375 -21.719 1 79.62 360 ARG A O 1
ATOM 2934 N N . ALA A 1 361 ? 12.008 -29.594 -21.391 1 80.12 361 ALA A N 1
ATOM 2935 C CA . ALA A 1 361 ? 11.414 -30.203 -20.203 1 80.12 361 ALA A CA 1
ATOM 2936 C C . ALA A 1 361 ? 10.148 -30.984 -20.562 1 80.12 361 ALA A C 1
ATOM 2938 O O . ALA A 1 361 ? 9.852 -32 -19.953 1 80.12 361 ALA A O 1
ATOM 2939 N N . SER A 1 362 ? 9.445 -30.562 -21.609 1 87.69 362 SER A N 1
ATOM 2940 C CA . SER A 1 362 ? 8.094 -31.062 -21.797 1 87.69 362 SER A CA 1
ATOM 2941 C C . SER A 1 362 ? 7.961 -31.828 -23.109 1 87.69 362 SER A C 1
ATOM 2943 O O . SER A 1 362 ? 6.875 -32.312 -23.438 1 87.69 362 SER A O 1
ATOM 2945 N N . GLY A 1 363 ? 9.047 -31.984 -23.875 1 90.75 363 GLY A N 1
ATOM 2946 C CA . GLY A 1 363 ? 9.008 -32.656 -25.156 1 90.75 363 GLY A CA 1
ATOM 2947 C C . GLY A 1 363 ? 8.711 -31.719 -26.312 1 90.75 363 GLY A C 1
ATOM 2948 O O . GLY A 1 363 ? 8.453 -30.531 -26.109 1 90.75 363 GLY A O 1
ATOM 2949 N N . ASN A 1 364 ? 8.789 -32.281 -27.5 1 94.19 364 ASN A N 1
ATOM 2950 C CA . ASN A 1 364 ? 8.492 -31.469 -28.688 1 94.19 364 ASN A CA 1
ATOM 2951 C C . ASN A 1 364 ? 7.023 -31.578 -29.094 1 94.19 364 ASN A C 1
ATOM 2953 O O . ASN A 1 364 ? 6.465 -30.656 -29.672 1 94.19 364 ASN A O 1
ATOM 2957 N N . ARG A 1 365 ? 6.449 -32.719 -28.828 1 96 365 ARG A N 1
ATOM 2958 C CA . ARG A 1 365 ? 5.023 -33 -28.969 1 96 365 ARG A CA 1
ATOM 2959 C C . ARG A 1 365 ? 4.508 -33.812 -27.797 1 96 365 ARG A C 1
ATOM 2961 O O . ARG A 1 365 ? 5.281 -34.5 -27.125 1 96 365 ARG A O 1
ATOM 2968 N N . ALA A 1 366 ? 3.23 -33.719 -27.625 1 97.12 366 ALA A N 1
ATOM 2969 C CA . ALA A 1 366 ? 2.732 -34.469 -26.469 1 97.12 366 ALA A CA 1
ATOM 2970 C C . ALA A 1 366 ? 1.289 -34.906 -26.688 1 97.12 366 ALA A C 1
ATOM 2972 O O . ALA A 1 366 ? 0.597 -34.375 -27.562 1 97.12 366 ALA A O 1
ATOM 2973 N N . TYR A 1 367 ? 0.968 -35.938 -26 1 98.12 367 TYR A N 1
ATOM 2974 C CA . TYR A 1 367 ? -0.39 -36.469 -25.953 1 98.12 367 TYR A CA 1
ATOM 2975 C C . TYR A 1 367 ? -0.964 -36.344 -24.547 1 98.12 367 TYR A C 1
ATOM 2977 O O . TYR A 1 367 ? -0.26 -36.594 -23.562 1 98.12 367 TYR A O 1
ATOM 2985 N N . GLN A 1 368 ? -2.158 -35.969 -24.469 1 98.19 368 GLN A N 1
ATOM 2986 C CA . GLN A 1 368 ? -2.951 -36.094 -23.25 1 98.19 368 GLN A CA 1
ATOM 2987 C C . GLN A 1 368 ? -4.07 -37.125 -23.438 1 98.19 368 GLN A C 1
ATOM 2989 O O . GLN A 1 368 ? -4.727 -37.156 -24.484 1 98.19 368 GLN A O 1
ATOM 2994 N N . PHE A 1 369 ? -4.297 -37.938 -22.422 1 98.69 369 PHE A N 1
ATOM 2995 C CA . PHE A 1 369 ? -5.211 -39.062 -22.562 1 98.69 369 PHE A CA 1
ATOM 2996 C C . PHE A 1 369 ? -5.828 -39.406 -21.219 1 98.69 369 PHE A C 1
ATOM 2998 O O . PHE A 1 369 ? -5.383 -38.938 -20.172 1 98.69 369 PHE A O 1
ATOM 3005 N N . ARG A 1 370 ? -6.895 -40.156 -21.234 1 98 370 ARG A N 1
ATOM 3006 C CA . ARG A 1 370 ? -7.578 -40.531 -19.984 1 98 370 ARG A CA 1
ATOM 3007 C C . ARG A 1 370 ? -7.93 -42 -19.969 1 98 370 ARG A C 1
ATOM 3009 O O . ARG A 1 370 ? -8.055 -42.656 -21.031 1 98 370 ARG A O 1
ATOM 3016 N N . ALA A 1 371 ? -8.016 -42.562 -18.812 1 98 371 ALA A N 1
ATOM 3017 C CA . ALA A 1 371 ? -8.422 -43.938 -18.547 1 98 371 ALA A CA 1
ATOM 3018 C C . ALA A 1 371 ? -9.07 -44.062 -17.172 1 98 371 ALA A C 1
ATOM 3020 O O . ALA A 1 371 ? -9 -43.125 -16.359 1 98 371 ALA A O 1
ATOM 3021 N N . ASP A 1 372 ? -9.68 -45.25 -16.922 1 96.81 372 ASP A N 1
ATOM 3022 C CA . ASP A 1 372 ? -10.414 -45.438 -15.672 1 96.81 372 ASP A CA 1
ATOM 3023 C C . ASP A 1 372 ? -9.469 -45.844 -14.539 1 96.81 372 ASP A C 1
ATOM 3025 O O . ASP A 1 372 ? -9.844 -45.781 -13.367 1 96.81 372 ASP A O 1
ATOM 3029 N N . SER A 1 373 ? -8.258 -46.219 -14.93 1 97.44 373 SER A N 1
ATOM 3030 C CA . SER A 1 373 ? -7.328 -46.656 -13.906 1 97.44 373 SER A CA 1
ATOM 3031 C C . SER A 1 373 ? -5.93 -46.094 -14.141 1 97.44 373 SER A C 1
ATOM 3033 O O . SER A 1 373 ? -5.59 -45.719 -15.266 1 97.44 373 SER A O 1
ATOM 3035 N N . LEU A 1 374 ? -5.203 -46.094 -13.078 1 97.69 374 LEU A N 1
ATOM 3036 C CA . LEU A 1 374 ? -3.818 -45.656 -13.172 1 97.69 374 LEU A CA 1
ATOM 3037 C C . LEU A 1 374 ? -3.018 -46.531 -14.102 1 97.69 374 LEU A C 1
ATOM 3039 O O . LEU A 1 374 ? -2.207 -46.062 -14.898 1 97.69 374 LEU A O 1
ATOM 3043 N N . ASP A 1 375 ? -3.236 -47.844 -14.023 1 98 375 ASP A N 1
ATOM 3044 C CA . ASP A 1 375 ? -2.564 -48.781 -14.914 1 98 375 ASP A CA 1
ATOM 3045 C C . ASP A 1 375 ? -2.939 -48.531 -16.375 1 98 375 ASP A C 1
ATOM 3047 O O . ASP A 1 375 ? -2.119 -48.719 -17.266 1 98 375 ASP A O 1
ATOM 3051 N N . GLY A 1 376 ? -4.16 -48.156 -16.531 1 97.88 376 GLY A N 1
ATOM 3052 C CA . GLY A 1 376 ? -4.617 -47.812 -17.875 1 97.88 376 GLY A CA 1
ATOM 3053 C C . GLY A 1 376 ? -3.844 -46.688 -18.516 1 97.88 376 GLY A C 1
ATOM 3054 O O . GLY A 1 376 ? -3.408 -46.781 -19.656 1 97.88 376 GLY A O 1
ATOM 3055 N N . VAL A 1 377 ? -3.664 -45.625 -17.766 1 98.38 377 VAL A N 1
ATOM 3056 C CA . VAL A 1 377 ? -2.951 -44.5 -18.328 1 98.38 377 VAL A CA 1
ATOM 3057 C C . VAL A 1 377 ? -1.468 -44.812 -18.469 1 98.38 377 VAL A C 1
ATOM 3059 O O . VAL A 1 377 ? -0.803 -44.344 -19.391 1 98.38 377 VAL A O 1
ATOM 3062 N N . ARG A 1 378 ? -0.928 -45.625 -17.609 1 98.19 378 ARG A N 1
ATOM 3063 C CA . ARG A 1 378 ? 0.454 -46.062 -17.75 1 98.19 378 ARG A CA 1
ATOM 3064 C C . ARG A 1 378 ? 0.656 -46.844 -19.062 1 98.19 378 ARG A C 1
ATOM 3066 O O . ARG A 1 378 ? 1.636 -46.625 -19.766 1 98.19 378 ARG A O 1
ATOM 3073 N N . ARG A 1 379 ? -0.26 -47.688 -19.297 1 98 379 ARG A N 1
ATOM 3074 C CA . ARG A 1 379 ? -0.186 -48.469 -20.516 1 98 379 ARG A CA 1
ATOM 3075 C C . ARG A 1 379 ? -0.233 -47.594 -21.75 1 98 379 ARG A C 1
ATOM 3077 O O . ARG A 1 379 ? 0.503 -47.812 -22.719 1 98 379 ARG A O 1
ATOM 3084 N N . ILE A 1 380 ? -1.086 -46.656 -21.719 1 98.44 380 ILE A N 1
ATOM 3085 C CA . ILE A 1 380 ? -1.216 -45.75 -22.859 1 98.44 380 ILE A CA 1
ATOM 3086 C C . ILE A 1 380 ? 0.077 -44.969 -23.031 1 98.44 380 ILE A C 1
ATOM 3088 O O . ILE A 1 380 ? 0.556 -44.781 -24.156 1 98.44 380 ILE A O 1
ATOM 3092 N N . ALA A 1 381 ? 0.62 -44.5 -21.922 1 98.44 381 ALA A N 1
ATOM 3093 C CA . ALA A 1 381 ? 1.891 -43.781 -22 1 98.44 381 ALA A CA 1
ATOM 3094 C C . ALA A 1 381 ? 2.982 -44.656 -22.609 1 98.44 381 ALA A C 1
ATOM 3096 O O . ALA A 1 381 ? 3.783 -44.188 -23.422 1 98.44 381 ALA A O 1
ATOM 3097 N N . ASP A 1 382 ? 3.004 -45.906 -22.234 1 97.56 382 ASP A N 1
ATOM 3098 C CA . ASP A 1 382 ? 3.969 -46.875 -22.797 1 97.56 382 ASP A CA 1
ATOM 3099 C C . ASP A 1 382 ? 3.805 -47 -24.312 1 97.56 382 ASP A C 1
ATOM 3101 O O . ASP A 1 382 ? 4.793 -47.031 -25.047 1 97.56 382 ASP A O 1
ATOM 3105 N N . LEU A 1 383 ? 2.602 -47.062 -24.703 1 97.69 383 LEU A N 1
ATOM 3106 C CA . LEU A 1 383 ? 2.312 -47.188 -26.125 1 97.69 383 LEU A CA 1
ATOM 3107 C C . LEU A 1 383 ? 2.789 -45.969 -26.906 1 97.69 383 LEU A C 1
ATOM 3109 O O . LEU A 1 383 ? 3.375 -46.094 -27.984 1 97.69 383 LEU A O 1
ATOM 3113 N N . ILE A 1 384 ? 2.537 -44.812 -26.344 1 97.94 384 ILE A N 1
ATOM 3114 C CA . ILE A 1 384 ? 2.854 -43.562 -26.984 1 97.94 384 ILE A CA 1
ATOM 3115 C C . ILE A 1 384 ? 4.367 -43.406 -27.094 1 97.94 384 ILE A C 1
ATOM 3117 O O . ILE A 1 384 ? 4.875 -42.875 -28.094 1 97.94 384 ILE A O 1
ATOM 3121 N N . GLN A 1 385 ? 5.09 -43.875 -26.062 1 97.69 385 GLN A N 1
ATOM 3122 C CA . GLN A 1 385 ? 6.516 -43.594 -25.969 1 97.69 385 GLN A CA 1
ATOM 3123 C C . GLN A 1 385 ? 7.355 -44.812 -26.391 1 97.69 385 GLN A C 1
ATOM 3125 O O . GLN A 1 385 ? 8.57 -44.812 -26.188 1 97.69 385 GLN A O 1
ATOM 3130 N N . GLU A 1 386 ? 6.668 -45.812 -26.953 1 97.31 386 GLU A N 1
ATOM 3131 C CA . GLU A 1 386 ? 7.406 -46.969 -27.406 1 97.31 386 GLU A CA 1
ATOM 3132 C C . GLU A 1 386 ? 8.312 -46.625 -28.578 1 97.31 386 GLU A C 1
ATOM 3134 O O . GLU A 1 386 ? 7.844 -46.156 -29.625 1 97.31 386 GLU A O 1
ATOM 3139 N N . GLU A 1 387 ? 9.555 -46.844 -28.375 1 95.62 387 GLU A N 1
ATOM 3140 C CA . GLU A 1 387 ? 10.539 -46.531 -29.391 1 95.62 387 GLU A CA 1
ATOM 3141 C C . GLU A 1 387 ? 10.945 -47.781 -30.188 1 95.62 387 GLU A C 1
ATOM 3143 O O . GLU A 1 387 ? 10.82 -48.906 -29.688 1 95.62 387 GLU A O 1
ATOM 3148 N N . TRP A 1 388 ? 11.383 -47.406 -31.453 1 89.12 388 TRP A N 1
ATOM 3149 C CA . TRP A 1 388 ? 12.023 -48.469 -32.219 1 89.12 388 TRP A CA 1
ATOM 3150 C C . TRP A 1 388 ? 13.352 -48.875 -31.594 1 89.12 388 TRP A C 1
ATOM 3152 O O . TRP A 1 388 ? 14.117 -48 -31.156 1 89.12 388 TRP A O 1
ATOM 3162 N N . THR A 1 389 ? 13.516 -50.156 -31.031 1 67.06 389 THR A N 1
ATOM 3163 C CA . THR A 1 389 ? 14.812 -50.656 -30.562 1 67.06 389 THR A CA 1
ATOM 3164 C C . THR A 1 389 ? 15.742 -50.938 -31.734 1 67.06 389 THR A C 1
ATOM 3166 O O . THR A 1 389 ? 15.289 -51.375 -32.812 1 67.06 389 THR A O 1
ATOM 3169 N N . MET B 1 1 ? 11.031 14.492 -8.422 1 97 1 MET B N 1
ATOM 3170 C CA . MET B 1 1 ? 9.984 14.094 -7.48 1 97 1 MET B CA 1
ATOM 3171 C C . MET B 1 1 ? 8.609 14.508 -7.988 1 97 1 MET B C 1
ATOM 3173 O O . MET B 1 1 ? 8.398 15.664 -8.352 1 97 1 MET B O 1
ATOM 3177 N N . ASN B 1 2 ? 7.621 13.586 -8.148 1 98.81 2 ASN B N 1
ATOM 3178 C CA . ASN B 1 2 ? 6.227 13.898 -8.445 1 98.81 2 ASN B CA 1
ATOM 3179 C C . ASN B 1 2 ? 5.414 14.125 -7.176 1 98.81 2 ASN B C 1
ATOM 3181 O O . ASN B 1 2 ? 5.242 13.203 -6.375 1 98.81 2 ASN B O 1
ATOM 3185 N N . PHE B 1 3 ? 4.977 15.336 -6.992 1 98.81 3 PHE B N 1
ATOM 3186 C CA . PHE B 1 3 ? 4.223 15.727 -5.809 1 98.81 3 PHE B CA 1
ATOM 3187 C C . PHE B 1 3 ? 2.795 16.109 -6.176 1 98.81 3 PHE B C 1
ATOM 3189 O O . PHE B 1 3 ? 2.576 17.062 -6.926 1 98.81 3 PHE B O 1
ATOM 3196 N N . VAL B 1 4 ? 1.824 15.344 -5.707 1 98.94 4 VAL B N 1
ATOM 3197 C CA . VAL B 1 4 ? 0.432 15.742 -5.875 1 98.94 4 VAL B CA 1
ATOM 3198 C C . VAL B 1 4 ? 0.017 16.656 -4.723 1 98.94 4 VAL B C 1
ATOM 3200 O O . VAL B 1 4 ? -0.018 16.234 -3.566 1 98.94 4 VAL B O 1
ATOM 3203 N N . PHE B 1 5 ? -0.225 17.891 -5.004 1 98.88 5 PHE B N 1
ATOM 3204 C CA . PHE B 1 5 ? -0.727 18.844 -4.023 1 98.88 5 PHE B CA 1
ATOM 3205 C C . PHE B 1 5 ? -2.248 18.922 -4.078 1 98.88 5 PHE B C 1
ATOM 3207 O O . PHE B 1 5 ? -2.809 19.469 -5.035 1 98.88 5 PHE B O 1
ATOM 3214 N N . PHE B 1 6 ? -2.916 18.453 -3.123 1 98.62 6 PHE B N 1
ATOM 3215 C CA . PHE B 1 6 ? -4.371 18.422 -3.025 1 98.62 6 PHE B CA 1
ATOM 3216 C C . PHE B 1 6 ? -4.898 19.734 -2.459 1 98.62 6 PHE B C 1
ATOM 3218 O O . PHE B 1 6 ? -4.41 20.219 -1.431 1 98.62 6 PHE B O 1
ATOM 3225 N N . SER B 1 7 ? -5.766 20.422 -3.135 1 97.88 7 SER B N 1
ATOM 3226 C CA . SER B 1 7 ? -6.375 21.703 -2.768 1 97.88 7 SER B CA 1
ATOM 3227 C C . SER B 1 7 ? -5.336 22.812 -2.721 1 97.88 7 SER B C 1
ATOM 3229 O O . SER B 1 7 ? -5.219 23.516 -1.716 1 97.88 7 SER B O 1
ATOM 3231 N N . PRO B 1 8 ? -4.648 22.938 -3.809 1 97.81 8 PRO B N 1
ATOM 3232 C CA . PRO B 1 8 ? -3.6 23.953 -3.801 1 97.81 8 PRO B CA 1
ATOM 3233 C C . PRO B 1 8 ? -4.164 25.375 -3.758 1 97.81 8 PRO B C 1
ATOM 3235 O O . PRO B 1 8 ? -3.438 26.328 -3.439 1 97.81 8 PRO B O 1
ATOM 3238 N N . HIS B 1 9 ? -5.445 25.562 -4.074 1 95.06 9 HIS B N 1
ATOM 3239 C CA . HIS B 1 9 ? -6.055 26.875 -4.223 1 95.06 9 HIS B CA 1
ATOM 3240 C C . HIS B 1 9 ? -6.582 27.391 -2.889 1 95.06 9 HIS B C 1
ATOM 3242 O O . HIS B 1 9 ? -6.887 28.578 -2.756 1 95.06 9 HIS B O 1
ATOM 3248 N N . PHE B 1 10 ? -6.762 26.484 -1.938 1 90.56 10 PHE B N 1
ATOM 3249 C CA . PHE B 1 10 ? -7.387 26.891 -0.685 1 90.56 10 PHE B CA 1
ATOM 3250 C C . PHE B 1 10 ? -6.809 26.109 0.488 1 90.56 10 PHE B C 1
ATOM 3252 O O . PHE B 1 10 ? -6.703 24.875 0.429 1 90.56 10 PHE B O 1
ATOM 3259 N N . PRO B 1 11 ? -6.605 26.844 1.609 1 88.12 11 PRO B N 1
ATOM 3260 C CA . PRO B 1 11 ? -6.586 28.297 1.771 1 88.12 11 PRO B CA 1
ATOM 3261 C C . PRO B 1 11 ? -5.434 28.969 1.013 1 88.12 11 PRO B C 1
ATOM 3263 O O . PRO B 1 11 ? -4.648 28.281 0.359 1 88.12 11 PRO B O 1
ATOM 3266 N N . ALA B 1 12 ? -5.32 30.234 1.032 1 83.38 12 ALA B N 1
ATOM 3267 C CA . ALA B 1 12 ? -4.336 30.984 0.255 1 83.38 12 ALA B CA 1
ATOM 3268 C C . ALA B 1 12 ? -2.918 30.516 0.557 1 83.38 12 ALA B C 1
ATOM 3270 O O . ALA B 1 12 ? -2.076 30.438 -0.341 1 83.38 12 ALA B O 1
ATOM 3271 N N . SER B 1 13 ? -2.648 30.188 1.746 1 88.62 13 SER B N 1
ATOM 3272 C CA . SER B 1 13 ? -1.323 29.719 2.156 1 88.62 13 SER B CA 1
ATOM 3273 C C . SER B 1 13 ? -0.939 28.438 1.446 1 88.62 13 SER B C 1
ATOM 3275 O O . SER B 1 13 ? 0.245 28.156 1.246 1 88.62 13 SER B O 1
ATOM 3277 N N . SER B 1 14 ? -1.929 27.609 1.047 1 93.5 14 SER B N 1
ATOM 3278 C CA . SER B 1 14 ? -1.658 26.375 0.328 1 93.5 14 SER B CA 1
ATOM 3279 C C . SER B 1 14 ? -0.922 26.641 -0.981 1 93.5 14 SER B C 1
ATOM 3281 O O . SER B 1 14 ? -0.004 25.906 -1.346 1 93.5 14 SER B O 1
ATOM 3283 N N . GLY B 1 15 ? -1.35 27.656 -1.612 1 96.44 15 GLY B N 1
ATOM 3284 C CA . GLY B 1 15 ? -0.684 28.031 -2.852 1 96.44 15 GLY B CA 1
ATOM 3285 C C . GLY B 1 15 ? 0.794 28.312 -2.672 1 96.44 15 GLY B C 1
ATOM 3286 O O . GLY B 1 15 ? 1.61 27.953 -3.523 1 96.44 15 GLY B O 1
ATOM 3287 N N . GLU B 1 16 ? 1.117 28.953 -1.575 1 97.19 16 GLU B N 1
ATOM 3288 C CA . GLU B 1 16 ? 2.51 29.297 -1.309 1 97.19 16 GLU B CA 1
ATOM 3289 C C . GLU B 1 16 ? 3.369 28.031 -1.162 1 97.19 16 GLU B C 1
ATOM 3291 O O . GLU B 1 16 ? 4.508 28 -1.636 1 97.19 16 GLU B O 1
ATOM 3296 N N . PHE B 1 17 ? 2.836 27 -0.581 1 98.31 17 PHE B N 1
ATOM 3297 C CA . PHE B 1 17 ? 3.561 25.75 -0.452 1 98.31 17 PHE B CA 1
ATOM 3298 C C . PHE B 1 17 ? 3.811 25.125 -1.82 1 98.31 17 PHE B C 1
ATOM 3300 O O . PHE B 1 17 ? 4.922 24.672 -2.109 1 98.31 17 PHE B O 1
ATOM 3307 N N . ALA B 1 18 ? 2.791 25.109 -2.666 1 98.56 18 ALA B N 1
ATOM 3308 C CA . ALA B 1 18 ? 2.908 24.547 -4.008 1 98.56 18 ALA B CA 1
ATOM 3309 C C . ALA B 1 18 ? 3.953 25.297 -4.828 1 98.56 18 ALA B C 1
ATOM 3311 O O . ALA B 1 18 ? 4.766 24.688 -5.523 1 98.56 18 ALA B O 1
ATOM 3312 N N . ILE B 1 19 ? 3.914 26.609 -4.727 1 98.69 19 ILE B N 1
ATOM 3313 C CA . ILE B 1 19 ? 4.816 27.469 -5.488 1 98.69 19 ILE B CA 1
ATOM 3314 C C . ILE B 1 19 ? 6.262 27.188 -5.078 1 98.69 19 ILE B C 1
ATOM 3316 O O . ILE B 1 19 ? 7.137 27.031 -5.93 1 98.69 19 ILE B O 1
ATOM 3320 N N . ARG B 1 20 ? 6.516 27.078 -3.795 1 98.38 20 ARG B N 1
ATOM 3321 C CA . ARG B 1 20 ? 7.883 26.859 -3.334 1 98.38 20 ARG B CA 1
ATOM 3322 C C . ARG B 1 20 ? 8.352 25.453 -3.676 1 98.38 20 ARG B C 1
ATOM 3324 O O . ARG B 1 20 ? 9.539 25.234 -3.951 1 98.38 20 ARG B O 1
ATOM 3331 N N . LEU B 1 21 ? 7.426 24.469 -3.662 1 98.38 21 LEU B N 1
ATOM 3332 C CA . LEU B 1 21 ? 7.77 23.125 -4.125 1 98.38 21 LEU B CA 1
ATOM 3333 C C . LEU B 1 21 ? 8.328 23.172 -5.543 1 98.38 21 LEU B C 1
ATOM 3335 O O . LEU B 1 21 ? 9.359 22.562 -5.828 1 98.38 21 LEU B O 1
ATOM 3339 N N . HIS B 1 22 ? 7.605 23.875 -6.387 1 98.75 22 HIS B N 1
ATOM 3340 C CA . HIS B 1 22 ? 8.039 24.031 -7.77 1 98.75 22 HIS B CA 1
ATOM 3341 C C . HIS B 1 22 ? 9.406 24.688 -7.844 1 98.75 22 HIS B C 1
ATOM 3343 O O . HIS B 1 22 ? 10.281 24.234 -8.594 1 98.75 22 HIS B O 1
ATOM 3349 N N . GLU B 1 23 ? 9.57 25.703 -7.086 1 98.56 23 GLU B N 1
ATOM 3350 C CA . GLU B 1 23 ? 10.812 26.469 -7.098 1 98.56 23 GLU B CA 1
ATOM 3351 C C . GLU B 1 23 ? 11.984 25.609 -6.621 1 98.56 23 GLU B C 1
ATOM 3353 O O . GLU B 1 23 ? 13.125 25.812 -7.043 1 98.56 23 GLU B O 1
ATOM 3358 N N . GLU B 1 24 ? 11.711 24.688 -5.793 1 97.88 24 GLU B N 1
ATOM 3359 C CA . GLU B 1 24 ? 12.758 23.797 -5.297 1 97.88 24 GLU B CA 1
ATOM 3360 C C . GLU B 1 24 ? 12.992 22.641 -6.258 1 97.88 24 GLU B C 1
ATOM 3362 O O . GLU B 1 24 ? 13.82 21.766 -5.992 1 97.88 24 GLU B O 1
ATOM 3367 N N . GLY B 1 25 ? 12.172 22.484 -7.305 1 98.44 25 GLY B N 1
ATOM 3368 C CA . GLY B 1 25 ? 12.5 21.562 -8.383 1 98.44 25 GLY B CA 1
ATOM 3369 C C . GLY B 1 25 ? 11.539 20.391 -8.469 1 98.44 25 GLY B C 1
ATOM 3370 O O . GLY B 1 25 ? 11.734 19.484 -9.281 1 98.44 25 GLY B O 1
ATOM 3371 N N . ALA B 1 26 ? 10.508 20.359 -7.715 1 98.69 26 ALA B N 1
ATOM 3372 C CA . ALA B 1 26 ? 9.547 19.266 -7.77 1 98.69 26 ALA B CA 1
ATOM 3373 C C . ALA B 1 26 ? 8.602 19.422 -8.961 1 98.69 26 ALA B C 1
ATOM 3375 O O . ALA B 1 26 ? 8.359 20.547 -9.422 1 98.69 26 ALA B O 1
ATOM 3376 N N . THR B 1 27 ? 8.148 18.297 -9.523 1 98.88 27 THR B N 1
ATOM 3377 C CA . THR B 1 27 ? 6.973 18.281 -10.391 1 98.88 27 THR B CA 1
ATOM 3378 C C . THR B 1 27 ? 5.691 18.359 -9.57 1 98.88 27 THR B C 1
ATOM 3380 O O . THR B 1 27 ? 5.293 17.391 -8.922 1 98.88 27 THR B O 1
ATOM 3383 N N . VAL B 1 28 ? 5.055 19.547 -9.617 1 98.94 28 VAL B N 1
ATOM 3384 C CA . VAL B 1 28 ? 3.898 19.766 -8.758 1 98.94 28 VAL B CA 1
ATOM 3385 C C . VAL B 1 28 ? 2.613 19.547 -9.547 1 98.94 28 VAL B C 1
ATOM 3387 O O . VAL B 1 28 ? 2.346 20.25 -10.523 1 98.94 28 VAL B O 1
ATOM 3390 N N . LEU B 1 29 ? 1.831 18.578 -9.141 1 98.94 29 LEU B N 1
ATOM 3391 C CA . LEU B 1 29 ? 0.569 18.188 -9.766 1 98.94 29 LEU B CA 1
ATOM 3392 C C . LEU B 1 29 ? -0.608 18.531 -8.852 1 98.94 29 LEU B C 1
ATOM 3394 O O . LEU B 1 29 ? -0.704 18 -7.738 1 98.94 29 LEU B O 1
ATOM 3398 N N . GLY B 1 30 ? -1.507 19.438 -9.266 1 98.88 30 GLY B N 1
ATOM 3399 C CA . GLY B 1 30 ? -2.582 19.906 -8.414 1 98.88 30 GLY B CA 1
ATOM 3400 C C . GLY B 1 30 ? -3.902 19.203 -8.664 1 98.88 30 GLY B C 1
ATOM 3401 O O . GLY B 1 30 ? -4.246 18.922 -9.812 1 98.88 30 GLY B O 1
ATOM 3402 N N . ILE B 1 31 ? -4.625 18.844 -7.699 1 98.88 31 ILE B N 1
ATOM 3403 C CA . ILE B 1 31 ? -6.02 18.406 -7.758 1 98.88 31 ILE B CA 1
ATOM 3404 C C . ILE B 1 31 ? -6.887 19.375 -6.945 1 98.88 31 ILE B C 1
ATOM 3406 O O . ILE B 1 31 ? -6.578 19.672 -5.785 1 98.88 31 ILE B O 1
ATOM 3410 N N . GLY B 1 32 ? -7.852 19.938 -7.449 1 98.38 32 GLY B N 1
ATOM 3411 C CA . GLY B 1 32 ? -8.781 20.828 -6.777 1 98.38 32 GLY B CA 1
ATOM 3412 C C . GLY B 1 32 ? -10.109 20.953 -7.492 1 98.38 32 GLY B C 1
ATOM 3413 O O . GLY B 1 32 ? -10.32 20.344 -8.539 1 98.38 32 GLY B O 1
ATOM 3414 N N . ASP B 1 33 ? -11.023 21.672 -6.953 1 97.94 33 ASP B N 1
ATOM 3415 C CA . ASP B 1 33 ? -12.344 21.812 -7.57 1 97.94 33 ASP B CA 1
ATOM 3416 C C . ASP B 1 33 ? -12.547 23.219 -8.117 1 97.94 33 ASP B C 1
ATOM 3418 O O . ASP B 1 33 ? -13.562 23.5 -8.75 1 97.94 33 ASP B O 1
ATOM 3422 N N . ALA B 1 34 ? -11.625 24.156 -7.871 1 97.44 34 ALA B N 1
ATOM 3423 C CA . ALA B 1 34 ? -11.688 25.5 -8.445 1 97.44 34 ALA B CA 1
ATOM 3424 C C . ALA B 1 34 ? -11.297 25.469 -9.922 1 97.44 34 ALA B C 1
ATOM 3426 O O . ALA B 1 34 ? -10.406 24.719 -10.328 1 97.44 34 ALA B O 1
ATOM 3427 N N . PRO B 1 35 ? -11.953 26.375 -10.742 1 97.94 35 PRO B N 1
ATOM 3428 C CA . PRO B 1 35 ? -11.508 26.469 -12.133 1 97.94 35 PRO B CA 1
ATOM 3429 C C . PRO B 1 35 ? -10.055 26.922 -12.25 1 97.94 35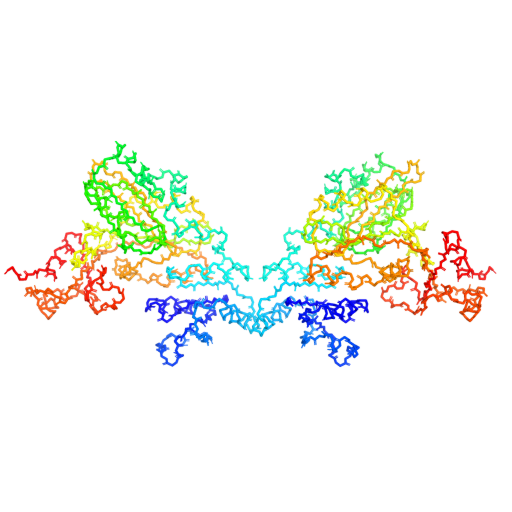 PRO B C 1
ATOM 3431 O O . PRO B 1 35 ? -9.609 27.781 -11.484 1 97.94 35 PRO B O 1
ATOM 3434 N N . TYR B 1 36 ? -9.422 26.344 -13.195 1 97.5 36 TYR B N 1
ATOM 3435 C CA . TYR B 1 36 ? -8.008 26.641 -13.406 1 97.5 36 TYR B CA 1
ATOM 3436 C C . TYR B 1 36 ? -7.777 28.141 -13.555 1 97.5 36 TYR B C 1
ATOM 3438 O O . TYR B 1 36 ? -6.859 28.688 -12.945 1 97.5 36 TYR B O 1
ATOM 3446 N N . ASP B 1 37 ? -8.648 28.797 -14.266 1 97.31 37 ASP B N 1
ATOM 3447 C CA . ASP B 1 37 ? -8.469 30.203 -14.578 1 97.31 37 ASP B CA 1
ATOM 3448 C C . ASP B 1 37 ? -8.688 31.078 -13.344 1 97.31 37 ASP B C 1
ATOM 3450 O O . ASP B 1 37 ? -8.32 32.25 -13.336 1 97.31 37 ASP B O 1
ATOM 3454 N N . SER B 1 38 ? -9.258 30.5 -12.281 1 97 38 SER B N 1
ATOM 3455 C CA . SER B 1 38 ? -9.492 31.25 -11.055 1 97 38 SER B CA 1
ATOM 3456 C C . SER B 1 38 ? -8.281 31.203 -10.133 1 97 38 SER B C 1
ATOM 3458 O O . SER B 1 38 ? -8.188 31.969 -9.172 1 97 38 SER B O 1
ATOM 3460 N N . LEU B 1 39 ? -7.348 30.297 -10.422 1 97.25 39 LEU B N 1
ATOM 3461 C CA . LEU B 1 39 ? -6.129 30.219 -9.617 1 97.25 39 LEU B CA 1
ATOM 3462 C C . LEU B 1 39 ? -5.258 31.453 -9.844 1 97.25 39 LEU B C 1
ATOM 3464 O O . LEU B 1 39 ? -5.301 32.062 -10.922 1 97.25 39 LEU B O 1
ATOM 3468 N N . SER B 1 40 ? -4.492 31.891 -8.867 1 96 40 SER B N 1
ATOM 3469 C CA . SER B 1 40 ? -3.562 33 -9.055 1 96 40 SER B CA 1
ATOM 3470 C C . SER B 1 40 ? -2.539 32.688 -10.141 1 96 40 SER B C 1
ATOM 3472 O O . SER B 1 40 ? -2.148 31.531 -10.312 1 96 40 SER B O 1
ATOM 3474 N N . PRO B 1 41 ? -2.102 33.656 -10.906 1 97.31 41 PRO B N 1
ATOM 3475 C CA . PRO B 1 41 ? -1.117 33.438 -11.969 1 97.31 41 PRO B CA 1
ATOM 3476 C C . PRO B 1 41 ? 0.147 32.75 -11.461 1 97.31 41 PRO B C 1
ATOM 3478 O O . PRO B 1 41 ? 0.703 31.891 -12.141 1 97.31 41 PRO B O 1
ATOM 3481 N N . ARG B 1 42 ? 0.584 33.094 -10.312 1 97.44 42 ARG B N 1
ATOM 3482 C CA . ARG B 1 42 ? 1.776 32.469 -9.742 1 97.44 42 ARG B CA 1
ATOM 3483 C C . ARG B 1 42 ? 1.555 30.984 -9.492 1 97.44 42 ARG B C 1
ATOM 3485 O O . ARG B 1 42 ? 2.445 30.172 -9.742 1 97.44 42 ARG B O 1
ATOM 3492 N N . LEU B 1 43 ? 0.376 30.641 -8.938 1 98.44 43 LEU B N 1
ATOM 3493 C CA . LEU B 1 43 ? 0.057 29.234 -8.688 1 98.44 43 LEU B CA 1
ATOM 3494 C C . LEU B 1 43 ? -0.062 28.469 -10 1 98.44 43 LEU B C 1
ATOM 3496 O O . LEU B 1 43 ? 0.442 27.344 -10.109 1 98.44 43 LEU B O 1
ATOM 3500 N N . GLN B 1 44 ? -0.747 29.047 -10.984 1 98.44 44 GLN B N 1
ATOM 3501 C CA . GLN B 1 44 ? -0.832 28.438 -12.305 1 98.44 44 GLN B CA 1
ATOM 3502 C C . GLN B 1 44 ? 0.554 28.094 -12.844 1 98.44 44 GLN B C 1
ATOM 3504 O O . GLN B 1 44 ? 0.776 26.984 -13.352 1 98.44 44 GLN B O 1
ATOM 3509 N N . ALA B 1 45 ? 1.443 29.031 -12.734 1 98.38 45 ALA B N 1
ATOM 3510 C CA . ALA B 1 45 ? 2.793 28.875 -13.266 1 98.38 45 ALA B CA 1
ATOM 3511 C C . ALA B 1 45 ? 3.555 27.781 -12.516 1 98.38 45 ALA B C 1
ATOM 3513 O O . ALA B 1 45 ? 4.438 27.141 -13.086 1 98.38 45 ALA B O 1
ATOM 3514 N N . ALA B 1 46 ? 3.215 27.562 -11.273 1 98.62 46 ALA B N 1
ATOM 3515 C CA . ALA B 1 46 ? 3.924 26.609 -10.422 1 98.62 46 ALA B CA 1
ATOM 3516 C C . ALA B 1 46 ? 3.42 25.188 -10.656 1 98.62 46 ALA B C 1
ATOM 3518 O O . ALA B 1 46 ? 4.137 24.219 -10.398 1 98.62 46 ALA B O 1
ATOM 3519 N N . LEU B 1 47 ? 2.211 25.031 -11.078 1 98.81 47 LEU B N 1
ATOM 3520 C CA . LEU B 1 47 ? 1.617 23.719 -11.305 1 98.81 47 LEU B CA 1
ATOM 3521 C C . LEU B 1 47 ? 2.02 23.172 -12.672 1 98.81 47 LEU B C 1
ATOM 3523 O O . LEU B 1 47 ? 1.752 23.797 -13.695 1 98.81 47 LEU B O 1
ATOM 3527 N N . THR B 1 48 ? 2.709 22.031 -12.648 1 98.88 48 THR B N 1
ATOM 3528 C CA . THR B 1 48 ? 3.004 21.359 -13.914 1 98.88 48 THR B CA 1
ATOM 3529 C C . THR B 1 48 ? 1.715 20.984 -14.641 1 98.88 48 THR B C 1
ATOM 3531 O O . THR B 1 48 ? 1.635 21.094 -15.867 1 98.88 48 THR B O 1
ATOM 3534 N N . GLU B 1 49 ? 0.748 20.516 -13.891 1 98.75 49 GLU B N 1
ATOM 3535 C CA . GLU B 1 49 ? -0.595 20.234 -14.383 1 98.75 49 GLU B CA 1
ATOM 3536 C C . GLU B 1 49 ? -1.629 20.312 -13.266 1 98.75 49 GLU B C 1
ATOM 3538 O O . GLU B 1 49 ? -1.292 20.172 -12.094 1 98.75 49 GLU B O 1
ATOM 3543 N N . TYR B 1 50 ? -2.854 20.719 -13.672 1 98.81 50 TYR B N 1
ATOM 3544 C CA . TYR B 1 50 ? -3.965 20.859 -12.734 1 98.81 50 TYR B CA 1
ATOM 3545 C C . TYR B 1 50 ? -5.16 20.016 -13.18 1 98.81 50 TYR B C 1
ATOM 3547 O O . TYR B 1 50 ? -5.652 20.172 -14.297 1 98.81 50 TYR B O 1
ATOM 3555 N N . TYR B 1 51 ? -5.578 19.062 -12.344 1 98.81 51 TYR B N 1
ATOM 3556 C CA . TYR B 1 51 ? -6.75 18.219 -12.586 1 98.81 51 TYR B CA 1
ATOM 3557 C C . TYR B 1 51 ? -7.941 18.703 -11.758 1 98.81 51 TYR B C 1
ATOM 3559 O O . TYR B 1 51 ? -7.953 18.562 -10.539 1 98.81 51 TYR B O 1
ATOM 3567 N N . ARG B 1 52 ? -8.922 19.297 -12.391 1 98.69 52 ARG B N 1
ATOM 3568 C CA . ARG B 1 52 ? -10.102 19.781 -11.688 1 98.69 52 ARG B CA 1
ATOM 3569 C C . ARG B 1 52 ? -11.125 18.672 -11.492 1 98.69 52 ARG B C 1
ATOM 3571 O O . ARG B 1 52 ? -11.555 18.047 -12.469 1 98.69 52 ARG B O 1
ATOM 3578 N N . VAL B 1 53 ? -11.508 18.391 -10.336 1 98.44 53 VAL B N 1
ATOM 3579 C CA . VAL B 1 53 ? -12.586 17.453 -10.023 1 98.44 53 VAL B CA 1
ATOM 3580 C C . VAL B 1 53 ? -13.867 18.234 -9.719 1 98.44 53 VAL B C 1
ATOM 3582 O O . VAL B 1 53 ? -13.828 19.438 -9.469 1 98.44 53 VAL B O 1
ATOM 3585 N N . GLU B 1 54 ? -15.016 17.594 -9.727 1 97.75 54 GLU B N 1
ATOM 3586 C CA . GLU B 1 54 ? -16.281 18.266 -9.438 1 97.75 54 GLU B CA 1
ATOM 3587 C C . GLU B 1 54 ? -16.453 18.484 -7.938 1 97.75 54 GLU B C 1
ATOM 3589 O O . GLU B 1 54 ? -16.828 19.578 -7.504 1 97.75 54 GLU B O 1
ATOM 3594 N N . GLN B 1 55 ? -16.203 17.469 -7.176 1 97.44 55 GLN B N 1
ATOM 3595 C CA . GLN B 1 55 ? -16.312 17.5 -5.723 1 97.44 55 GLN B CA 1
ATOM 3596 C C . GLN B 1 55 ? -15.086 16.875 -5.059 1 97.44 55 GLN B C 1
ATOM 3598 O O . GLN B 1 55 ? -14.867 15.664 -5.172 1 97.44 55 GLN B O 1
ATOM 3603 N N . MET B 1 56 ? -14.375 17.625 -4.32 1 96.56 56 MET B N 1
ATOM 3604 C CA . MET B 1 56 ? -13.141 17.141 -3.709 1 96.56 56 MET B CA 1
ATOM 3605 C C . MET B 1 56 ? -13.422 16.078 -2.66 1 96.56 56 MET B C 1
ATOM 3607 O O . MET B 1 56 ? -12.562 15.258 -2.355 1 96.56 56 MET B O 1
ATOM 3611 N N . GLU B 1 57 ? -14.656 16.062 -2.143 1 96.44 57 GLU B N 1
ATOM 3612 C CA . GLU B 1 57 ? -15.031 15.055 -1.156 1 96.44 57 GLU B CA 1
ATOM 3613 C C . GLU B 1 57 ? -15.273 13.695 -1.813 1 96.44 57 GLU B C 1
ATOM 3615 O O . GLU B 1 57 ? -15.375 12.68 -1.129 1 96.44 57 GLU B O 1
ATOM 3620 N N . ASN B 1 58 ? -15.438 13.719 -3.104 1 97.62 58 ASN B N 1
ATOM 3621 C CA . ASN B 1 58 ? -15.617 12.469 -3.838 1 97.62 58 ASN B CA 1
ATOM 3622 C C . ASN B 1 58 ? -14.297 11.727 -4.02 1 97.62 58 ASN B C 1
ATOM 3624 O O . ASN B 1 58 ? -13.523 12.047 -4.922 1 97.62 58 ASN B O 1
ATOM 3628 N N . GLU B 1 59 ? 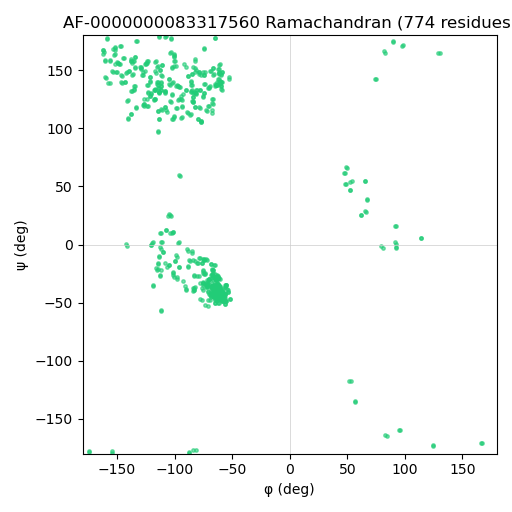-14.133 10.703 -3.297 1 96.81 59 GLU B N 1
ATOM 3629 C CA . GLU B 1 59 ? -12.867 9.984 -3.256 1 96.81 59 GLU B CA 1
ATOM 3630 C C . GLU B 1 59 ? -12.578 9.305 -4.594 1 96.81 59 GLU B C 1
ATOM 3632 O O . GLU B 1 59 ? -11.414 9.172 -4.988 1 96.81 59 GLU B O 1
ATOM 3637 N N . ASP B 1 60 ? -13.586 8.82 -5.246 1 98.19 60 ASP B N 1
ATOM 3638 C CA . ASP B 1 60 ? -13.383 8.172 -6.539 1 98.19 60 ASP B CA 1
ATOM 3639 C C . ASP B 1 60 ? -12.805 9.148 -7.559 1 98.19 60 ASP B C 1
ATOM 3641 O O . ASP B 1 60 ? -11.93 8.789 -8.344 1 98.19 60 ASP B O 1
ATOM 3645 N N . GLU B 1 61 ? -13.281 10.375 -7.547 1 98.56 61 GLU B N 1
ATOM 3646 C CA . GLU B 1 61 ? -12.75 11.375 -8.461 1 98.56 61 GLU B CA 1
ATOM 3647 C C . GLU B 1 61 ? -11.273 11.648 -8.188 1 98.56 61 GLU B C 1
ATOM 3649 O O . GLU B 1 61 ? -10.477 11.766 -9.125 1 98.56 61 GLU B O 1
ATOM 3654 N N . THR B 1 62 ? -10.992 11.758 -6.898 1 98.69 62 THR B N 1
ATOM 3655 C CA . THR B 1 62 ? -9.609 12.008 -6.523 1 98.69 62 THR B CA 1
ATOM 3656 C C . THR B 1 62 ? -8.719 10.828 -6.906 1 98.69 62 THR B C 1
ATOM 3658 O O . THR B 1 62 ? -7.605 11.016 -7.398 1 98.69 62 THR B O 1
ATOM 3661 N N . LEU B 1 63 ? -9.227 9.617 -6.688 1 98.81 63 LEU B N 1
ATOM 3662 C CA . LEU B 1 63 ? -8.5 8.414 -7.062 1 98.81 63 LEU B CA 1
ATOM 3663 C C . LEU B 1 63 ? -8.211 8.398 -8.562 1 98.81 63 LEU B C 1
ATOM 3665 O O . LEU B 1 63 ? -7.086 8.109 -8.977 1 98.81 63 LEU B O 1
ATOM 3669 N N . ARG B 1 64 ? -9.18 8.688 -9.391 1 98.81 64 ARG B N 1
ATOM 3670 C CA . ARG B 1 64 ? -9.039 8.672 -10.844 1 98.81 64 ARG B CA 1
ATOM 3671 C C . ARG B 1 64 ? -8.07 9.758 -11.312 1 98.81 64 ARG B C 1
ATOM 3673 O O . ARG B 1 64 ? -7.301 9.547 -12.25 1 98.81 64 ARG B O 1
ATOM 3680 N N . ALA B 1 65 ? -8.156 10.93 -10.633 1 98.88 65 ALA B N 1
ATOM 3681 C CA . ALA B 1 65 ? -7.207 11.992 -10.945 1 98.88 65 ALA B CA 1
ATOM 3682 C C . ALA B 1 65 ? -5.777 11.555 -10.656 1 98.88 65 ALA B C 1
ATOM 3684 O O . ALA B 1 65 ? -4.871 11.797 -11.453 1 98.88 65 ALA B O 1
ATOM 3685 N N . THR B 1 66 ? -5.574 10.898 -9.531 1 98.88 66 THR B N 1
ATOM 3686 C CA . THR B 1 66 ? -4.254 10.398 -9.164 1 98.88 66 THR B CA 1
ATOM 3687 C C . THR B 1 66 ? -3.795 9.312 -10.133 1 98.88 66 THR B C 1
ATOM 3689 O O . THR B 1 66 ? -2.615 9.25 -10.484 1 98.88 66 THR B O 1
ATOM 3692 N N . GLY B 1 67 ? -4.738 8.422 -10.555 1 98.88 67 GLY B N 1
ATOM 3693 C CA . GLY B 1 67 ? -4.441 7.469 -11.609 1 98.88 67 GLY B CA 1
ATOM 3694 C C . GLY B 1 67 ? -3.965 8.117 -12.891 1 98.88 67 GLY B C 1
ATOM 3695 O O . GLY B 1 67 ? -2.998 7.664 -13.508 1 98.88 67 GLY B O 1
ATOM 3696 N N . TYR B 1 68 ? -4.613 9.234 -13.344 1 98.88 68 TYR B N 1
ATOM 3697 C CA . TYR B 1 68 ? -4.227 9.984 -14.539 1 98.88 68 TYR B CA 1
ATOM 3698 C C . TYR B 1 68 ? -2.789 10.477 -14.422 1 98.88 68 TYR B C 1
ATOM 3700 O O . TYR B 1 68 ? -1.997 10.328 -15.359 1 98.88 68 TYR B O 1
ATOM 3708 N N . PHE B 1 69 ? -2.498 11.094 -13.242 1 98.94 69 PHE B N 1
ATOM 3709 C CA . PHE B 1 69 ? -1.154 11.625 -13.039 1 98.94 69 PHE B CA 1
ATOM 3710 C C . PHE B 1 69 ? -0.123 10.508 -13.031 1 98.94 69 PHE B C 1
ATOM 3712 O O . PHE B 1 69 ? 0.984 10.672 -13.547 1 98.94 69 PHE B O 1
ATOM 3719 N N . THR B 1 70 ? -0.446 9.336 -12.406 1 98.88 70 THR B N 1
ATOM 3720 C CA . THR B 1 70 ? 0.462 8.195 -12.422 1 98.88 70 THR B CA 1
ATOM 3721 C C . THR B 1 70 ? 0.734 7.738 -13.852 1 98.88 70 THR B C 1
ATOM 3723 O O . THR B 1 70 ? 1.878 7.445 -14.211 1 98.88 70 THR B O 1
ATOM 3726 N N . HIS B 1 71 ? -0.327 7.695 -14.688 1 98.81 71 HIS B N 1
ATOM 3727 C CA . HIS B 1 71 ? -0.201 7.301 -16.078 1 98.81 71 HIS B CA 1
ATOM 3728 C C . HIS B 1 71 ? 0.721 8.25 -16.844 1 98.81 71 HIS B C 1
ATOM 3730 O O . HIS B 1 71 ? 1.633 7.809 -17.547 1 98.81 71 HIS B O 1
ATOM 3736 N N . LYS B 1 72 ? 0.526 9.484 -16.625 1 98.75 72 LYS B N 1
ATOM 3737 C CA . LYS B 1 72 ? 1.188 10.492 -17.453 1 98.75 72 LYS B CA 1
ATOM 3738 C C . LYS B 1 72 ? 2.6 10.773 -16.953 1 98.75 72 LYS B C 1
ATOM 3740 O O . LYS B 1 72 ? 3.525 10.953 -17.75 1 98.75 72 LYS B O 1
ATOM 3745 N N . TYR B 1 73 ? 2.799 10.828 -15.602 1 98.75 73 TYR B N 1
ATOM 3746 C CA . TYR B 1 73 ? 4.055 11.344 -15.062 1 98.75 73 TYR B CA 1
ATOM 3747 C C . TYR B 1 73 ? 4.836 10.242 -14.352 1 98.75 73 TYR B C 1
ATOM 3749 O O . TYR B 1 73 ? 6.012 10.422 -14.023 1 98.75 73 TYR B O 1
ATOM 3757 N N . GLY B 1 74 ? 4.242 9.055 -14.125 1 98.38 74 GLY B N 1
ATOM 3758 C CA . GLY B 1 74 ? 4.895 7.98 -13.391 1 98.38 74 GLY B CA 1
ATOM 3759 C C . GLY B 1 74 ? 4.539 7.961 -11.922 1 98.38 74 GLY B C 1
ATOM 3760 O O . GLY B 1 74 ? 3.512 8.508 -11.516 1 98.38 74 GLY B O 1
ATOM 3761 N N . ARG B 1 75 ? 5.363 7.336 -11.156 1 98.19 75 ARG B N 1
ATOM 3762 C CA . ARG B 1 75 ? 5.109 7.113 -9.742 1 98.19 75 ARG B CA 1
ATOM 3763 C C . ARG B 1 75 ? 4.941 8.438 -9 1 98.19 75 ARG B C 1
ATOM 3765 O O . ARG B 1 75 ? 5.738 9.359 -9.18 1 98.19 75 ARG B O 1
ATOM 3772 N N . ILE B 1 76 ? 3.9 8.5 -8.172 1 98.75 76 ILE B N 1
ATOM 3773 C CA . ILE B 1 76 ? 3.695 9.648 -7.297 1 98.75 76 ILE B CA 1
ATOM 3774 C C . ILE B 1 76 ? 4.516 9.477 -6.02 1 98.75 76 ILE B C 1
ATOM 3776 O O . ILE B 1 76 ? 4.367 8.484 -5.309 1 98.75 76 ILE B O 1
ATOM 3780 N N . ASP B 1 77 ? 5.293 10.438 -5.699 1 98.5 77 ASP B N 1
ATOM 3781 C CA . ASP B 1 77 ? 6.199 10.336 -4.559 1 98.5 77 ASP B CA 1
ATOM 3782 C C . ASP B 1 77 ? 5.531 10.836 -3.279 1 98.5 77 ASP B C 1
ATOM 3784 O O . ASP B 1 77 ? 5.785 10.312 -2.193 1 98.5 77 ASP B O 1
ATOM 3788 N N . ARG B 1 78 ? 4.781 11.875 -3.393 1 98.62 78 ARG B N 1
ATOM 3789 C CA . ARG B 1 78 ? 4.098 12.477 -2.252 1 98.62 78 ARG B CA 1
ATOM 3790 C C . ARG B 1 78 ? 2.684 12.906 -2.623 1 98.62 78 ARG B C 1
ATOM 3792 O O . ARG B 1 78 ? 2.424 13.266 -3.771 1 98.62 78 ARG B O 1
ATOM 3799 N N . PHE B 1 79 ? 1.764 12.891 -1.733 1 98.62 79 PHE B N 1
ATOM 3800 C CA . PHE B 1 79 ? 0.391 13.375 -1.8 1 98.62 79 PHE B CA 1
ATOM 3801 C C . PHE B 1 79 ? 0.013 14.109 -0.516 1 98.62 79 PHE B C 1
ATOM 3803 O O . PHE B 1 79 ? -0.077 13.492 0.549 1 98.62 79 PHE B O 1
ATOM 3810 N N . GLU B 1 80 ? -0.189 15.422 -0.6 1 97.69 80 GLU B N 1
ATOM 3811 C CA . GLU B 1 80 ? -0.414 16.219 0.603 1 97.69 80 GLU B CA 1
ATOM 3812 C C . GLU B 1 80 ? -1.297 17.422 0.307 1 97.69 80 GLU B C 1
ATOM 3814 O O . GLU B 1 80 ? -1.223 18 -0.779 1 97.69 80 GLU B O 1
ATOM 3819 N N . SER B 1 81 ? -2.064 17.812 1.287 1 97.19 81 SER B N 1
ATOM 3820 C CA . SER B 1 81 ? -2.812 19.062 1.199 1 97.19 81 SER B CA 1
ATOM 3821 C C . SER B 1 81 ? -2.289 20.094 2.197 1 97.19 81 SER B C 1
ATOM 3823 O O . SER B 1 81 ? -2.506 21.297 2.031 1 97.19 81 SER B O 1
ATOM 3825 N N . LEU B 1 82 ? -1.695 19.625 3.316 1 96.31 82 LEU B N 1
ATOM 3826 C CA . LEU B 1 82 ? -1.262 20.453 4.438 1 96.31 82 LEU B CA 1
ATOM 3827 C C . LEU B 1 82 ? -2.447 21.172 5.074 1 96.31 82 LEU B C 1
ATOM 3829 O O . LEU B 1 82 ? -2.311 22.297 5.547 1 96.31 82 LEU B O 1
ATOM 3833 N N . ASN B 1 83 ? -3.6 20.578 4.914 1 91.81 83 ASN B N 1
ATOM 3834 C CA . ASN B 1 83 ? -4.863 21.109 5.418 1 91.81 83 ASN B CA 1
ATOM 3835 C C . ASN B 1 83 ? -5.578 20.109 6.316 1 91.81 83 ASN B C 1
ATOM 3837 O O . ASN B 1 83 ? -5.676 18.922 5.98 1 91.81 83 ASN B O 1
ATOM 3841 N N . GLU B 1 84 ? -6.129 20.609 7.426 1 88.69 84 GLU B N 1
ATOM 3842 C CA . GLU B 1 84 ? -6.781 19.734 8.398 1 88.69 84 GLU B CA 1
ATOM 3843 C C . GLU B 1 84 ? -7.98 19.031 7.777 1 88.69 84 GLU B C 1
ATOM 3845 O O . GLU B 1 84 ? -8.219 17.844 8.062 1 88.69 84 GLU B O 1
ATOM 3850 N N . TYR B 1 85 ? -8.695 19.719 7.051 1 89.62 85 TYR B N 1
ATOM 3851 C CA . TYR B 1 85 ? -9.938 19.188 6.492 1 89.62 85 TYR B CA 1
ATOM 3852 C C . TYR B 1 85 ? -9.664 17.984 5.605 1 89.62 85 TYR B C 1
ATOM 3854 O O . TYR B 1 85 ? -10.469 17.047 5.547 1 89.62 85 TYR B O 1
ATOM 3862 N N . TRP B 1 86 ? -8.508 17.891 4.961 1 95.06 86 TRP B N 1
ATOM 3863 C CA . TRP B 1 86 ? -8.25 16.891 3.941 1 95.06 86 TRP B CA 1
ATOM 3864 C C . TRP B 1 86 ? -7.297 15.812 4.465 1 95.06 86 TRP B C 1
ATOM 3866 O O . TRP B 1 86 ? -6.801 14.984 3.695 1 95.06 86 TRP B O 1
ATOM 3876 N N . LEU B 1 87 ? -7.027 15.742 5.719 1 94.25 87 LEU B N 1
ATOM 3877 C CA . LEU B 1 87 ? -6.047 14.812 6.266 1 94.25 87 LEU B CA 1
ATOM 3878 C C . LEU B 1 87 ? -6.453 13.375 5.98 1 94.25 87 LEU B C 1
ATOM 3880 O O . LEU B 1 87 ? -5.605 12.539 5.637 1 94.25 87 LEU B O 1
ATOM 3884 N N . GLU B 1 88 ? -7.719 13.125 6.125 1 94.94 88 GLU B N 1
ATOM 3885 C CA . GLU B 1 88 ? -8.188 11.766 5.871 1 94.94 88 GLU B CA 1
ATOM 3886 C C . GLU B 1 88 ? -8.086 11.414 4.387 1 94.94 88 GLU B C 1
ATOM 3888 O O . GLU B 1 88 ? -7.723 10.297 4.031 1 94.94 88 GLU B O 1
ATOM 3893 N N . SER B 1 89 ? -8.453 12.359 3.541 1 96.94 89 SER B N 1
ATOM 3894 C CA . SER B 1 89 ? -8.328 12.148 2.102 1 96.94 89 SER B CA 1
ATOM 3895 C C . SER B 1 89 ? -6.875 11.922 1.7 1 96.94 89 SER B C 1
ATOM 3897 O O . SER B 1 89 ? -6.578 11.039 0.896 1 96.94 89 SER B O 1
ATOM 3899 N N . ASP B 1 90 ? -5.988 12.719 2.305 1 97.56 90 ASP B N 1
ATOM 3900 C CA . ASP B 1 90 ? -4.562 12.523 2.061 1 97.56 90 ASP B CA 1
ATOM 3901 C C . ASP B 1 90 ? -4.137 11.094 2.393 1 97.56 90 ASP B C 1
ATOM 3903 O O . ASP B 1 90 ? -3.477 10.438 1.588 1 97.56 90 ASP B O 1
ATOM 3907 N N . ALA B 1 91 ? -4.512 10.695 3.574 1 97.75 91 ALA B N 1
ATOM 3908 C CA . ALA B 1 91 ? -4.117 9.375 4.066 1 97.75 91 ALA B CA 1
ATOM 3909 C C . ALA B 1 91 ? -4.676 8.266 3.174 1 97.75 91 ALA B C 1
ATOM 3911 O O . ALA B 1 91 ? -3.992 7.277 2.906 1 97.75 91 ALA B O 1
ATOM 3912 N N . ARG B 1 92 ? -5.867 8.453 2.732 1 98 92 ARG B N 1
ATOM 3913 C CA . ARG B 1 92 ? -6.5 7.461 1.869 1 98 92 ARG B CA 1
ATOM 3914 C C . ARG B 1 92 ? -5.758 7.336 0.544 1 98 92 ARG B C 1
ATOM 3916 O O . ARG B 1 92 ? -5.508 6.227 0.069 1 98 92 ARG B O 1
ATOM 3923 N N . MET B 1 93 ? -5.457 8.438 -0.059 1 98.69 93 MET B N 1
ATOM 3924 C CA . MET B 1 93 ? -4.734 8.398 -1.327 1 98.69 93 MET B CA 1
ATOM 3925 C C . MET B 1 93 ? -3.346 7.801 -1.143 1 98.69 93 MET B C 1
ATOM 3927 O O . MET B 1 93 ? -2.883 7.027 -1.982 1 98.69 93 MET B O 1
ATOM 3931 N N . ARG B 1 94 ? -2.684 8.156 -0.024 1 98.56 94 ARG B N 1
ATOM 3932 C CA . ARG B 1 94 ? -1.383 7.559 0.255 1 98.56 94 ARG B CA 1
ATOM 3933 C C . ARG B 1 94 ? -1.502 6.047 0.411 1 98.56 94 ARG B C 1
ATOM 3935 O O . ARG B 1 94 ? -0.629 5.301 -0.039 1 98.56 94 ARG B O 1
ATOM 3942 N N . THR B 1 95 ? -2.553 5.637 1.061 1 98.5 95 THR B N 1
ATOM 3943 C CA . THR B 1 95 ? -2.789 4.207 1.223 1 98.5 95 THR B CA 1
ATOM 3944 C C . THR B 1 95 ? -3.045 3.545 -0.128 1 98.5 95 THR B C 1
ATOM 3946 O O . THR B 1 95 ? -2.4 2.551 -0.469 1 98.5 95 THR B O 1
ATOM 3949 N N . ASP B 1 96 ? -3.949 4.105 -0.91 1 98.44 96 ASP B N 1
ATOM 3950 C CA . ASP B 1 96 ? -4.414 3.496 -2.15 1 98.44 96 ASP B CA 1
ATOM 3951 C C . ASP B 1 96 ? -3.277 3.373 -3.164 1 98.44 96 ASP B C 1
ATOM 3953 O O . ASP B 1 96 ? -3.238 2.424 -3.947 1 98.44 96 ASP B O 1
ATOM 3957 N N . PHE B 1 97 ? -2.307 4.273 -3.162 1 98.75 97 PHE B N 1
ATOM 3958 C CA . PHE B 1 97 ? -1.22 4.266 -4.137 1 98.75 97 PHE B CA 1
ATOM 3959 C C . PHE B 1 97 ? 0.107 3.932 -3.465 1 98.75 97 PHE B C 1
ATOM 3961 O O . PHE B 1 97 ? 1.171 4.094 -4.066 1 98.75 97 PHE B O 1
ATOM 3968 N N . ASN B 1 98 ? 0.01 3.512 -2.174 1 97.88 98 ASN B N 1
ATOM 3969 C CA . ASN B 1 98 ? 1.175 3.109 -1.392 1 97.88 98 ASN B CA 1
ATOM 3970 C C . ASN B 1 98 ? 2.264 4.176 -1.416 1 97.88 98 ASN B C 1
ATOM 3972 O O . ASN B 1 98 ? 3.422 3.883 -1.717 1 97.88 98 ASN B O 1
ATOM 3976 N N . ILE B 1 99 ? 1.847 5.367 -1.2 1 98.12 99 ILE B N 1
ATOM 3977 C CA . ILE B 1 99 ? 2.744 6.512 -1.118 1 98.12 99 ILE B CA 1
ATOM 3978 C C . ILE B 1 99 ? 3.232 6.684 0.319 1 98.12 99 ILE B C 1
ATOM 3980 O O . ILE B 1 99 ? 2.473 6.473 1.268 1 98.12 99 ILE B O 1
ATOM 3984 N N . ASP B 1 100 ? 4.434 7.094 0.508 1 95.62 100 ASP B N 1
ATOM 3985 C CA . ASP B 1 100 ? 5.008 7.309 1.832 1 95.62 100 ASP B CA 1
ATOM 3986 C C . ASP B 1 100 ? 4.234 8.375 2.604 1 95.62 100 ASP B C 1
ATOM 3988 O O . ASP B 1 100 ? 3.732 9.336 2.014 1 95.62 100 ASP B O 1
ATOM 3992 N N . GLY B 1 101 ? 4.184 8.18 3.988 1 95.88 101 GLY B N 1
ATOM 3993 C CA . GLY B 1 101 ? 3.465 9.109 4.852 1 95.88 101 GLY B CA 1
ATOM 3994 C C . GLY B 1 101 ? 2.42 8.43 5.715 1 95.88 101 GLY B C 1
ATOM 3995 O O . GLY B 1 101 ? 2.318 7.199 5.727 1 95.88 101 GLY B O 1
ATOM 3996 N N . THR B 1 102 ? 1.634 9.258 6.418 1 95.75 102 THR B N 1
ATOM 3997 C CA . THR B 1 102 ? 0.571 8.742 7.273 1 95.75 102 THR B CA 1
ATOM 3998 C C . THR B 1 102 ? -0.521 8.078 6.434 1 95.75 102 THR B C 1
ATOM 4000 O O . THR B 1 102 ? -1.077 8.703 5.527 1 95.75 102 THR B O 1
ATOM 4003 N N . LYS B 1 103 ? -0.83 6.875 6.73 1 96.88 103 LYS B N 1
ATOM 4004 C CA . LYS B 1 103 ? -1.811 6.113 5.965 1 96.88 103 LYS B CA 1
ATOM 4005 C C . LYS B 1 103 ? -3.143 6.031 6.703 1 96.88 103 LYS B C 1
ATOM 4007 O O . LYS B 1 103 ? -3.271 6.539 7.82 1 96.88 103 LYS B O 1
ATOM 4012 N N . ALA B 1 104 ? -4.094 5.414 6.055 1 96.38 104 ALA B N 1
ATOM 4013 C CA . ALA B 1 104 ? -5.477 5.402 6.52 1 96.38 104 ALA B CA 1
ATOM 4014 C C . ALA B 1 104 ? -5.609 4.625 7.824 1 96.38 104 ALA B C 1
ATOM 4016 O O . ALA B 1 104 ? -6.5 4.898 8.633 1 96.38 104 ALA B O 1
ATOM 4017 N N . ASP B 1 105 ? -4.703 3.703 8.078 1 94.19 105 ASP B N 1
ATOM 4018 C CA . ASP B 1 105 ? -4.812 2.873 9.273 1 94.19 105 ASP B CA 1
ATOM 4019 C C . ASP B 1 105 ? -4.344 3.631 10.516 1 94.19 105 ASP B C 1
ATOM 4021 O O . ASP B 1 105 ? -4.609 3.209 11.641 1 94.19 105 ASP B O 1
ATOM 4025 N N . PHE B 1 106 ? -3.717 4.781 10.289 1 95.12 106 PHE B N 1
ATOM 4026 C CA . PHE B 1 106 ? -3.137 5.504 11.422 1 95.12 106 PHE B CA 1
ATOM 4027 C C . PHE B 1 106 ? -3.828 6.848 11.609 1 95.12 106 PHE B C 1
ATOM 4029 O O . PHE B 1 106 ? -3.803 7.414 12.711 1 95.12 106 PHE B O 1
ATOM 4036 N N . ILE B 1 107 ? -4.465 7.363 10.648 1 93.69 107 ILE B N 1
ATOM 4037 C CA . ILE B 1 107 ? -4.918 8.75 10.617 1 93.69 107 ILE B CA 1
ATOM 4038 C C . ILE B 1 107 ? -5.93 8.992 11.734 1 93.69 107 ILE B C 1
ATOM 4040 O O . ILE B 1 107 ? -6.004 10.094 12.281 1 93.69 107 ILE B O 1
ATOM 4044 N N . ASP B 1 108 ? -6.602 8.016 12.148 1 91.56 108 ASP B N 1
ATOM 4045 C CA . ASP B 1 108 ? -7.59 8.156 13.211 1 91.56 108 ASP B CA 1
ATOM 4046 C C . ASP B 1 108 ? -6.93 8.578 14.523 1 91.56 108 ASP B C 1
ATOM 4048 O O . ASP B 1 108 ? -7.523 9.312 15.312 1 91.56 108 ASP B O 1
ATOM 4052 N N . ASN B 1 109 ? -5.758 8.141 14.758 1 92.62 109 ASN B N 1
ATOM 4053 C CA . ASN B 1 109 ? -5.008 8.469 15.969 1 92.62 109 ASN B CA 1
ATOM 4054 C C . ASN B 1 109 ? -4.652 9.945 16.016 1 92.62 109 ASN B C 1
ATOM 4056 O O . ASN B 1 109 ? -4.449 10.5 17.109 1 92.62 109 ASN B O 1
ATOM 4060 N N . LEU B 1 110 ? -4.652 10.562 14.867 1 92.06 110 LEU B N 1
ATOM 4061 C CA . LEU B 1 110 ? -4.25 11.961 14.781 1 92.06 110 LEU B CA 1
ATOM 4062 C C . LEU B 1 110 ? -5.469 12.875 14.734 1 92.06 110 LEU B C 1
ATOM 4064 O O . LEU B 1 110 ? -5.352 14.086 14.953 1 92.06 110 LEU B O 1
ATOM 4068 N N . LYS B 1 111 ? -6.609 12.273 14.477 1 90.44 111 LYS B N 1
ATOM 4069 C CA . LYS B 1 111 ? -7.805 13.102 14.312 1 90.44 111 LYS B CA 1
ATOM 4070 C C . LYS B 1 111 ? -8.656 13.086 15.578 1 90.44 111 LYS B C 1
ATOM 4072 O O . LYS B 1 111 ? -9.375 14.047 15.859 1 90.44 111 LYS B O 1
ATOM 4077 N N . HIS B 1 112 ? -8.578 12.062 16.344 1 90.31 112 HIS B N 1
ATOM 4078 C CA . HIS B 1 112 ? -9.367 11.945 17.562 1 90.31 112 HIS B CA 1
ATOM 4079 C C . HIS B 1 112 ? -8.57 12.375 18.781 1 90.31 112 HIS B C 1
ATOM 4081 O O . HIS B 1 112 ? -7.555 11.758 19.125 1 90.31 112 HIS B O 1
ATOM 4087 N N . LYS B 1 113 ? -9.141 13.328 19.5 1 91.12 113 LYS B N 1
ATOM 4088 C CA . LYS B 1 113 ? -8.484 13.828 20.703 1 91.12 113 LYS B CA 1
ATOM 4089 C C . LYS B 1 113 ? -8.32 12.719 21.734 1 91.12 113 LYS B C 1
ATOM 4091 O O . LYS B 1 113 ? -7.285 12.633 22.406 1 91.12 113 LYS B O 1
ATOM 4096 N N . SER B 1 114 ? -9.266 11.859 21.797 1 91.88 114 SER B N 1
ATOM 4097 C CA . SER B 1 114 ? -9.211 10.766 22.766 1 91.88 114 SER B CA 1
ATOM 4098 C C . SER B 1 114 ? -8.086 9.789 22.438 1 91.88 114 SER B C 1
ATOM 4100 O O . SER B 1 114 ? -7.422 9.273 23.328 1 91.88 114 SER B O 1
ATOM 4102 N N . LYS B 1 115 ? -7.883 9.562 21.141 1 93.5 115 LYS B N 1
ATOM 4103 C CA . LYS B 1 115 ? -6.852 8.609 20.734 1 93.5 115 LYS B CA 1
ATOM 4104 C C . LYS B 1 115 ? -5.457 9.211 20.906 1 93.5 115 LYS B C 1
ATOM 4106 O O . LYS B 1 115 ? -4.492 8.492 21.172 1 93.5 115 LYS B O 1
ATOM 4111 N N . MET B 1 116 ? -5.371 10.5 20.875 1 94.94 116 MET B N 1
ATOM 4112 C CA . MET B 1 116 ? -4.09 11.18 21.031 1 94.94 116 MET B CA 1
ATOM 4113 C C . MET B 1 116 ? -3.533 10.977 22.438 1 94.94 116 MET B C 1
ATOM 4115 O O . MET B 1 116 ? -2.318 10.984 22.641 1 94.94 116 MET B O 1
ATOM 4119 N N . LYS B 1 117 ? -4.414 10.766 23.422 1 94.62 117 LYS B N 1
ATOM 4120 C CA . LYS B 1 117 ? -4.023 10.695 24.828 1 94.62 117 LYS B CA 1
ATOM 4121 C C . LYS B 1 117 ? -3.066 9.531 25.078 1 94.62 117 LYS B C 1
ATOM 4123 O O . LYS B 1 117 ? -2.154 9.641 25.891 1 94.62 117 LYS B O 1
ATOM 4128 N N . ASP B 1 118 ? -3.244 8.461 24.406 1 94.5 118 ASP B N 1
ATOM 4129 C CA . ASP B 1 118 ? -2.35 7.316 24.562 1 94.5 118 ASP B CA 1
ATOM 4130 C C . ASP B 1 118 ? -0.928 7.668 24.125 1 94.5 118 ASP B C 1
ATOM 4132 O O . ASP B 1 118 ? 0.041 7.25 24.766 1 94.5 118 ASP B O 1
ATOM 4136 N N . PHE B 1 119 ? -0.83 8.375 23.094 1 96 119 PHE B N 1
ATOM 4137 C CA . PHE B 1 119 ? 0.481 8.773 22.594 1 96 119 PHE B CA 1
ATOM 4138 C C . PHE B 1 119 ? 1.116 9.82 23.484 1 96 119 PHE B C 1
ATOM 4140 O O . PHE B 1 119 ? 2.34 9.852 23.641 1 96 119 PHE B O 1
ATOM 4147 N N . PHE B 1 120 ? 0.291 10.719 24.078 1 97.5 120 PHE B N 1
ATOM 4148 C CA . PHE B 1 120 ? 0.82 11.672 25.047 1 97.5 120 PHE B CA 1
ATOM 4149 C C . PHE B 1 120 ? 1.41 10.945 26.25 1 97.5 120 PHE B C 1
ATOM 4151 O O . PHE B 1 120 ? 2.51 11.273 26.703 1 97.5 120 PHE B O 1
ATOM 4158 N N . ARG B 1 121 ? 0.74 9.938 26.672 1 96 121 ARG B N 1
ATOM 4159 C CA . ARG B 1 121 ? 1.25 9.141 27.781 1 96 121 ARG B CA 1
ATOM 4160 C C . ARG B 1 121 ? 2.561 8.461 27.406 1 96 121 ARG B C 1
ATOM 4162 O O . ARG B 1 121 ? 3.514 8.461 28.188 1 96 121 ARG B O 1
ATOM 4169 N N . GLN B 1 122 ? 2.596 7.957 26.281 1 96.56 122 GLN B N 1
ATOM 4170 C CA . GLN B 1 122 ? 3.801 7.289 25.797 1 96.56 122 GLN B CA 1
ATOM 4171 C C . GLN B 1 122 ? 4.969 8.266 25.703 1 96.56 122 GLN B C 1
ATOM 4173 O O . GLN B 1 122 ? 6.121 7.883 25.906 1 96.56 122 GLN B O 1
ATOM 4178 N N . SER B 1 123 ? 4.73 9.453 25.391 1 97.25 123 SER B N 1
ATOM 4179 C CA . SER B 1 123 ? 5.758 10.484 25.219 1 97.25 123 SER B CA 1
ATOM 4180 C C . SER B 1 123 ? 6.312 10.93 26.578 1 97.25 123 SER B C 1
ATOM 4182 O O . SER B 1 123 ? 7.375 11.547 26.641 1 97.25 123 SER B O 1
ATOM 4184 N N . GLY B 1 124 ? 5.477 10.75 27.656 1 97.44 124 GLY B N 1
ATOM 4185 C CA . GLY B 1 124 ? 5.867 11.211 28.984 1 97.44 124 GLY B CA 1
ATOM 4186 C C . GLY B 1 124 ? 5.379 12.617 29.281 1 97.44 124 GLY B C 1
ATOM 4187 O O . GLY B 1 124 ? 5.594 13.125 30.391 1 97.44 124 GLY B O 1
ATOM 4188 N N . VAL B 1 125 ? 4.734 13.266 28.391 1 97.5 125 VAL B N 1
ATOM 4189 C CA . VAL B 1 125 ? 4.164 14.586 28.641 1 97.5 125 VAL B CA 1
ATOM 4190 C C . VAL B 1 125 ? 2.783 14.438 29.266 1 97.5 125 VAL B C 1
ATOM 4192 O O . VAL B 1 125 ? 1.99 13.586 28.859 1 97.5 125 VAL B O 1
ATOM 4195 N N . ASP B 1 126 ? 2.518 15.242 30.25 1 96 126 ASP B N 1
ATOM 4196 C CA . ASP B 1 126 ? 1.227 15.195 30.938 1 96 126 ASP B CA 1
ATOM 4197 C C . ASP B 1 126 ? 0.081 15.453 29.953 1 96 126 ASP B C 1
ATOM 4199 O O . ASP B 1 126 ? 0.244 16.188 28.984 1 96 126 ASP B O 1
ATOM 4203 N N . THR B 1 127 ? -1 14.852 30.234 1 95.12 127 THR B N 1
ATOM 4204 C CA . THR B 1 127 ? -2.221 15.109 29.469 1 95.12 127 THR B CA 1
ATOM 4205 C C . THR B 1 127 ? -3.41 15.289 30.406 1 95.12 127 THR B C 1
ATOM 4207 O O . THR B 1 127 ? -3.354 14.883 31.578 1 95.12 127 THR B O 1
ATOM 4210 N N . VAL B 1 128 ? -4.406 15.859 29.891 1 92.38 128 VAL B N 1
ATOM 4211 C CA . VAL B 1 128 ? -5.586 16.172 30.688 1 92.38 128 VAL B CA 1
ATOM 4212 C C . VAL B 1 128 ? -6.367 14.883 30.969 1 92.38 128 VAL B C 1
ATOM 4214 O O . VAL B 1 128 ? -6.461 14.008 30.109 1 92.38 128 VAL B O 1
ATOM 4217 N N . ARG B 1 129 ? -6.863 14.711 32.188 1 93.81 129 ARG B N 1
ATOM 4218 C CA . ARG B 1 129 ? -7.832 13.648 32.469 1 93.81 129 ARG B CA 1
ATOM 4219 C C . ARG B 1 129 ? -9.078 13.828 31.609 1 93.81 129 ARG B C 1
ATOM 4221 O O . ARG B 1 129 ? -9.523 14.945 31.359 1 93.81 129 ARG B O 1
ATOM 4228 N N . PHE B 1 130 ? -9.57 12.781 31.047 1 95.69 130 PHE B N 1
ATOM 4229 C CA . PHE B 1 130 ? -10.68 12.945 30.125 1 95.69 130 PHE B CA 1
ATOM 4230 C C . PHE B 1 130 ? -11.648 11.773 30.234 1 95.69 130 PHE B C 1
ATOM 4232 O O . PHE B 1 130 ? -11.344 10.766 30.875 1 95.69 130 PHE B O 1
ATOM 4239 N N . LEU B 1 131 ? -12.844 11.945 29.781 1 95.81 131 LEU B N 1
ATOM 4240 C CA . LEU B 1 131 ? -13.914 10.961 29.656 1 95.81 131 LEU B CA 1
ATOM 4241 C C . LEU B 1 131 ? -14.469 10.945 28.234 1 95.81 131 LEU B C 1
ATOM 4243 O O . LEU B 1 131 ? -14.938 11.977 27.734 1 95.81 131 LEU B O 1
ATOM 4247 N N . LYS B 1 132 ? -14.367 9.781 27.609 1 93.75 132 LYS B N 1
ATOM 4248 C CA . LYS B 1 132 ? -14.914 9.648 26.25 1 93.75 132 LYS B CA 1
ATOM 4249 C C . LYS B 1 132 ? -16.422 9.398 26.297 1 93.75 132 LYS B C 1
ATOM 4251 O O . LYS B 1 132 ? -16.891 8.586 27.094 1 93.75 132 LYS B O 1
ATOM 4256 N N . ASN B 1 133 ? -17.109 10.109 25.516 1 92.75 133 ASN B N 1
ATOM 4257 C CA . ASN B 1 133 ? -18.547 9.969 25.344 1 92.75 133 ASN B CA 1
ATOM 4258 C C . ASN B 1 133 ? -19.281 9.953 26.688 1 92.75 133 ASN B C 1
ATOM 4260 O O . ASN B 1 133 ? -19.938 8.969 27.031 1 92.75 133 ASN B O 1
ATOM 4264 N N . PRO B 1 134 ? -19.172 11.016 27.234 1 94.44 134 PRO B N 1
ATOM 4265 C CA . PRO B 1 134 ? -19.797 11.109 28.562 1 94.44 134 PRO B CA 1
ATOM 4266 C C . PRO B 1 134 ? -21.312 10.953 28.5 1 94.44 134 PRO B C 1
ATOM 4268 O O . PRO B 1 134 ? -21.969 11.477 27.594 1 94.44 134 PRO B O 1
ATOM 4271 N N . ASN B 1 135 ? -21.859 10.188 29.438 1 94.12 135 ASN B N 1
ATOM 4272 C CA . ASN B 1 135 ? -23.281 10.203 29.781 1 94.12 135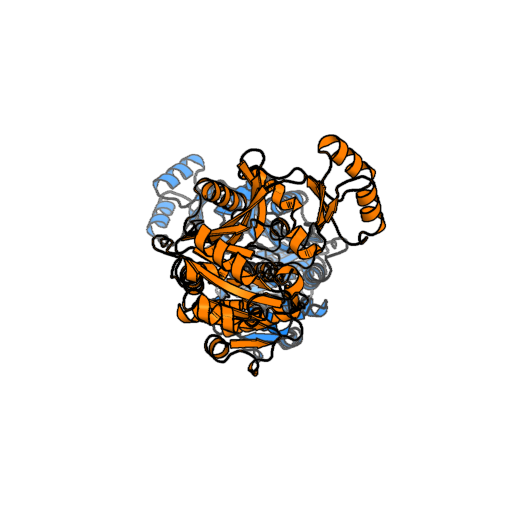 ASN B CA 1
ATOM 4273 C C . ASN B 1 135 ? -23.516 10.742 31.188 1 94.12 135 ASN B C 1
ATOM 4275 O O . ASN B 1 135 ? -22.562 11.109 31.891 1 94.12 135 ASN B O 1
ATOM 4279 N N . ARG B 1 136 ? -24.734 10.82 31.594 1 94.62 136 ARG B N 1
ATOM 4280 C CA . ARG B 1 136 ? -25.062 11.453 32.875 1 94.62 136 ARG B CA 1
ATOM 4281 C C . ARG B 1 136 ? -24.344 10.766 34 1 94.62 136 ARG B C 1
ATOM 4283 O O . ARG B 1 136 ? -23.766 11.43 34.875 1 94.62 136 ARG B O 1
ATOM 4290 N N . ASP B 1 137 ? -24.297 9.508 33.969 1 96.44 137 ASP B N 1
ATOM 4291 C CA . ASP B 1 137 ? -23.688 8.758 35.094 1 96.44 137 ASP B CA 1
ATOM 4292 C C . ASP B 1 137 ? -22.172 8.898 35.062 1 96.44 137 ASP B C 1
ATOM 4294 O O . ASP B 1 137 ? -21.547 9.195 36.094 1 96.44 137 ASP B O 1
ATOM 4298 N N . SER B 1 138 ? -21.625 8.617 33.938 1 96.81 138 SER B N 1
ATOM 4299 C CA . SER B 1 138 ? -20.172 8.672 33.844 1 96.81 138 SER B CA 1
ATOM 4300 C C . SER B 1 138 ? -19.656 10.094 34.031 1 96.81 138 SER B C 1
ATOM 4302 O O . SER B 1 138 ? -18.578 10.297 34.625 1 96.81 138 SER B O 1
ATOM 4304 N N . ALA B 1 139 ? -20.391 11.047 33.562 1 97.12 139 ALA B N 1
ATOM 4305 C CA . ALA B 1 139 ? -20 12.438 33.781 1 97.12 139 ALA B CA 1
ATOM 4306 C C . ALA B 1 139 ? -20.031 12.805 35.25 1 97.12 139 ALA B C 1
ATOM 4308 O O . ALA B 1 139 ? -19.156 13.508 35.75 1 97.12 139 ALA B O 1
ATOM 4309 N N . ALA B 1 140 ? -21.062 12.344 35.906 1 96.31 140 ALA B N 1
ATOM 4310 C CA . ALA B 1 140 ? -21.156 12.602 37.344 1 96.31 140 ALA B CA 1
ATOM 4311 C C . ALA B 1 140 ? -19.953 12.031 38.062 1 96.31 140 ALA B C 1
ATOM 4313 O O . ALA B 1 140 ? -19.406 12.68 38.969 1 96.31 140 ALA B O 1
ATOM 4314 N N . ALA B 1 141 ? -19.625 10.859 37.75 1 97.31 141 ALA B N 1
ATOM 4315 C CA . ALA B 1 141 ? -18.453 10.219 38.344 1 97.31 141 ALA B CA 1
ATOM 4316 C C . ALA B 1 141 ? -17.172 11 38.062 1 97.31 141 ALA B C 1
ATOM 4318 O O . ALA B 1 141 ? -16.328 11.18 38.938 1 97.31 141 ALA B O 1
ATOM 4319 N N . PHE B 1 142 ? -17.062 11.43 36.812 1 97.75 142 PHE B N 1
ATOM 4320 C CA . PHE B 1 142 ? -15.906 12.211 36.406 1 97.75 142 PHE B CA 1
ATOM 4321 C C . PHE B 1 142 ? -15.82 13.516 37.188 1 97.75 142 PHE B C 1
ATOM 4323 O O . PHE B 1 142 ? -14.734 13.898 37.625 1 97.75 142 PHE B O 1
ATOM 4330 N N . ILE B 1 143 ? -16.891 14.164 37.375 1 97.06 143 ILE B N 1
ATOM 4331 C CA . ILE B 1 143 ? -16.938 15.453 38.062 1 97.06 143 ILE B CA 1
ATOM 4332 C C . ILE B 1 143 ? -16.672 15.258 39.562 1 97.06 143 ILE B C 1
ATOM 4334 O O . ILE B 1 143 ? -16.031 16.094 40.188 1 97.06 143 ILE B O 1
ATOM 4338 N N . ALA B 1 144 ? -17.219 14.219 40.094 1 96.88 144 ALA B N 1
ATOM 4339 C CA . ALA B 1 144 ? -16.938 13.914 41.469 1 96.88 144 ALA B CA 1
ATOM 4340 C C . ALA B 1 144 ? -15.445 13.789 41.75 1 96.88 144 ALA B C 1
ATOM 4342 O O . ALA B 1 144 ? -14.953 14.188 42.812 1 96.88 144 ALA B O 1
ATOM 4343 N N . GLU B 1 145 ? -14.781 13.289 40.812 1 96.56 145 GLU B N 1
ATOM 4344 C CA . GLU B 1 145 ? -13.344 13.039 40.938 1 96.56 145 GLU B CA 1
ATOM 4345 C C . GLU B 1 145 ? -12.531 14.297 40.625 1 96.56 145 GLU B C 1
ATOM 4347 O O . GLU B 1 145 ? -11.508 14.555 41.25 1 96.56 145 GLU B O 1
ATOM 4352 N N . ASN B 1 146 ? -12.906 15.133 39.656 1 95.5 146 ASN B N 1
ATOM 4353 C CA . ASN B 1 146 ? -12.055 16.188 39.125 1 95.5 146 ASN B CA 1
ATOM 4354 C C . ASN B 1 146 ? -12.609 17.578 39.438 1 95.5 146 ASN B C 1
ATOM 4356 O O . ASN B 1 146 ? -11.875 18.562 39.375 1 95.5 146 ASN B O 1
ATOM 4360 N N . GLY B 1 147 ? -13.961 17.578 39.719 1 95.38 147 GLY B N 1
ATOM 4361 C CA . GLY B 1 147 ? -14.594 18.844 40.062 1 95.38 147 GLY B CA 1
ATOM 4362 C C . GLY B 1 147 ? -14.969 19.672 38.844 1 95.38 147 GLY B C 1
ATOM 4363 O O . GLY B 1 147 ? -14.539 19.359 37.719 1 95.38 147 GLY B O 1
ATOM 4364 N N . PHE B 1 148 ? -15.812 20.656 39.125 1 96.25 148 PHE B N 1
ATOM 4365 C CA . PHE B 1 148 ? -16.078 21.719 38.125 1 96.25 148 PHE B CA 1
ATOM 4366 C C . PHE B 1 148 ? -14.984 22.781 38.188 1 96.25 148 PHE B C 1
ATOM 4368 O O . PHE B 1 148 ? -14.344 22.969 39.219 1 96.25 148 PHE B O 1
ATOM 4375 N N . PRO B 1 149 ? -14.703 23.453 37.156 1 96 149 PRO B N 1
ATOM 4376 C CA . PRO B 1 149 ? -15.328 23.312 35.844 1 96 149 PRO B CA 1
ATOM 4377 C C . PRO B 1 149 ? -14.734 22.172 35 1 96 149 PRO B C 1
ATOM 4379 O O . PRO B 1 149 ? -13.648 21.688 35.312 1 96 149 PRO B O 1
ATOM 4382 N N . V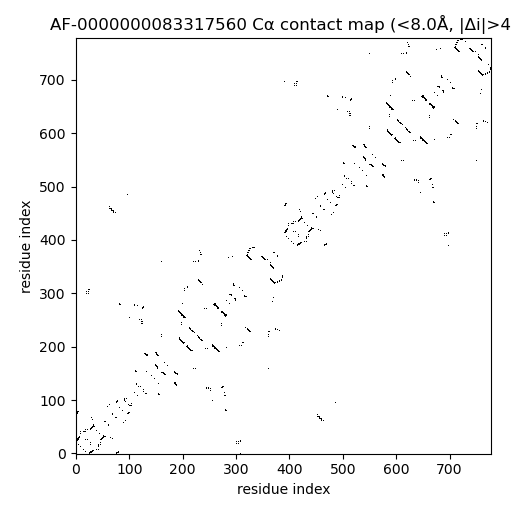AL B 1 150 ? -15.492 21.703 34 1 96.5 150 VAL B N 1
ATOM 4383 C CA . VAL B 1 150 ? -15.023 20.75 33 1 96.5 150 VAL B CA 1
ATOM 4384 C C . VAL B 1 150 ? -15.219 21.328 31.609 1 96.5 150 VAL B C 1
ATOM 4386 O O . VAL B 1 150 ? -15.984 22.281 31.438 1 96.5 150 VAL B O 1
ATOM 4389 N N . VAL B 1 151 ? -14.477 20.828 30.703 1 94.38 151 VAL B N 1
ATOM 4390 C CA . VAL B 1 151 ? -14.586 21.25 29.312 1 94.38 151 VAL B CA 1
ATOM 4391 C C . VAL B 1 151 ? -15.109 20.094 28.453 1 94.38 151 VAL B C 1
ATOM 4393 O O . VAL B 1 151 ? -14.633 18.969 28.578 1 94.38 151 VAL B O 1
ATOM 4396 N N . VAL B 1 152 ? -16.094 20.375 27.641 1 93.56 152 VAL B N 1
ATOM 4397 C CA . VAL B 1 152 ? -16.609 19.391 26.703 1 93.56 152 VAL B CA 1
ATOM 4398 C C . VAL B 1 152 ? -16.391 19.859 25.266 1 93.56 152 VAL B C 1
ATOM 4400 O O . VAL B 1 152 ? -16.609 21.031 24.953 1 93.56 152 VAL B O 1
ATOM 4403 N N . LYS B 1 153 ? -15.898 18.969 24.422 1 92.06 153 LYS B N 1
ATOM 4404 C CA . LYS B 1 153 ? -15.641 19.281 23.016 1 92.06 153 LYS B CA 1
ATOM 4405 C C . LYS B 1 153 ? -15.805 18.047 22.141 1 92.06 153 LYS B C 1
ATOM 4407 O O . LYS B 1 153 ? -15.719 16.922 22.625 1 92.06 153 LYS B O 1
ATOM 4412 N N . PRO B 1 154 ? -16.062 18.328 20.906 1 90.88 154 PRO B N 1
ATOM 4413 C CA . PRO B 1 154 ? -16.125 17.172 20 1 90.88 154 PRO B CA 1
ATOM 4414 C C . PRO B 1 154 ? -14.812 16.406 19.938 1 90.88 154 PRO B C 1
ATOM 4416 O O . PRO B 1 154 ? -13.734 17 19.938 1 90.88 154 PRO B O 1
ATOM 4419 N N . ASP B 1 155 ? -14.969 15.078 19.891 1 91.62 155 ASP B N 1
ATOM 4420 C CA . ASP B 1 155 ? -13.773 14.234 19.812 1 91.62 155 ASP B CA 1
ATOM 4421 C C . ASP B 1 155 ? -13.07 14.422 18.469 1 91.62 155 ASP B C 1
ATOM 4423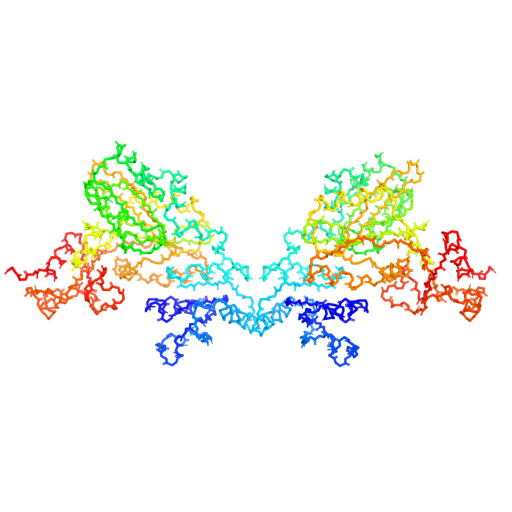 O O . ASP B 1 155 ? -11.836 14.367 18.391 1 91.62 155 ASP B O 1
ATOM 4427 N N . LEU B 1 156 ? -13.945 14.594 17.438 1 85.56 156 LEU B N 1
ATOM 4428 C CA . LEU B 1 156 ? -13.453 14.875 16.094 1 85.56 156 LEU B CA 1
ATOM 4429 C C . LEU B 1 156 ? -13.664 16.344 15.734 1 85.56 156 LEU B C 1
ATOM 4431 O O . LEU B 1 156 ? -14.719 16.906 16.031 1 85.56 156 LEU B O 1
ATOM 4435 N N . GLY B 1 157 ? -12.719 16.891 15.047 1 73.94 157 GLY B N 1
ATOM 4436 C CA . GLY B 1 157 ? -12.906 18.266 14.594 1 73.94 157 GLY B CA 1
ATOM 4437 C C . GLY B 1 157 ? -11.742 19.172 14.938 1 73.94 157 GLY B C 1
ATOM 4438 O O . GLY B 1 157 ? -10.812 18.766 15.633 1 73.94 157 GLY B O 1
ATOM 4439 N N . SER B 1 158 ? -11.852 20.266 14.234 1 66.56 158 SER B N 1
ATOM 4440 C CA . SER B 1 158 ? -10.773 21.234 14.414 1 66.56 158 SER B CA 1
ATOM 4441 C C . SER B 1 158 ? -11.273 22.484 15.117 1 66.56 158 SER B C 1
ATOM 4443 O O . SER B 1 158 ? -12.461 22.812 15.039 1 66.56 158 SER B O 1
ATOM 4445 N N . GLY B 1 159 ? -10.383 22.984 15.883 1 66.69 159 GLY B N 1
ATOM 4446 C CA . GLY B 1 159 ? -10.648 24.297 16.453 1 66.69 159 GLY B CA 1
ATOM 4447 C C . GLY B 1 159 ? -11.492 24.234 17.719 1 66.69 159 GLY B C 1
ATOM 4448 O O . GLY B 1 159 ? -11.523 23.219 18.406 1 66.69 159 GLY B O 1
ATOM 4449 N N . ALA B 1 160 ? -12.008 25.297 18.109 1 68.88 160 ALA B N 1
ATOM 4450 C CA . ALA B 1 160 ? -12.773 25.453 19.344 1 68.88 160 ALA B CA 1
ATOM 4451 C C . ALA B 1 160 ? -14.273 25.516 19.047 1 68.88 160 ALA B C 1
ATOM 4453 O O . ALA B 1 160 ? -15.055 25.938 19.906 1 68.88 160 ALA B O 1
ATOM 4454 N N . SER B 1 161 ? -14.555 24.922 17.906 1 69.06 161 SER B N 1
ATOM 4455 C CA . SER B 1 161 ? -15.984 24.906 17.609 1 69.06 161 SER B CA 1
ATOM 4456 C C . SER B 1 161 ? -16.719 23.891 18.484 1 69.06 161 SER B C 1
ATOM 4458 O O . SER B 1 161 ? -16.219 22.766 18.688 1 69.06 161 SER B O 1
ATOM 4460 N N . HIS B 1 162 ? -17.766 24.266 19.094 1 77.25 162 HIS B N 1
ATOM 4461 C CA . HIS B 1 162 ? -18.609 23.422 19.938 1 77.25 162 HIS B CA 1
ATOM 4462 C C . HIS B 1 162 ? -17.875 22.969 21.188 1 77.25 162 HIS B C 1
ATOM 4464 O O . HIS B 1 162 ? -18 21.797 21.578 1 77.25 162 HIS B O 1
ATOM 4470 N N . THR B 1 163 ? -17 23.719 21.578 1 85.75 163 THR B N 1
ATOM 4471 C CA . THR B 1 163 ? -16.312 23.484 22.844 1 85.75 163 THR B CA 1
ATOM 4472 C C . THR B 1 163 ? -16.938 24.328 23.953 1 85.75 163 THR B C 1
ATOM 4474 O O . THR B 1 163 ? -17.156 25.531 23.781 1 85.75 163 THR B O 1
ATOM 4477 N N . TYR B 1 164 ? -17.156 23.703 25.172 1 87.19 164 TYR B N 1
ATOM 4478 C CA . TYR B 1 164 ? -17.891 24.359 26.25 1 87.19 164 TYR B CA 1
ATOM 4479 C C . TYR B 1 164 ? -17.172 24.172 27.578 1 87.19 164 TYR B C 1
ATOM 4481 O O . TYR B 1 164 ? -16.672 23.078 27.875 1 87.19 164 TYR B O 1
ATOM 4489 N N . LYS B 1 165 ? -17.141 25.25 28.25 1 92.06 165 LYS B N 1
ATOM 4490 C CA . LYS B 1 165 ? -16.766 25.156 29.656 1 92.06 165 LYS B CA 1
ATOM 4491 C C . LYS B 1 165 ? -18 25.031 30.547 1 92.06 165 LYS B C 1
ATOM 4493 O O . LYS B 1 165 ? -18.891 25.891 30.516 1 92.06 165 LYS B O 1
ATOM 4498 N N . LEU B 1 166 ? -18.109 24.016 31.219 1 95.06 166 LEU B N 1
ATOM 4499 C CA . LEU B 1 166 ? -19.203 23.781 32.156 1 95.06 166 LEU B CA 1
ATOM 4500 C C . LEU B 1 166 ? -18.766 24 33.594 1 95.06 166 LEU B C 1
ATOM 4502 O O . LEU B 1 166 ? -17.906 23.297 34.094 1 95.06 166 LEU B O 1
ATOM 4506 N N . SER B 1 167 ? -19.484 24.906 34.25 1 95.88 167 SER B N 1
ATOM 4507 C CA . SER B 1 167 ? -18.984 25.344 35.562 1 95.88 167 SER B CA 1
ATOM 4508 C C . SER B 1 167 ? -19.797 24.719 36.688 1 95.88 167 SER B C 1
ATOM 4510 O O . SER B 1 167 ? -19.375 24.75 37.844 1 95.88 167 SER B O 1
ATOM 4512 N N . ASP B 1 168 ? -21.016 24.203 36.375 1 96.38 168 ASP B N 1
ATOM 4513 C CA . ASP B 1 168 ? -21.875 23.641 37.406 1 96.38 168 ASP B CA 1
ATOM 4514 C C . ASP B 1 168 ? -22.844 22.609 36.844 1 96.38 168 ASP B C 1
ATOM 4516 O O . ASP B 1 168 ? -22.812 22.312 35.656 1 96.38 168 ASP B O 1
ATOM 4520 N N . GLN B 1 169 ? -23.703 22.047 37.75 1 96.19 169 GLN B N 1
ATOM 4521 C CA . GLN B 1 169 ? -24.609 20.969 37.375 1 96.19 169 GLN B CA 1
ATOM 4522 C C . GLN B 1 169 ? -25.656 21.469 36.375 1 96.19 169 GLN B C 1
ATOM 4524 O O . GLN B 1 169 ? -26.078 20.719 35.5 1 96.19 169 GLN B O 1
ATOM 4529 N N . ALA B 1 170 ? -26.047 22.641 36.531 1 96.25 170 ALA B N 1
ATOM 4530 C CA . ALA B 1 170 ? -27.062 23.188 35.625 1 96.25 170 ALA B CA 1
ATOM 4531 C C . ALA B 1 170 ? -26.547 23.25 34.188 1 96.25 170 ALA B C 1
ATOM 4533 O O . ALA B 1 170 ? -27.25 22.906 33.25 1 96.25 170 ALA B O 1
ATOM 4534 N N . GLU B 1 171 ? -25.359 23.719 34.031 1 94.5 171 GLU B N 1
ATOM 4535 C CA . GLU B 1 171 ? -24.734 23.797 32.719 1 94.5 171 GLU B CA 1
ATOM 4536 C C . GLU B 1 171 ? -24.516 22.406 32.125 1 94.5 171 GLU B C 1
ATOM 4538 O O . GLU B 1 171 ? -24.672 22.203 30.922 1 94.5 171 GLU B O 1
ATOM 4543 N N . LEU B 1 172 ? -24.172 21.469 32.938 1 95.81 172 LEU B N 1
ATOM 4544 C CA . LEU B 1 172 ? -24 20.078 32.5 1 95.81 172 LEU B CA 1
ATOM 4545 C C . LEU B 1 172 ? -25.312 19.516 32 1 95.81 172 LEU B C 1
ATOM 4547 O O . LEU B 1 172 ? -25.359 18.875 30.938 1 95.81 172 LEU B O 1
ATOM 4551 N N . ASP B 1 173 ? -26.359 19.734 32.719 1 95.19 173 ASP B N 1
ATOM 4552 C CA . ASP B 1 173 ? -27.688 19.266 32.344 1 95.19 173 ASP B CA 1
ATOM 4553 C C . ASP B 1 173 ? -28.125 19.891 31.016 1 95.19 173 ASP B C 1
ATOM 4555 O O . ASP B 1 173 ? -28.719 19.219 30.172 1 95.19 173 ASP B O 1
ATOM 4559 N N . TYR B 1 174 ? -27.812 21.125 30.969 1 93.62 174 TYR B N 1
ATOM 4560 C CA . TYR B 1 174 ? -28.141 21.812 29.734 1 93.62 174 TYR B CA 1
ATOM 4561 C C . TYR B 1 174 ? -27.406 21.219 28.531 1 93.62 174 TYR B C 1
ATOM 4563 O O . TYR B 1 174 ? -28 21.031 27.469 1 93.62 174 TYR B O 1
ATOM 4571 N N . PHE B 1 175 ? -26.188 20.969 28.656 1 93.38 175 PHE B N 1
ATOM 4572 C CA . PHE B 1 175 ? -25.391 20.344 27.609 1 93.38 175 PHE B CA 1
ATOM 4573 C C . PHE B 1 175 ? -26 19.016 27.188 1 93.38 175 PHE B C 1
ATOM 4575 O O . PHE B 1 175 ? -26.188 18.766 26 1 93.38 175 PHE B O 1
ATOM 4582 N N . PHE B 1 176 ? -26.344 18.141 28.109 1 93.75 176 PHE B N 1
ATOM 4583 C CA . PHE B 1 176 ? -26.891 16.828 27.781 1 93.75 176 PHE B CA 1
ATOM 4584 C C . PHE B 1 176 ? -28.234 16.969 27.078 1 93.75 176 PHE B C 1
ATOM 4586 O O . PHE B 1 176 ? -28.578 16.141 26.234 1 93.75 176 PHE B O 1
ATOM 4593 N N . HIS B 1 177 ? -28.891 18.047 27.391 1 92.31 177 HIS B N 1
ATOM 4594 C CA . HIS B 1 177 ? -30.203 18.266 26.812 1 92.31 177 HIS B CA 1
ATOM 4595 C C . HIS B 1 177 ? -30.094 18.781 25.375 1 92.31 177 HIS B C 1
ATOM 4597 O O . HIS B 1 177 ? -30.969 18.531 24.547 1 92.31 177 HIS B O 1
ATOM 4603 N N . THR B 1 178 ? -28.969 19.469 25.094 1 90.44 178 THR B N 1
ATOM 4604 C CA . THR B 1 178 ? -28.922 20.203 23.828 1 90.44 178 THR B CA 1
ATOM 4605 C C . THR B 1 178 ? -27.859 19.609 22.906 1 90.44 178 THR B C 1
ATOM 4607 O O . THR B 1 178 ? -27.828 19.938 21.719 1 90.44 178 THR B O 1
ATOM 4610 N N . SER B 1 179 ? -27.016 18.875 23.406 1 86.75 179 SER B N 1
ATOM 4611 C CA . SER B 1 179 ? -25.906 18.359 22.609 1 86.75 179 SER B CA 1
ATOM 4612 C C . SER B 1 179 ? -26.406 17.516 21.438 1 86.75 179 SER B C 1
ATOM 4614 O O . SER B 1 179 ? -27.359 16.75 21.594 1 86.75 179 SER B O 1
ATOM 4616 N N . PRO B 1 180 ? -25.781 17.734 20.344 1 82.5 180 PRO B N 1
ATOM 4617 C CA . PRO B 1 180 ? -26.203 16.938 19.188 1 82.5 180 PRO B CA 1
ATOM 4618 C C . PRO B 1 180 ? -26.016 15.438 19.391 1 82.5 180 PRO B C 1
ATOM 4620 O O . PRO B 1 180 ? -24.953 15.008 19.875 1 82.5 180 PRO B O 1
ATOM 4623 N N . ALA B 1 181 ? -26.922 14.484 18.984 1 77 181 ALA B N 1
ATOM 4624 C CA . ALA B 1 181 ? -26.938 13.047 19.219 1 77 181 ALA B CA 1
ATOM 4625 C C . ALA B 1 181 ? -25.906 12.336 18.344 1 77 181 ALA B C 1
ATOM 4627 O O . ALA B 1 181 ? -25.375 11.289 18.734 1 77 181 ALA B O 1
ATOM 4628 N N . ASP B 1 182 ? -25.562 12.992 17.297 1 85.69 182 ASP B N 1
ATOM 4629 C CA . ASP B 1 182 ? -24.734 12.25 16.344 1 85.69 182 ASP B CA 1
ATOM 4630 C C . ASP B 1 182 ? -23.266 12.641 16.484 1 85.69 182 ASP B C 1
ATOM 4632 O O . ASP B 1 182 ? -22.422 12.211 15.672 1 85.69 182 ASP B O 1
ATOM 4636 N N . THR B 1 183 ? -22.938 13.352 17.5 1 86.5 183 THR B N 1
ATOM 4637 C CA . THR B 1 183 ? -21.562 13.805 17.703 1 86.5 183 THR B CA 1
ATOM 4638 C C . THR B 1 183 ? -20.953 13.148 18.938 1 86.5 183 THR B C 1
ATOM 4640 O O . THR B 1 183 ? -21.609 13.062 19.984 1 86.5 183 THR B O 1
ATOM 4643 N N . GLU B 1 184 ? -19.797 12.633 18.719 1 90.5 184 GLU B N 1
ATOM 4644 C CA . GLU B 1 184 ? -19.047 12.109 19.859 1 90.5 184 GLU B CA 1
ATOM 4645 C C . GLU B 1 184 ? -18.281 13.211 20.578 1 90.5 184 GLU B C 1
ATOM 4647 O O . GLU B 1 184 ? -17.609 14.023 19.938 1 90.5 184 GLU B O 1
ATOM 4652 N N . PHE B 1 185 ? -18.438 13.227 21.906 1 93 185 PHE B N 1
ATOM 4653 C CA . PHE B 1 185 ? -17.781 14.266 22.703 1 93 185 PHE B CA 1
ATOM 4654 C C . PHE B 1 185 ? -16.766 13.656 23.656 1 93 185 PHE B C 1
ATOM 4656 O O . PHE B 1 185 ? -16.844 12.469 23.984 1 93 185 PHE B O 1
ATOM 4663 N N . ILE B 1 186 ? -15.875 14.531 24.016 1 94.25 186 ILE B N 1
ATOM 4664 C CA . ILE B 1 186 ? -14.977 14.227 25.125 1 94.25 186 ILE B CA 1
ATOM 4665 C C . ILE B 1 186 ? -15.133 15.281 26.219 1 94.25 186 ILE B C 1
ATOM 4667 O O . ILE B 1 186 ? -15.359 16.453 25.922 1 94.25 186 ILE B O 1
ATOM 4671 N N . MET B 1 187 ? -15.102 14.859 27.406 1 95.69 187 MET B N 1
ATOM 4672 C CA . MET B 1 187 ? -15.086 15.727 28.578 1 95.69 187 MET B CA 1
ATOM 4673 C C . MET B 1 187 ? -13.719 15.711 29.25 1 95.69 187 MET B C 1
ATOM 4675 O O . MET B 1 187 ? -13.156 14.641 29.5 1 95.69 187 MET B O 1
ATOM 4679 N N . GLU B 1 188 ? -13.234 16.922 29.516 1 95.56 188 GLU B N 1
ATOM 4680 C CA . GLU B 1 188 ? -11.906 17.062 30.109 1 95.56 188 GLU B CA 1
ATOM 4681 C C . GLU B 1 188 ? -11.945 17.969 31.328 1 95.56 188 GLU B C 1
ATOM 4683 O O . GLU B 1 188 ? -12.828 18.828 31.453 1 95.56 188 GLU B O 1
ATOM 4688 N N . GLU B 1 189 ? -11 17.688 32.219 1 95.56 189 GLU B N 1
ATOM 4689 C CA . GLU B 1 189 ? -10.82 18.656 33.281 1 95.56 189 GLU B CA 1
ATOM 4690 C C . GLU B 1 189 ? -10.406 20.031 32.75 1 95.56 189 GLU B C 1
ATOM 4692 O O . GLU B 1 189 ? -9.742 20.109 31.703 1 95.56 189 GLU B O 1
ATOM 4697 N N . PHE B 1 190 ? -10.828 21.031 33.406 1 93.94 190 PHE B N 1
ATOM 4698 C CA . PHE B 1 190 ? -10.453 22.391 33 1 93.94 190 PHE B CA 1
ATOM 4699 C C . PHE B 1 190 ? -9.062 22.734 33.531 1 93.94 190 PHE B C 1
ATOM 4701 O O . PHE B 1 190 ? -8.781 22.578 34.719 1 93.94 190 PHE B O 1
ATOM 4708 N N . ILE B 1 191 ? -8.227 23.203 32.688 1 93.06 191 ILE B N 1
ATOM 4709 C CA . ILE B 1 191 ? -6.891 23.672 33.062 1 93.06 191 ILE B CA 1
ATOM 4710 C C . ILE B 1 191 ? -6.832 25.203 32.969 1 93.06 191 ILE B C 1
ATOM 4712 O O . ILE B 1 191 ? -7.055 25.766 31.891 1 93.06 191 ILE B O 1
ATOM 4716 N N . ASP B 1 192 ? -6.582 25.781 34.062 1 92.75 192 ASP B N 1
ATOM 4717 C CA . ASP B 1 192 ? -6.297 27.219 34.031 1 92.75 192 ASP B CA 1
ATOM 4718 C C . ASP B 1 192 ? -4.852 27.469 33.594 1 92.75 192 ASP B C 1
ATOM 4720 O O . ASP B 1 192 ? -3.92 27.141 34.344 1 92.75 192 ASP B O 1
ATOM 4724 N N . GLY B 1 193 ? -4.684 27.938 32.469 1 95 193 GLY B N 1
ATOM 4725 C CA . GLY B 1 193 ? -3.35 28.188 31.938 1 95 193 GLY B CA 1
ATOM 4726 C C . GLY B 1 193 ? -3.363 28.891 30.594 1 95 193 GLY B C 1
ATOM 4727 O O . GLY B 1 193 ? -4.414 29.328 30.125 1 95 193 GLY B O 1
ATOM 4728 N N . ILE B 1 194 ? -2.197 29.125 30.031 1 95.94 194 ILE B N 1
ATOM 4729 C CA . ILE B 1 194 ? -2.062 29.672 28.688 1 95.94 194 ILE B CA 1
ATOM 4730 C C . ILE B 1 194 ? -1.687 28.562 27.703 1 95.94 194 ILE B C 1
ATOM 4732 O O . ILE B 1 194 ? -1.332 27.453 28.125 1 95.94 194 ILE B O 1
ATOM 4736 N N . ILE B 1 195 ? -1.83 28.875 26.422 1 96 195 ILE B N 1
ATOM 4737 C CA . ILE B 1 195 ? -1.438 27.891 25.422 1 96 195 ILE B CA 1
ATOM 4738 C C . ILE B 1 195 ? -0.083 28.266 24.828 1 96 195 ILE B C 1
ATOM 4740 O O . ILE B 1 195 ? 0.155 29.422 24.5 1 96 195 ILE B O 1
ATOM 4744 N N . LEU B 1 196 ? 0.773 27.344 24.828 1 98 196 LEU B N 1
ATOM 4745 C CA . LEU B 1 196 ? 2.016 27.391 24.062 1 98 196 LEU B CA 1
ATOM 4746 C C . LEU B 1 196 ? 2.027 26.312 22.984 1 98 196 LEU B C 1
ATOM 4748 O O . LEU B 1 196 ? 1.562 25.188 23.203 1 98 196 LEU B O 1
ATOM 4752 N N . THR B 1 197 ? 2.551 26.734 21.844 1 98.31 197 THR B N 1
ATOM 4753 C CA . THR B 1 197 ? 2.604 25.75 20.781 1 98.31 197 THR B CA 1
ATOM 4754 C C . THR B 1 197 ? 4.047 25.344 20.5 1 98.31 197 THR B C 1
ATOM 4756 O O . THR B 1 197 ? 4.984 26.031 20.891 1 98.31 197 THR B O 1
ATOM 4759 N N . TYR B 1 198 ? 4.23 24.25 20.016 1 98.44 198 TYR B N 1
ATOM 4760 C CA . TYR B 1 198 ? 5.438 23.781 19.344 1 98.44 198 TYR B CA 1
ATOM 4761 C C . TYR B 1 198 ? 5.176 23.531 17.859 1 98.44 198 TYR B C 1
ATOM 4763 O O . TYR B 1 198 ? 4.465 22.594 17.5 1 98.44 198 TYR B O 1
ATOM 4771 N N . ASP B 1 199 ? 5.703 24.391 17.047 1 98.12 199 ASP B N 1
ATOM 4772 C CA . ASP B 1 199 ? 5.555 24.344 15.594 1 98.12 199 ASP B CA 1
ATOM 4773 C C . ASP B 1 199 ? 6.887 24.031 14.922 1 98.12 199 ASP B C 1
ATOM 4775 O O . ASP B 1 199 ? 7.949 24.375 15.438 1 98.12 199 ASP B O 1
ATOM 4779 N N . GLY B 1 200 ? 6.699 23.359 13.758 1 97.31 200 GLY B N 1
ATOM 4780 C CA . GLY B 1 200 ? 7.98 23.188 13.086 1 97.31 200 GLY B CA 1
ATOM 4781 C C . GLY B 1 200 ? 7.938 22.188 11.953 1 97.31 200 GLY B C 1
ATOM 4782 O O . GLY B 1 200 ? 6.863 21.859 11.453 1 97.31 200 GLY B O 1
ATOM 4783 N N . LEU B 1 201 ? 9.172 21.906 11.477 1 97.5 201 LEU B N 1
ATOM 4784 C CA . LEU B 1 201 ? 9.422 20.984 10.375 1 97.5 201 LEU B CA 1
ATOM 4785 C C . LEU B 1 201 ? 10.258 19.797 10.844 1 97.5 201 LEU B C 1
ATOM 4787 O O . LEU B 1 201 ? 11.328 19.969 11.422 1 97.5 201 LEU B O 1
ATOM 4791 N N . ILE B 1 202 ? 9.711 18.641 10.586 1 96.94 202 ILE B N 1
ATOM 4792 C CA . ILE B 1 202 ? 10.438 17.422 10.898 1 96.94 202 ILE B CA 1
ATOM 4793 C C . ILE B 1 202 ? 10.727 16.656 9.609 1 96.94 202 ILE B C 1
ATOM 4795 O O . ILE B 1 202 ? 9.852 16.5 8.758 1 96.94 202 ILE B O 1
ATOM 4799 N N . ASP B 1 203 ? 11.961 16.203 9.445 1 96.44 203 ASP B N 1
ATOM 4800 C CA . ASP B 1 203 ? 12.336 15.586 8.172 1 96.44 203 ASP B CA 1
ATOM 4801 C C . ASP B 1 203 ? 12.023 14.094 8.164 1 96.44 203 ASP B C 1
ATOM 4803 O O . ASP B 1 203 ? 11.406 13.578 9.102 1 96.44 203 ASP B O 1
ATOM 4807 N N . HIS B 1 204 ? 12.328 13.438 7.105 1 95.62 204 HIS B N 1
ATOM 4808 C CA . HIS B 1 204 ? 11.992 12.039 6.871 1 95.62 204 HIS B CA 1
ATOM 4809 C C . HIS B 1 204 ? 12.664 11.133 7.898 1 95.62 204 HIS B C 1
ATOM 4811 O O . HIS B 1 204 ? 12.148 10.062 8.227 1 95.62 204 HIS B O 1
ATOM 4817 N N . ASP B 1 205 ? 13.797 11.516 8.43 1 94.06 205 ASP B N 1
ATOM 4818 C CA . ASP B 1 205 ? 14.555 10.719 9.391 1 94.06 205 ASP B CA 1
ATOM 4819 C C . ASP B 1 205 ? 14.117 11.008 10.82 1 94.06 205 ASP B C 1
ATOM 4821 O O . ASP B 1 205 ? 14.656 10.438 11.773 1 94.06 205 ASP B O 1
ATOM 4825 N N . GLY B 1 206 ? 13.219 11.945 11.008 1 94.56 206 GLY B N 1
ATOM 4826 C CA . GLY B 1 206 ? 12.703 12.273 12.328 1 94.56 206 GLY B CA 1
ATOM 4827 C C . GLY B 1 206 ? 13.484 13.359 13.023 1 94.56 206 GLY B C 1
ATOM 4828 O O . GLY B 1 206 ? 13.43 13.492 14.25 1 94.56 206 GLY B O 1
ATOM 4829 N N . ILE B 1 207 ? 14.258 14.07 12.312 1 95 207 ILE B N 1
ATOM 4830 C CA . ILE B 1 207 ? 15.023 15.18 12.859 1 95 207 ILE B CA 1
ATOM 4831 C C . ILE B 1 207 ? 14.258 16.484 12.656 1 95 207 ILE B C 1
ATOM 4833 O O . ILE B 1 207 ? 13.891 16.828 11.531 1 95 207 ILE B O 1
ATOM 4837 N N . VAL B 1 208 ? 14.016 17.219 13.719 1 96.19 208 VAL B N 1
ATOM 4838 C CA . VAL B 1 208 ? 13.383 18.531 13.617 1 96.19 208 VAL B CA 1
ATOM 4839 C C . VAL B 1 208 ? 14.359 19.531 13 1 96.19 208 VAL B C 1
ATOM 4841 O O . VAL B 1 208 ? 15.406 19.828 13.586 1 96.19 208 VAL B O 1
ATOM 4844 N N . ARG B 1 209 ? 13.977 20.078 11.867 1 95.38 209 ARG B N 1
ATOM 4845 C CA . ARG B 1 209 ? 14.867 20.953 11.094 1 95.38 209 ARG B CA 1
ATOM 4846 C C . ARG B 1 209 ? 14.602 22.422 11.406 1 95.38 209 ARG B C 1
ATOM 4848 O O . ARG B 1 209 ? 15.445 23.281 11.133 1 95.38 209 ARG B O 1
ATOM 4855 N N . PHE B 1 210 ? 13.477 22.703 11.93 1 95.94 210 PHE B N 1
ATOM 4856 C CA . PHE B 1 210 ? 13.062 24.047 12.305 1 95.94 210 PHE B CA 1
ATOM 4857 C C . PHE B 1 210 ? 11.93 24 13.32 1 95.94 210 PHE B C 1
ATOM 4859 O O . PHE B 1 210 ? 11.086 23.094 13.281 1 95.94 210 PHE B O 1
ATOM 4866 N N . HIS B 1 211 ? 12 24.953 14.227 1 96.88 211 HIS B N 1
ATOM 4867 C CA . HIS B 1 211 ? 10.883 25 15.172 1 96.88 211 HIS B CA 1
ATOM 4868 C C . HIS B 1 211 ? 10.602 26.438 15.609 1 96.88 211 HIS B C 1
ATOM 4870 O O . HIS B 1 211 ? 11.461 27.312 15.477 1 96.88 211 HIS B O 1
ATOM 4876 N N . ALA B 1 212 ? 9.461 26.734 16.016 1 98 212 ALA B N 1
ATOM 4877 C CA . ALA B 1 212 ? 8.938 27.984 16.547 1 98 212 ALA B CA 1
ATOM 4878 C C . ALA B 1 212 ? 7.867 27.734 17.609 1 98 212 ALA B C 1
ATOM 4880 O O . ALA B 1 212 ? 7.496 26.594 17.859 1 98 212 ALA B O 1
ATOM 4881 N N . SER B 1 213 ? 7.484 28.75 18.266 1 98.44 213 SER B N 1
ATOM 4882 C CA . SER B 1 213 ? 6.453 28.641 19.281 1 98.44 213 SER B CA 1
ATOM 4883 C C . SER B 1 213 ? 5.547 29.859 19.297 1 98.44 213 SER B C 1
ATOM 4885 O O . SER B 1 213 ? 6.012 30.984 19.094 1 98.44 213 SER B O 1
ATOM 4887 N N . HIS B 1 214 ? 4.312 29.625 19.469 1 98.5 214 HIS B N 1
ATOM 4888 C CA . HIS B 1 214 ? 3.322 30.688 19.656 1 98.5 214 HIS B CA 1
ATOM 4889 C C . HIS B 1 214 ? 2.703 30.641 21.047 1 98.5 214 HIS B C 1
ATOM 4891 O O . HIS B 1 214 ? 2.67 29.578 21.672 1 98.5 214 HIS B O 1
ATOM 4897 N N . ARG B 1 215 ? 2.273 31.781 21.438 1 98.06 215 ARG B N 1
ATOM 4898 C CA . ARG B 1 215 ? 1.745 31.969 22.781 1 98.06 215 ARG B CA 1
ATOM 4899 C C . ARG B 1 215 ? 0.353 32.594 22.75 1 98.06 215 ARG B C 1
ATOM 4901 O O . ARG B 1 215 ? 0.15 33.625 22.109 1 98.06 215 ARG B O 1
ATOM 4908 N N . PHE B 1 216 ? -0.587 31.922 23.297 1 96.31 216 PHE B N 1
ATOM 4909 C CA . PHE B 1 216 ? -1.942 32.406 23.5 1 96.31 216 PHE B CA 1
ATOM 4910 C C . PHE B 1 216 ? -2.201 32.719 24.969 1 96.31 216 PHE B C 1
ATOM 4912 O O . PHE B 1 216 ? -2.246 31.812 25.797 1 96.31 216 PHE B O 1
ATOM 4919 N N . GLU B 1 217 ? -2.404 33.906 25.234 1 94.12 217 GLU B N 1
ATOM 4920 C CA . GLU B 1 217 ? -2.602 34.312 26.625 1 94.12 217 GLU B CA 1
ATOM 4921 C C . GLU B 1 217 ? -4.086 34.469 26.953 1 94.12 217 GLU B C 1
ATOM 4923 O O . GLU B 1 217 ? -4.457 34.594 28.125 1 94.12 217 GLU B O 1
ATOM 4928 N N . GLN B 1 218 ? -4.875 34.406 25.891 1 90.69 218 GLN B N 1
ATOM 4929 C CA . GLN B 1 218 ? -6.324 34.438 26.047 1 90.69 218 GLN B CA 1
ATOM 4930 C C . GLN B 1 218 ? -6.922 33.031 25.906 1 90.69 218 GLN B C 1
ATOM 4932 O O . GLN B 1 218 ? -6.352 32.188 25.219 1 90.69 218 GLN B O 1
ATOM 4937 N N . SER B 1 219 ? -8.047 32.875 26.578 1 83.94 219 SER B N 1
ATOM 4938 C CA . SER B 1 219 ? -8.812 31.656 26.359 1 83.94 219 SER B CA 1
ATOM 4939 C C . SER B 1 219 ? -9.469 31.672 24.984 1 83.94 219 SER B C 1
ATOM 4941 O O . SER B 1 219 ? -10.398 32.438 24.734 1 83.94 219 SER B O 1
ATOM 4943 N N . ILE B 1 220 ? -9.078 30.797 24.141 1 82.19 220 ILE B N 1
ATOM 4944 C CA . ILE B 1 220 ? -9.633 30.734 22.797 1 82.19 220 ILE B CA 1
ATOM 4945 C C . ILE B 1 220 ? -11.109 30.375 22.859 1 82.19 220 ILE B C 1
ATOM 4947 O O . ILE B 1 220 ? -11.914 30.891 22.078 1 82.19 220 ILE B O 1
ATOM 4951 N N . MET B 1 221 ? -11.391 29.516 23.781 1 81.94 221 MET B N 1
ATOM 4952 C CA . MET B 1 221 ? -12.781 29.125 23.969 1 81.94 221 MET B CA 1
ATOM 4953 C C . MET B 1 221 ? -13.656 30.344 24.25 1 81.94 221 MET B C 1
ATOM 4955 O O . MET B 1 221 ? -14.734 30.484 23.672 1 81.94 221 MET B O 1
ATOM 4959 N N . LYS B 1 222 ? -13.188 31.188 25.094 1 83.81 222 LYS B N 1
ATOM 4960 C CA . LYS B 1 222 ? -13.945 32.406 25.438 1 83.81 222 LYS B CA 1
ATOM 4961 C C . LYS B 1 222 ? -14.016 33.375 24.25 1 83.81 222 LYS B C 1
ATOM 4963 O O . LYS B 1 222 ? -15.039 34 24.031 1 83.81 222 LYS B O 1
ATOM 4968 N N . VAL B 1 223 ? -12.969 33.406 23.531 1 86 223 VAL B N 1
ATOM 4969 C CA . VAL B 1 223 ? -12.93 34.25 22.344 1 86 223 VAL B CA 1
ATOM 4970 C C . VAL B 1 223 ? -14.039 33.844 21.375 1 86 223 VAL B C 1
ATOM 4972 O O . VAL B 1 223 ? -14.773 34.688 20.875 1 86 223 VAL B O 1
ATOM 4975 N N . VAL B 1 224 ? -14.156 32.594 21.141 1 82.44 224 VAL B N 1
ATOM 4976 C CA . VAL B 1 224 ? -15.125 32.062 20.172 1 82.44 224 VAL B CA 1
ATOM 4977 C C . VAL B 1 224 ? -16.531 32.219 20.734 1 82.44 224 VAL B C 1
ATOM 4979 O O . VAL B 1 224 ? -17.422 32.719 20.031 1 82.44 224 VAL B O 1
ATOM 4982 N N . SER B 1 225 ? -16.688 31.828 21.969 1 82.06 225 SER B N 1
ATOM 4983 C CA . SER B 1 225 ? -18.016 31.875 22.594 1 82.06 225 SER B CA 1
ATOM 4984 C C . SER B 1 225 ? -18.531 33.312 22.656 1 82.06 225 SER B C 1
ATOM 4986 O O . SER B 1 225 ? -19.719 33.562 22.438 1 82.06 225 SER B O 1
ATOM 4988 N N . ASP B 1 226 ? -17.641 34.219 22.922 1 87.19 226 ASP B N 1
ATOM 4989 C CA . ASP B 1 226 ? -18.062 35.594 23.125 1 87.19 226 ASP B CA 1
ATOM 4990 C C . ASP B 1 226 ? -17.922 36.406 21.844 1 87.19 226 ASP B C 1
ATOM 4992 O O . ASP B 1 226 ? -18.234 37.594 21.812 1 87.19 226 ASP B O 1
ATOM 4996 N N . ASP B 1 227 ? -17.531 35.812 20.828 1 89 227 ASP B N 1
ATOM 4997 C CA . ASP B 1 227 ? -17.281 36.5 19.578 1 89 227 ASP B CA 1
ATOM 4998 C C . ASP B 1 227 ? -16.406 37.75 19.828 1 89 227 ASP B C 1
ATOM 5000 O O . ASP B 1 227 ? -16.781 38.844 19.453 1 89 227 ASP B O 1
ATOM 5004 N N . ASP B 1 228 ? -15.289 37.531 20.5 1 91.44 228 ASP B N 1
ATOM 5005 C CA . ASP B 1 228 ? -14.383 38.594 20.938 1 91.44 228 ASP B CA 1
ATOM 5006 C C . ASP B 1 228 ? -13.094 38.594 20.125 1 91.44 228 ASP B C 1
ATOM 5008 O O . ASP B 1 228 ? -12.938 37.781 19.203 1 91.44 228 ASP B O 1
ATOM 5012 N N . HIS B 1 229 ? -12.172 39.594 20.453 1 93.62 229 HIS B N 1
ATOM 5013 C CA . HIS B 1 229 ? -10.875 39.719 19.781 1 93.62 229 HIS B CA 1
ATOM 5014 C C . HIS B 1 229 ? -9.992 38.5 20.062 1 93.62 229 HIS B C 1
ATOM 5016 O O . HIS B 1 229 ? -9.953 38.031 21.203 1 93.62 229 HIS B O 1
ATOM 5022 N N . LEU B 1 230 ? -9.383 38.125 19.031 1 94.62 230 LEU B N 1
ATOM 5023 C CA . LEU B 1 230 ? -8.297 37.156 19.219 1 94.62 230 LEU B CA 1
ATOM 5024 C C . LEU B 1 230 ? -6.941 37.844 19.141 1 94.62 230 LEU B C 1
ATOM 5026 O O . LEU B 1 230 ? -6.754 38.75 18.312 1 94.62 230 LEU B O 1
ATOM 5030 N N . ARG B 1 231 ? -6.039 37.5 19.969 1 96.81 231 ARG B N 1
ATOM 5031 C CA . ARG B 1 231 ? -4.637 37.875 19.797 1 96.81 231 ARG B CA 1
ATOM 5032 C C . ARG B 1 231 ? -3.719 36.719 20.203 1 96.81 231 ARG B C 1
ATOM 5034 O O . ARG B 1 231 ? -4.062 35.938 21.078 1 96.81 231 ARG B O 1
ATOM 5041 N N . TYR B 1 232 ? -2.605 36.594 19.594 1 97.44 232 TYR B N 1
ATOM 5042 C CA . TYR B 1 232 ? -1.54 35.656 19.938 1 97.44 232 TYR B CA 1
ATOM 5043 C C . TYR B 1 232 ? -0.181 36.188 19.516 1 97.44 232 TYR B C 1
ATOM 5045 O O . TYR B 1 232 ? -0.102 37.188 18.781 1 97.44 232 TYR B O 1
ATOM 5053 N N . PHE B 1 233 ? 0.88 35.562 19.984 1 98.62 233 PHE B N 1
ATOM 5054 C CA . PHE B 1 233 ? 2.223 36.062 19.703 1 98.62 233 PHE B CA 1
ATOM 5055 C C . PHE B 1 233 ? 3.148 34.938 19.297 1 98.62 233 PHE B C 1
ATOM 5057 O O . PHE B 1 233 ? 3.107 33.844 19.875 1 98.62 233 PHE B O 1
ATOM 5064 N N . CYS B 1 234 ? 3.877 35.156 18.25 1 98.56 234 CYS B N 1
ATOM 5065 C CA . CYS B 1 234 ? 5.008 34.312 17.922 1 98.56 234 CYS B CA 1
ATOM 5066 C C . CYS B 1 234 ? 6.246 34.719 18.719 1 98.56 234 CYS B C 1
ATOM 5068 O O . CYS B 1 234 ? 6.648 35.875 18.703 1 98.56 234 CYS B O 1
ATOM 5070 N N . LEU B 1 235 ? 6.875 33.75 19.328 1 98.38 235 LEU B N 1
ATOM 5071 C CA . LEU B 1 235 ? 8.016 34.031 20.203 1 98.38 235 LEU B CA 1
ATOM 5072 C C . LEU B 1 235 ? 9.32 33.969 19.406 1 98.38 235 LEU B C 1
ATOM 5074 O O . LEU B 1 235 ? 9.414 33.281 18.391 1 98.38 235 LEU B O 1
ATOM 5078 N N . LYS B 1 236 ? 10.258 34.688 19.953 1 95.88 236 LYS B N 1
ATOM 5079 C CA . LYS B 1 236 ? 11.57 34.75 19.312 1 95.88 236 LYS B CA 1
ATOM 5080 C C . LYS B 1 236 ? 12.352 33.469 19.547 1 95.88 236 LYS B C 1
ATOM 5082 O O . LYS B 1 236 ? 13.164 33.062 18.703 1 95.88 236 LYS B O 1
ATOM 5087 N N . ASP B 1 237 ? 12.133 32.906 20.688 1 95.62 237 ASP B N 1
ATOM 5088 C CA . ASP B 1 237 ? 12.781 31.656 21.078 1 95.62 237 ASP B CA 1
ATOM 5089 C C . ASP B 1 237 ? 11.758 30.641 21.578 1 95.62 237 ASP B C 1
ATOM 5091 O O . ASP B 1 237 ? 10.695 31.016 22.078 1 95.62 237 ASP B O 1
ATOM 5095 N N . VAL B 1 238 ? 12.148 29.391 21.391 1 97 238 VAL B N 1
ATOM 5096 C CA . VAL B 1 238 ? 11.312 28.328 21.938 1 97 238 VAL B CA 1
ATOM 5097 C C . VAL B 1 238 ? 11.82 27.922 23.312 1 97 238 VAL B C 1
ATOM 5099 O O . VAL B 1 238 ? 12.992 27.594 23.484 1 97 238 VAL B O 1
ATOM 5102 N N . ASP B 1 239 ? 10.93 27.922 24.25 1 96.38 239 ASP B N 1
ATOM 5103 C CA . ASP B 1 239 ? 11.281 27.484 25.594 1 96.38 239 ASP B CA 1
ATOM 5104 C C . ASP B 1 239 ? 11.797 26.047 25.578 1 96.38 239 ASP B C 1
ATOM 5106 O O . ASP B 1 239 ? 11.25 25.188 24.891 1 96.38 239 ASP B O 1
ATOM 5110 N N . ALA B 1 240 ? 12.828 25.797 26.375 1 97.19 240 ALA B N 1
ATOM 5111 C CA . ALA B 1 240 ? 13.461 24.484 26.391 1 97.19 240 ALA B CA 1
ATOM 5112 C C . ALA B 1 240 ? 12.461 23.406 26.812 1 97.19 240 ALA B C 1
ATOM 5114 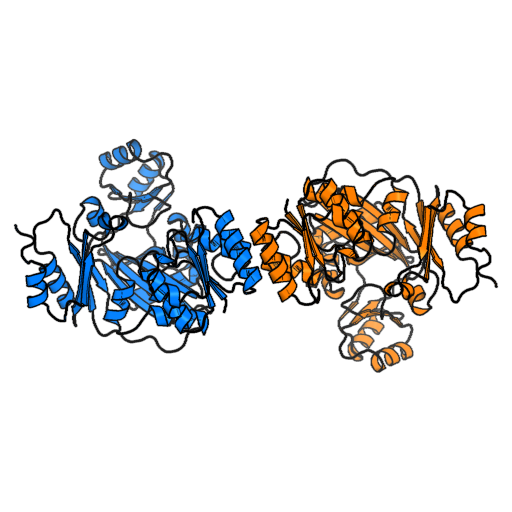O O . ALA B 1 240 ? 12.508 22.281 26.297 1 97.19 240 ALA B O 1
ATOM 5115 N N . GLU B 1 241 ? 11.617 23.719 27.734 1 97.62 241 GLU B N 1
ATOM 5116 C CA . GLU B 1 241 ? 10.633 22.75 28.203 1 97.62 241 GLU B CA 1
ATOM 5117 C C . GLU B 1 241 ? 9.625 22.422 27.094 1 97.62 241 GLU B C 1
ATOM 5119 O O . GLU B 1 241 ? 9.203 21.266 26.969 1 97.62 241 GLU B O 1
ATOM 5124 N N . VAL B 1 242 ? 9.25 23.422 26.328 1 98.38 242 VAL B N 1
ATOM 5125 C CA . VAL B 1 242 ? 8.328 23.234 25.219 1 98.38 242 VAL B CA 1
ATOM 5126 C C . VAL B 1 242 ? 8.969 22.359 24.141 1 98.38 242 VAL B C 1
ATOM 5128 O O . VAL B 1 242 ? 8.336 21.438 23.609 1 98.38 242 VAL B O 1
ATOM 5131 N N . GLU B 1 243 ? 10.195 22.656 23.906 1 98 243 GLU B N 1
ATOM 5132 C CA . GLU B 1 243 ? 10.93 21.875 22.922 1 98 243 GLU B CA 1
ATOM 5133 C C . GLU B 1 243 ? 11.031 20.406 23.328 1 98 243 GLU B C 1
ATOM 5135 O O . GLU B 1 243 ? 10.789 19.516 22.531 1 98 243 GLU B O 1
ATOM 5140 N N . ARG B 1 244 ? 11.383 20.188 24.562 1 98.06 244 ARG B N 1
ATOM 5141 C CA . ARG B 1 244 ? 11.516 18.828 25.062 1 98.06 244 ARG B CA 1
ATOM 5142 C C . ARG B 1 244 ? 10.195 18.078 24.969 1 98.06 244 ARG B C 1
ATOM 5144 O O . ARG B 1 244 ? 10.148 16.938 24.531 1 98.06 244 ARG B O 1
ATOM 5151 N N . ALA B 1 245 ? 9.125 18.719 25.375 1 98.31 245 ALA B N 1
ATOM 5152 C CA . ALA B 1 245 ? 7.797 18.109 25.312 1 98.31 245 ALA B CA 1
ATOM 5153 C C . ALA B 1 245 ? 7.395 17.812 23.875 1 98.31 245 ALA B C 1
ATOM 5155 O O . ALA B 1 245 ? 6.945 16.703 23.562 1 98.31 245 ALA B O 1
ATOM 5156 N N . GLY B 1 246 ? 7.574 18.797 23.016 1 98.25 246 GLY B N 1
ATOM 5157 C CA . GLY B 1 246 ? 7.199 18.641 21.609 1 98.25 246 GLY B CA 1
ATOM 5158 C C . GLY B 1 246 ? 7.949 17.531 20.922 1 98.25 246 GLY B C 1
ATOM 5159 O O . GLY B 1 246 ? 7.348 16.719 20.219 1 98.25 246 GLY B O 1
ATOM 5160 N N . ARG B 1 247 ? 9.219 17.453 21.125 1 98.06 247 ARG B N 1
ATOM 5161 C CA . ARG B 1 247 ? 10.039 16.422 20.484 1 98.06 247 ARG B CA 1
ATOM 5162 C C . ARG B 1 247 ? 9.656 15.031 20.969 1 98.06 247 ARG B C 1
ATOM 5164 O O . ARG B 1 247 ? 9.641 14.078 20.188 1 98.06 247 ARG B O 1
ATOM 5171 N N . SER B 1 248 ? 9.391 14.961 22.25 1 98.31 248 SER B N 1
ATOM 5172 C CA . SER B 1 248 ? 8.984 13.672 22.797 1 98.31 248 SER B CA 1
ATOM 5173 C C . SER B 1 248 ? 7.652 13.219 22.219 1 98.31 248 SER B C 1
ATOM 5175 O O . SER B 1 248 ? 7.457 12.031 21.953 1 98.31 248 SER B O 1
ATOM 5177 N N . ILE B 1 249 ? 6.75 14.133 22.016 1 98.25 249 ILE B N 1
ATOM 5178 C CA . ILE B 1 249 ? 5.445 13.836 21.422 1 98.25 249 ILE B CA 1
ATOM 5179 C C . ILE B 1 249 ? 5.625 13.383 19.984 1 98.25 249 ILE B C 1
ATOM 5181 O O . ILE B 1 249 ? 5.031 12.383 19.562 1 98.25 249 ILE B O 1
ATOM 5185 N N . LEU B 1 250 ? 6.461 14.055 19.219 1 98.06 250 LEU B N 1
ATOM 5186 C CA . LEU B 1 250 ? 6.73 13.68 17.828 1 98.06 250 LEU B CA 1
ATOM 5187 C C . LEU B 1 250 ? 7.27 12.258 17.75 1 98.06 250 LEU B C 1
ATOM 5189 O O . LEU B 1 250 ? 6.855 11.477 16.891 1 98.06 250 LEU B O 1
ATOM 5193 N N . ASP B 1 251 ? 8.109 11.961 18.672 1 97.69 251 ASP B N 1
ATOM 5194 C CA . ASP B 1 251 ? 8.703 10.633 18.703 1 97.69 251 ASP B CA 1
ATOM 5195 C C . ASP B 1 251 ? 7.66 9.57 19.016 1 97.69 251 ASP B C 1
ATOM 5197 O O . ASP B 1 251 ? 7.637 8.508 18.391 1 97.69 251 ASP B O 1
ATOM 5201 N N . ALA B 1 252 ? 6.852 9.844 19.953 1 97.56 252 ALA B N 1
ATOM 5202 C CA . ALA B 1 252 ? 5.824 8.891 20.359 1 97.56 252 ALA B CA 1
ATOM 5203 C C . ALA B 1 252 ? 4.855 8.609 19.219 1 97.56 252 ALA B C 1
ATOM 5205 O O . ALA B 1 252 ? 4.406 7.477 19.031 1 97.56 252 ALA B O 1
ATOM 5206 N N . PHE B 1 253 ? 4.508 9.648 18.453 1 96.94 253 PHE B N 1
ATOM 5207 C CA . PHE B 1 253 ? 3.57 9.5 17.344 1 96.94 253 PHE B CA 1
ATOM 5208 C C . PHE B 1 253 ? 4.27 8.938 16.125 1 96.94 253 PHE B C 1
ATOM 5210 O O . PHE B 1 253 ? 3.611 8.508 15.172 1 96.94 253 PHE B O 1
ATOM 5217 N N . GLY B 1 254 ? 5.602 8.961 16.094 1 96 254 GLY B N 1
ATOM 5218 C CA . GLY B 1 254 ? 6.352 8.5 14.938 1 96 254 GLY B CA 1
ATOM 5219 C C . GLY B 1 254 ? 6.16 9.375 13.719 1 96 254 GLY B C 1
ATOM 5220 O O . GLY B 1 254 ? 6.059 8.867 12.594 1 96 254 GLY B O 1
ATOM 5221 N N . ILE B 1 255 ? 6.086 10.641 13.859 1 94.44 255 ILE B N 1
ATOM 5222 C CA . ILE B 1 255 ? 5.824 11.594 12.781 1 94.44 255 ILE B CA 1
ATOM 5223 C C . ILE B 1 255 ? 7.094 11.82 11.969 1 94.44 255 ILE B C 1
ATOM 5225 O O . ILE B 1 255 ? 8.188 11.945 12.531 1 94.44 255 ILE B O 1
ATOM 5229 N N . ARG B 1 256 ? 6.93 11.766 10.672 1 95.38 256 ARG B N 1
ATOM 5230 C CA . ARG B 1 256 ? 8.047 12 9.766 1 95.38 256 ARG B CA 1
ATOM 5231 C C . ARG B 1 256 ? 7.629 12.898 8.602 1 95.38 256 ARG B C 1
ATOM 5233 O O . ARG B 1 256 ? 6.473 12.859 8.172 1 95.38 256 ARG B O 1
ATOM 5240 N N . GLU B 1 257 ? 8.602 13.719 8.141 1 96.12 257 GLU B N 1
ATOM 5241 C CA . GLU B 1 257 ? 8.516 14.555 6.953 1 96.12 257 GLU B CA 1
ATOM 5242 C C . GLU B 1 257 ? 7.203 15.328 6.918 1 96.12 257 GLU B C 1
ATOM 5244 O O . GLU B 1 257 ? 6.453 15.25 5.945 1 96.12 257 GLU B O 1
ATOM 5249 N N . ARG B 1 258 ? 6.969 16.203 7.945 1 95.19 258 ARG B N 1
ATOM 5250 C CA . ARG B 1 258 ? 5.723 16.938 8.117 1 95.19 258 ARG B CA 1
ATOM 5251 C C . ARG B 1 258 ? 5.98 18.328 8.703 1 95.19 258 ARG B C 1
ATOM 5253 O O . ARG B 1 258 ? 7 18.547 9.367 1 95.19 258 ARG B O 1
ATOM 5260 N N . PHE B 1 259 ? 5.145 19.266 8.234 1 97.44 259 PHE B N 1
ATOM 5261 C CA . PHE B 1 259 ? 4.895 20.422 9.07 1 97.44 259 PHE B CA 1
ATOM 5262 C C . PHE B 1 259 ? 3.967 20.078 10.227 1 97.44 259 PHE B C 1
ATOM 5264 O O . PHE B 1 259 ? 2.898 19.5 10.023 1 97.44 259 PHE B O 1
ATOM 5271 N N . PHE B 1 260 ? 4.398 20.406 11.438 1 97.56 260 PHE B N 1
ATOM 5272 C CA . PHE B 1 260 ? 3.588 20 12.578 1 97.56 260 PHE B CA 1
ATOM 5273 C C . PHE B 1 260 ? 3.225 21.188 13.453 1 97.56 260 PHE B C 1
ATOM 5275 O O . PHE B 1 260 ? 3.9 22.219 13.414 1 97.56 260 PHE B O 1
ATOM 5282 N N . HIS B 1 261 ? 2.119 21.031 14.188 1 97.19 261 HIS B N 1
ATOM 5283 C CA . HIS B 1 261 ? 1.578 22 15.133 1 97.19 261 HIS B CA 1
ATOM 5284 C C . HIS B 1 261 ? 1.045 21.312 16.391 1 97.19 261 HIS B C 1
ATOM 5286 O O . HIS B 1 261 ? 0.016 20.625 16.328 1 97.19 261 HIS B O 1
ATOM 5292 N N . ILE B 1 262 ? 1.791 21.5 17.469 1 97.38 262 ILE B N 1
ATOM 5293 C CA . ILE B 1 262 ? 1.412 20.875 18.734 1 97.38 262 ILE B CA 1
ATOM 5294 C C . ILE B 1 262 ? 0.982 21.953 19.719 1 97.38 262 ILE B C 1
ATOM 5296 O O . ILE B 1 262 ? 1.624 23 19.828 1 97.38 262 ILE B O 1
ATOM 5300 N N . GLU B 1 263 ? -0.072 21.703 20.406 1 95.44 263 GLU B N 1
ATOM 5301 C CA . GLU B 1 263 ? -0.567 22.641 21.406 1 95.44 263 GLU B CA 1
ATOM 5302 C C . GLU B 1 263 ? -0.416 22.078 22.812 1 95.44 263 GLU B C 1
ATOM 5304 O O . GLU B 1 263 ? -0.786 20.938 23.078 1 95.44 263 GLU B O 1
ATOM 5309 N N . LEU B 1 264 ? 0.113 22.938 23.688 1 97.5 264 LEU B N 1
ATOM 5310 C CA . LEU B 1 264 ? 0.326 22.594 25.094 1 97.5 264 LEU B CA 1
ATOM 5311 C C . LEU B 1 264 ? -0.292 23.656 26 1 97.5 264 LEU B C 1
ATOM 5313 O O . LEU B 1 264 ? -0.244 24.859 25.703 1 97.5 264 LEU B O 1
ATOM 5317 N N . PHE B 1 265 ? -0.797 23.203 27.141 1 96.12 265 PHE B N 1
ATOM 5318 C CA . PHE B 1 265 ? -1.141 24.141 28.219 1 96.12 265 PHE B CA 1
ATOM 5319 C C . PHE B 1 265 ? 0.046 24.344 29.141 1 96.12 265 PHE B C 1
ATOM 5321 O O . PHE B 1 265 ? 0.747 23.391 29.5 1 96.12 265 PHE B O 1
ATOM 5328 N N . LYS B 1 266 ? 0.264 25.516 29.391 1 97.25 266 LYS B N 1
ATOM 5329 C CA . LYS B 1 266 ? 1.098 25.828 30.547 1 97.25 266 LYS B CA 1
ATOM 5330 C C . LYS B 1 266 ? 0.244 26.234 31.75 1 97.25 266 LYS B C 1
ATOM 5332 O O . LYS B 1 266 ? -0.327 27.328 31.766 1 97.25 266 LYS B O 1
ATOM 5337 N N . SER B 1 267 ? 0.18 25.422 32.719 1 96 267 SER B N 1
ATOM 5338 C CA . SER B 1 267 ? -0.717 25.594 33.844 1 96 267 SER B CA 1
ATOM 5339 C C . SER B 1 267 ? -0.271 26.766 34.719 1 96 267 SER B C 1
ATOM 5341 O O . SER B 1 267 ? 0.907 26.859 35.062 1 96 267 SER B O 1
ATOM 5343 N N . HIS B 1 268 ? -1.228 27.578 35.094 1 95.25 268 HIS B N 1
ATOM 5344 C CA . HIS B 1 268 ? -0.922 28.672 36.031 1 95.25 268 HIS B CA 1
ATOM 5345 C C . HIS B 1 268 ? -0.63 28.125 37.438 1 95.25 268 HIS B C 1
ATOM 5347 O O . HIS B 1 268 ? 0.125 28.75 38.188 1 95.25 268 HIS B O 1
ATOM 5353 N N . LYS B 1 269 ? -1.253 27.031 37.688 1 93.44 269 LYS B N 1
ATOM 5354 C CA . LYS B 1 269 ? -1.182 26.469 39.031 1 93.44 269 LYS B CA 1
ATOM 5355 C C . LYS B 1 269 ? 0.237 26.016 39.375 1 93.44 269 LYS B C 1
ATOM 5357 O O . LYS B 1 269 ? 0.746 26.297 40.469 1 93.44 269 LYS B O 1
ATOM 5362 N N . ASP B 1 270 ? 0.894 25.344 38.469 1 94.31 270 ASP B N 1
ATOM 5363 C CA . ASP B 1 270 ? 2.182 24.75 38.844 1 94.31 270 ASP B CA 1
ATOM 5364 C C . ASP B 1 270 ? 3.176 24.875 37.688 1 94.31 270 ASP B C 1
ATOM 5366 O O . ASP B 1 270 ? 4.293 24.359 37.75 1 94.31 270 ASP B O 1
ATOM 5370 N N . GLY B 1 271 ? 2.76 25.438 36.594 1 94.31 271 GLY B N 1
ATOM 5371 C CA . GLY B 1 271 ? 3.652 25.703 35.469 1 94.31 271 GLY B CA 1
ATOM 5372 C C . GLY B 1 271 ? 3.891 24.5 34.594 1 94.31 271 GLY B C 1
ATOM 5373 O O . GLY B 1 271 ? 4.594 24.578 33.594 1 94.31 271 GLY B O 1
ATOM 5374 N N . ARG B 1 272 ? 3.33 23.359 34.969 1 94.19 272 ARG B N 1
ATOM 5375 C CA . ARG B 1 272 ? 3.578 22.156 34.156 1 94.19 272 ARG B CA 1
ATOM 5376 C C . ARG B 1 272 ? 2.969 22.266 32.781 1 94.19 272 ARG B C 1
ATOM 5378 O O . ARG B 1 272 ? 1.935 22.922 32.594 1 94.19 272 ARG B O 1
ATOM 5385 N N . LEU B 1 273 ? 3.631 21.672 31.797 1 98 273 LEU B N 1
ATOM 5386 C CA . LEU B 1 273 ? 3.123 21.578 30.438 1 98 273 LEU B CA 1
ATOM 5387 C C . LEU B 1 273 ? 2.211 20.375 30.266 1 98 273 LEU B C 1
ATOM 5389 O O . LEU B 1 273 ? 2.541 19.281 30.719 1 98 273 LEU B O 1
ATOM 5393 N N . ILE B 1 274 ? 1.048 20.625 29.672 1 97.31 274 ILE B N 1
ATOM 5394 C CA . ILE B 1 274 ? 0.054 19.594 29.438 1 97.31 274 ILE B CA 1
ATOM 5395 C C . ILE B 1 274 ? -0.307 19.531 27.953 1 97.31 274 ILE B C 1
ATOM 5397 O O . ILE B 1 274 ? -0.698 20.547 27.375 1 97.31 274 ILE B O 1
ATOM 5401 N N . ALA B 1 275 ? -0.179 18.344 27.391 1 96.75 275 ALA B N 1
ATOM 5402 C CA . ALA B 1 275 ? -0.453 18.172 25.969 1 96.75 275 ALA B CA 1
ATOM 5403 C C . ALA B 1 275 ? -1.943 18.328 25.672 1 96.75 275 ALA B C 1
ATOM 5405 O O . ALA B 1 275 ? -2.779 17.766 26.391 1 96.75 275 ALA B O 1
ATOM 5406 N N . LEU B 1 276 ? -2.242 19.031 24.641 1 92.94 276 LEU B N 1
ATOM 5407 C CA . LEU B 1 276 ? -3.631 19.281 24.281 1 92.94 276 LEU B CA 1
ATOM 5408 C C . LEU B 1 276 ? -3.977 18.562 22.969 1 92.94 276 LEU B C 1
ATOM 5410 O O . LEU B 1 276 ? -4.902 17.75 22.922 1 92.94 276 LEU B O 1
ATOM 5414 N N . GLU B 1 277 ? -3.236 18.859 21.938 1 92.56 277 GLU B N 1
ATOM 5415 C CA . GLU B 1 277 ? -3.508 18.219 20.656 1 92.56 277 GLU B CA 1
ATOM 5416 C C . GLU B 1 277 ? -2.297 18.312 19.734 1 92.56 277 GLU B C 1
ATOM 5418 O O . GLU B 1 277 ? -1.431 19.172 19.906 1 92.56 277 GLU B O 1
ATOM 5423 N N . VAL B 1 278 ? -2.289 17.422 18.797 1 94.62 278 VAL B N 1
ATOM 5424 C CA . VAL B 1 278 ? -1.263 17.375 17.766 1 94.62 278 VAL B CA 1
ATOM 5425 C C . VAL B 1 278 ? -1.907 17.531 16.391 1 94.62 278 VAL B C 1
ATOM 5427 O O . VAL B 1 278 ? -2.885 16.844 16.078 1 94.62 278 VAL B O 1
ATOM 5430 N N . ASN B 1 279 ? -1.383 18.438 15.594 1 93.69 279 ASN B N 1
ATOM 5431 C CA . ASN B 1 279 ? -1.822 18.656 14.219 1 93.69 279 ASN B CA 1
ATOM 5432 C C . ASN B 1 279 ? -0.676 18.469 13.227 1 93.69 279 ASN B C 1
ATOM 5434 O O . ASN B 1 279 ? 0.378 19.094 13.367 1 93.69 279 ASN B O 1
ATOM 5438 N N . MET B 1 280 ? -0.931 17.625 12.234 1 93.94 280 MET B N 1
ATOM 5439 C CA . MET B 1 280 ? 0.087 17.344 11.227 1 93.94 280 MET B CA 1
ATOM 5440 C C . MET B 1 280 ? -0.102 18.234 9.992 1 93.94 280 MET B C 1
ATOM 5442 O O . MET B 1 280 ? -0.242 17.719 8.875 1 93.94 280 MET B O 1
ATOM 5446 N N . ARG B 1 281 ? -0.052 19.422 10.203 1 95.44 281 ARG B N 1
ATOM 5447 C CA . ARG B 1 281 ? -0.19 20.516 9.234 1 95.44 281 ARG B CA 1
ATOM 5448 C C . ARG B 1 281 ? 0.359 21.812 9.805 1 95.44 281 ARG B C 1
ATOM 5450 O O . ARG B 1 281 ? 0.676 21.891 10.992 1 95.44 281 ARG B O 1
ATOM 5457 N N . PRO B 1 282 ? 0.546 22.812 8.992 1 96.38 282 PRO B N 1
ATOM 5458 C CA . PRO B 1 282 ? 0.964 24.109 9.523 1 96.38 282 PRO B CA 1
ATOM 5459 C C . PRO B 1 282 ? -0.053 24.703 10.492 1 96.38 282 PRO B C 1
ATOM 5461 O O . PRO B 1 282 ? -1.237 24.359 10.438 1 96.38 282 PRO B O 1
ATOM 5464 N N . PRO B 1 283 ? 0.504 25.5 11.422 1 94.81 283 PRO B N 1
ATOM 5465 C CA . PRO B 1 283 ? -0.443 26.156 12.32 1 94.81 283 PRO B CA 1
ATOM 5466 C C . PRO B 1 283 ? -1.416 27.078 11.578 1 94.81 283 PRO B C 1
ATOM 5468 O O . PRO B 1 283 ? -1.077 27.609 10.523 1 94.81 283 PRO B O 1
ATOM 5471 N N . GLY B 1 284 ? -2.537 27.281 12.133 1 89.62 284 GLY B N 1
ATOM 5472 C CA . GLY B 1 284 ? -3.619 28.016 11.5 1 89.62 284 GLY B CA 1
ATOM 5473 C C . GLY B 1 284 ? -3.475 29.531 11.617 1 89.62 284 GLY B C 1
ATOM 5474 O O . GLY B 1 284 ? -2.439 30.016 12.07 1 89.62 284 GLY B O 1
ATOM 5475 N N . ALA B 1 285 ? -4.535 30.125 11.078 1 88.75 285 ALA B N 1
ATOM 5476 C CA . ALA B 1 285 ? -4.559 31.594 11.047 1 88.75 285 ALA B CA 1
ATOM 5477 C C . ALA B 1 285 ? -3.332 32.125 10.32 1 88.75 285 ALA B C 1
ATOM 5479 O O . ALA B 1 285 ? -3.051 31.75 9.188 1 88.75 285 ALA B O 1
ATOM 5480 N N . TRP B 1 286 ? -2.707 33.188 10.938 1 94.88 286 TRP B N 1
ATOM 5481 C CA . TRP B 1 286 ? -1.555 33.781 10.281 1 94.88 286 TRP B CA 1
ATOM 5482 C C . TRP B 1 286 ? -0.257 33.375 10.977 1 94.88 286 TRP B C 1
ATOM 5484 O O . TRP B 1 286 ? 0.75 34.094 10.875 1 94.88 286 TRP B O 1
ATOM 5494 N N . MET B 1 287 ? -0.378 32.188 11.625 1 96.38 287 MET B N 1
ATOM 5495 C CA . MET B 1 287 ? 0.776 31.766 12.414 1 96.38 287 MET B CA 1
ATOM 5496 C C . MET B 1 287 ? 1.922 31.328 11.508 1 96.38 287 MET B C 1
ATOM 5498 O O . MET B 1 287 ? 3.09 31.562 11.82 1 96.38 287 MET B O 1
ATOM 5502 N N . THR B 1 288 ? 1.626 30.688 10.398 1 96.81 288 THR B N 1
ATOM 5503 C CA . THR B 1 288 ? 2.682 30.281 9.484 1 96.81 288 THR B CA 1
ATOM 5504 C C . THR B 1 288 ? 3.484 31.484 9 1 96.81 288 THR B C 1
ATOM 5506 O O . THR B 1 288 ? 4.715 31.484 9.047 1 96.81 288 THR B O 1
ATOM 5509 N N . ASP B 1 289 ? 2.842 32.531 8.656 1 96.19 289 ASP B N 1
ATOM 5510 C CA . ASP B 1 289 ? 3.508 33.719 8.195 1 96.19 289 ASP B CA 1
ATOM 5511 C C . ASP B 1 289 ? 4.227 34.438 9.336 1 96.19 289 ASP B C 1
ATOM 5513 O O . ASP B 1 289 ? 5.262 35.094 9.133 1 96.19 289 ASP B O 1
ATOM 5517 N N . SER B 1 290 ? 3.586 34.375 10.516 1 97.56 290 SER B N 1
ATOM 5518 C CA . SER B 1 290 ? 4.223 35 11.672 1 97.56 290 SER B CA 1
ATOM 5519 C C . SER B 1 290 ? 5.629 34.469 11.891 1 97.56 290 SER B C 1
ATOM 5521 O O . SER B 1 290 ? 6.52 35.188 12.336 1 97.56 290 SER B O 1
ATOM 5523 N N . ILE B 1 291 ? 5.789 33.188 11.594 1 97.44 291 ILE B N 1
ATOM 5524 C CA . ILE B 1 291 ? 7.105 32.562 11.719 1 97.44 291 ILE B CA 1
ATOM 5525 C C . ILE B 1 291 ? 8.102 33.281 10.805 1 97.44 291 ILE B C 1
ATOM 5527 O O . ILE B 1 291 ? 9.227 33.562 11.211 1 97.44 291 ILE B O 1
ATOM 5531 N N . ASN B 1 292 ? 7.695 33.594 9.578 1 96.81 292 ASN B N 1
ATOM 5532 C CA . ASN B 1 292 ? 8.562 34.281 8.633 1 96.81 292 ASN B CA 1
ATOM 5533 C C . ASN B 1 292 ? 9 35.656 9.172 1 96.81 292 ASN B C 1
ATOM 5535 O O . ASN B 1 292 ? 10.164 36.031 9.07 1 96.81 292 ASN B O 1
ATOM 5539 N N . TYR B 1 293 ? 8.062 36.312 9.789 1 96.88 293 TYR B N 1
ATOM 5540 C CA . TYR B 1 293 ? 8.352 37.656 10.281 1 96.88 293 TYR B CA 1
ATOM 5541 C C . TYR B 1 293 ? 9.211 37.594 11.539 1 96.88 293 TYR B C 1
ATOM 5543 O O . TYR B 1 293 ? 10.023 38.5 11.773 1 96.88 293 TYR B O 1
ATOM 5551 N N . ALA B 1 294 ? 9.023 36.594 12.336 1 97.5 294 ALA B N 1
ATOM 5552 C CA . ALA B 1 294 ? 9.758 36.469 13.594 1 97.5 294 ALA B CA 1
ATOM 5553 C C . ALA B 1 294 ? 11.195 36.031 13.359 1 97.5 294 ALA B C 1
ATOM 5555 O O . ALA B 1 294 ? 12.109 36.469 14.039 1 97.5 294 ALA B O 1
ATOM 5556 N N . TYR B 1 295 ? 11.367 35.219 12.375 1 96.88 295 TYR B N 1
ATOM 5557 C CA . TYR B 1 295 ? 12.664 34.562 12.195 1 96.88 295 TYR B CA 1
ATOM 5558 C C . TYR B 1 295 ? 13.367 35.062 10.945 1 96.88 295 TYR B C 1
ATOM 5560 O O . TYR B 1 295 ? 14.5 34.688 10.664 1 96.88 295 TYR B O 1
ATOM 5568 N N . GLU B 1 296 ? 12.688 35.906 10.219 1 95.31 296 GLU B N 1
ATOM 5569 C CA . GLU B 1 296 ? 13.203 36.438 8.953 1 95.31 296 GLU B CA 1
ATOM 5570 C C . GLU B 1 296 ? 13.617 35.312 8.016 1 95.31 296 GLU B C 1
ATOM 5572 O O . GLU B 1 296 ? 14.742 35.312 7.504 1 95.31 296 GLU B O 1
ATOM 5577 N N . VAL B 1 297 ? 12.703 34.438 7.789 1 95.44 297 VAL B N 1
ATOM 5578 C CA . VAL B 1 297 ? 12.875 33.281 6.902 1 95.44 297 VAL B CA 1
ATOM 5579 C C . VAL B 1 297 ? 11.672 33.156 5.969 1 95.44 297 VAL B C 1
ATOM 5581 O O . VAL B 1 297 ? 10.758 33.969 6.023 1 95.44 297 VAL B O 1
ATOM 5584 N N . ASP B 1 298 ? 11.734 32.25 5.082 1 96.12 298 ASP B N 1
ATOM 5585 C CA . ASP B 1 298 ? 10.586 31.766 4.332 1 96.12 298 ASP B CA 1
ATOM 5586 C C . ASP B 1 298 ? 10.305 30.297 4.68 1 96.12 298 ASP B C 1
ATOM 5588 O O . ASP B 1 298 ? 10.906 29.391 4.109 1 96.12 298 ASP B O 1
ATOM 5592 N N . VAL B 1 299 ? 9.398 30.125 5.551 1 96.31 299 VAL B N 1
ATOM 5593 C CA . VAL B 1 299 ? 9.156 28.781 6.094 1 96.31 299 VAL B CA 1
ATOM 5594 C C . VAL B 1 299 ? 8.57 27.891 5.008 1 96.31 299 VAL B C 1
ATOM 5596 O O . VAL B 1 299 ? 8.727 26.656 5.055 1 96.31 299 VAL B O 1
ATOM 5599 N N . TYR B 1 300 ? 7.891 28.469 4.012 1 97.06 300 TYR B N 1
ATOM 5600 C CA . TYR B 1 300 ? 7.398 27.703 2.875 1 97.06 300 TYR B CA 1
ATOM 5601 C C . TYR B 1 300 ? 8.555 27.078 2.1 1 97.06 300 TYR B C 1
ATOM 5603 O O . TYR B 1 300 ? 8.508 25.891 1.754 1 97.06 300 TYR B O 1
ATOM 5611 N N . THR B 1 301 ? 9.555 27.875 1.857 1 96.44 301 THR B N 1
ATOM 5612 C CA . THR B 1 301 ? 10.742 27.391 1.166 1 96.44 301 THR B CA 1
ATOM 5613 C C . THR B 1 301 ? 11.469 26.344 2.004 1 96.44 301 THR B C 1
ATOM 5615 O O . THR B 1 301 ? 11.945 25.344 1.473 1 96.44 301 THR B O 1
ATOM 5618 N N . LYS B 1 302 ? 11.516 26.578 3.268 1 96.31 302 LYS B N 1
ATOM 5619 C CA . LYS B 1 302 ? 12.188 25.625 4.141 1 96.31 302 LYS B CA 1
ATOM 5620 C C . LYS B 1 302 ? 11.492 24.266 4.109 1 96.31 302 LYS B C 1
ATOM 5622 O O . LYS B 1 302 ? 12.148 23.219 4.074 1 96.31 302 LYS B O 1
ATOM 5627 N N . TRP B 1 303 ? 10.234 24.281 4.152 1 97.19 303 TRP B N 1
ATOM 5628 C CA . TRP B 1 303 ? 9.469 23.047 4.074 1 97.19 303 TRP B CA 1
ATOM 5629 C C . TRP B 1 303 ? 9.703 22.344 2.74 1 97.19 303 TRP B C 1
ATOM 5631 O O . TRP B 1 303 ? 9.984 21.141 2.703 1 97.19 303 TRP B O 1
ATOM 5641 N N . ALA B 1 304 ? 9.555 23.094 1.646 1 97.44 304 ALA B N 1
ATOM 5642 C CA . ALA B 1 304 ? 9.742 22.531 0.312 1 97.44 304 ALA B CA 1
ATOM 5643 C C . ALA B 1 304 ? 11.141 21.938 0.161 1 97.44 304 ALA B C 1
ATOM 5645 O O . ALA B 1 304 ? 11.297 20.844 -0.399 1 97.44 304 ALA B O 1
ATOM 5646 N N . ASN B 1 305 ? 12.109 22.672 0.654 1 96.56 305 ASN B N 1
ATOM 5647 C CA . ASN B 1 305 ? 13.492 22.203 0.603 1 96.56 305 ASN B CA 1
ATOM 5648 C C . ASN B 1 305 ? 13.656 20.891 1.368 1 96.56 305 ASN B C 1
ATOM 5650 O O . ASN B 1 305 ? 14.328 19.969 0.896 1 96.56 305 ASN B O 1
ATOM 5654 N N . MET B 1 306 ? 13.078 20.797 2.492 1 96.88 306 MET B N 1
ATOM 5655 C CA . MET B 1 306 ? 13.133 19.578 3.305 1 96.88 306 MET B CA 1
ATOM 5656 C C . MET B 1 306 ? 12.492 18.406 2.574 1 96.88 306 MET B C 1
ATOM 5658 O O . MET B 1 306 ? 13.055 17.312 2.541 1 96.88 306 MET B O 1
ATOM 5662 N N . VAL B 1 307 ? 11.367 18.594 1.95 1 97.25 307 VAL B N 1
ATOM 5663 C CA . VAL B 1 307 ? 10.625 17.547 1.265 1 97.25 307 VAL B CA 1
ATOM 5664 C C . VAL B 1 307 ? 11.398 17.078 0.031 1 97.25 307 VAL B C 1
ATOM 5666 O O . VAL B 1 307 ? 11.531 15.883 -0.215 1 97.25 307 VAL B O 1
ATOM 5669 N N . VAL B 1 308 ? 11.922 18.031 -0.735 1 97.5 308 VAL B N 1
ATOM 5670 C CA . VAL B 1 308 ? 12.516 17.719 -2.033 1 97.5 308 VAL B CA 1
ATOM 5671 C C . VAL B 1 308 ? 13.953 17.234 -1.842 1 97.5 308 VAL B C 1
ATOM 5673 O O . VAL B 1 308 ? 14.391 16.297 -2.52 1 97.5 308 VAL B O 1
ATOM 5676 N N . HIS B 1 309 ? 14.688 17.844 -0.837 1 96.06 309 HIS B N 1
ATOM 5677 C CA . HIS B 1 309 ? 16.125 17.609 -0.779 1 96.06 309 HIS B CA 1
ATOM 5678 C C . HIS B 1 309 ? 16.531 16.969 0.552 1 96.06 309 HIS B C 1
ATOM 5680 O O . HIS B 1 309 ? 17.703 16.688 0.778 1 96.06 309 HIS B O 1
ATOM 5686 N N . GLY B 1 310 ? 15.609 16.688 1.533 1 92 310 GLY B N 1
ATOM 5687 C CA . GLY B 1 310 ? 15.898 16.031 2.795 1 92 310 GLY B CA 1
ATOM 5688 C C . GLY B 1 310 ? 16.234 17 3.914 1 92 310 GLY B C 1
ATOM 5689 O O . GLY B 1 310 ? 16.422 16.578 5.062 1 92 310 GLY B O 1
ATOM 5690 N N . GLY B 1 311 ? 16.219 18.203 3.744 1 80.88 311 GLY B N 1
ATOM 5691 C CA . GLY B 1 311 ? 16.469 19.203 4.766 1 80.88 311 GLY B CA 1
ATOM 5692 C C . GLY B 1 311 ? 17.938 19.312 5.152 1 80.88 311 GLY B C 1
ATOM 5693 O O . GLY B 1 311 ? 18.703 18.375 4.953 1 80.88 311 GLY B O 1
ATOM 5694 N N . SER B 1 312 ? 18.406 20.406 5.398 1 80.81 312 SER B N 1
ATOM 5695 C CA . SER B 1 312 ? 19.781 20.625 5.855 1 80.81 312 SER B CA 1
ATOM 5696 C C . SER B 1 312 ? 19.922 21.938 6.617 1 80.81 312 SER B C 1
ATOM 5698 O O . SER B 1 312 ? 18.984 22.75 6.633 1 80.81 312 SER B O 1
ATOM 5700 N N . GLY B 1 313 ? 20.969 21.938 7.406 1 77.56 313 GLY B N 1
ATOM 5701 C CA . GLY B 1 313 ? 21.375 23.203 8.008 1 77.56 313 GLY B CA 1
ATOM 5702 C C . GLY B 1 313 ? 20.875 23.359 9.43 1 77.56 313 GLY B C 1
ATOM 5703 O O . GLY B 1 313 ? 20.094 22.547 9.922 1 77.56 313 GLY B O 1
ATOM 5704 N N . GLU B 1 314 ? 21.359 24.406 10.102 1 82.19 314 GLU B N 1
ATOM 5705 C CA . GLU B 1 314 ? 20.969 24.766 11.461 1 82.19 314 GLU B CA 1
ATOM 5706 C C . GLU B 1 314 ? 19.703 25.609 11.469 1 82.19 314 GLU B C 1
ATOM 5708 O O . GLU B 1 314 ? 19.484 26.406 10.555 1 82.19 314 GLU B O 1
ATOM 5713 N N . PRO B 1 315 ? 18.938 25.406 12.508 1 84.56 315 PRO B N 1
ATOM 5714 C CA . PRO B 1 315 ? 17.734 26.25 12.602 1 84.56 315 PRO B CA 1
ATOM 5715 C C . PRO B 1 315 ? 18.078 27.734 12.742 1 84.56 315 PRO B C 1
ATOM 5717 O O . PRO B 1 315 ? 19.047 28.094 13.43 1 84.56 315 PRO B O 1
ATOM 5720 N N . PRO B 1 316 ? 17.375 28.547 12.039 1 87.81 316 PRO B N 1
ATOM 5721 C CA . PRO B 1 316 ? 17.625 29.984 12.172 1 87.81 316 PRO B CA 1
ATOM 5722 C C . PRO B 1 316 ? 17.25 30.516 13.555 1 87.81 316 PRO B C 1
ATOM 5724 O O . PRO B 1 316 ? 16.359 29.984 14.211 1 87.81 316 PRO B O 1
ATOM 5727 N N . ALA B 1 317 ? 17.969 31.594 13.914 1 91.88 317 ALA B N 1
ATOM 5728 C CA . ALA B 1 317 ? 17.641 32.25 15.172 1 91.88 317 ALA B CA 1
ATOM 5729 C C . ALA B 1 317 ? 16.453 33.188 15 1 91.88 317 ALA B C 1
ATOM 5731 O O . ALA B 1 317 ? 16.281 33.812 13.938 1 91.88 317 ALA B O 1
ATOM 5732 N N . GLY B 1 318 ? 15.695 33.344 16.078 1 94.75 318 GLY B N 1
ATOM 5733 C CA . GLY B 1 318 ? 14.633 34.312 16.062 1 94.75 318 GLY B CA 1
ATOM 5734 C C . GLY B 1 318 ? 15.141 35.75 16.188 1 94.75 318 GLY B C 1
ATOM 5735 O O . GLY B 1 318 ? 16.125 36 16.891 1 94.75 318 GLY B O 1
ATOM 5736 N N . HIS B 1 319 ? 14.438 36.75 15.57 1 96.06 319 HIS B N 1
ATOM 5737 C CA . HIS B 1 319 ? 14.875 38.125 15.578 1 96.06 319 HIS B CA 1
ATOM 5738 C C . HIS B 1 319 ? 13.844 39.031 16.266 1 96.06 319 HIS B C 1
ATOM 5740 O O . HIS B 1 319 ? 14.211 40 16.938 1 96.06 319 HIS B O 1
ATOM 5746 N N . TYR B 1 320 ? 12.57 38.719 16.078 1 97.5 320 TYR B N 1
ATOM 5747 C CA . TYR B 1 320 ? 11.492 39.562 16.578 1 97.5 320 TYR B CA 1
ATOM 5748 C C . TYR B 1 320 ? 10.406 38.719 17.25 1 97.5 320 TYR B C 1
ATOM 5750 O O . TYR B 1 320 ? 10.352 37.5 17.047 1 97.5 320 TYR B O 1
ATOM 5758 N N . TYR B 1 321 ? 9.719 39.438 18.078 1 98.44 321 TYR B N 1
ATOM 5759 C CA . TYR B 1 321 ? 8.383 38.938 18.406 1 98.44 321 TYR B CA 1
ATOM 5760 C C . TYR B 1 321 ? 7.355 39.406 17.391 1 98.44 321 TYR B C 1
ATOM 5762 O O . TYR B 1 321 ? 7.418 40.531 16.922 1 98.44 321 TYR B O 1
ATOM 5770 N N . THR B 1 322 ? 6.492 38.531 17.062 1 98.5 322 THR B N 1
ATOM 5771 C CA . THR B 1 322 ? 5.418 38.938 16.156 1 98.5 322 THR B CA 1
ATOM 5772 C C . THR B 1 322 ? 4.055 38.719 16.812 1 98.5 322 THR B C 1
ATOM 5774 O O . THR B 1 322 ? 3.867 37.75 17.547 1 98.5 322 THR B O 1
ATOM 5777 N N . GLY B 1 323 ? 3.148 39.656 16.5 1 98.44 323 GLY B N 1
ATOM 5778 C CA . GLY B 1 323 ? 1.822 39.562 17.078 1 98.44 323 GLY B CA 1
ATOM 5779 C C . GLY B 1 323 ? 0.711 39.531 16.047 1 98.44 323 GLY B C 1
ATOM 5780 O O . GLY B 1 323 ? 0.924 39.906 14.898 1 98.44 323 GLY B O 1
ATOM 5781 N N . TYR B 1 324 ? -0.36 39 16.422 1 98.06 324 TYR B N 1
ATOM 5782 C CA . TYR B 1 324 ? -1.639 39 15.719 1 98.06 324 TYR B CA 1
ATOM 5783 C C . TYR B 1 324 ? -2.738 39.594 16.594 1 98.06 324 TYR B C 1
ATOM 5785 O O . TYR B 1 324 ? -2.867 39.219 17.766 1 98.06 324 TYR B O 1
ATOM 5793 N N . ALA B 1 325 ? -3.457 40.469 16.094 1 98.12 325 ALA B N 1
ATOM 5794 C CA . ALA B 1 325 ? -4.609 41.031 16.797 1 98.12 325 ALA B CA 1
ATOM 5795 C C . ALA B 1 325 ? -5.777 41.25 15.836 1 98.12 325 ALA B C 1
ATOM 5797 O O . ALA B 1 325 ? -5.645 41.938 14.828 1 98.12 325 ALA B O 1
ATOM 5798 N N . SER B 1 326 ? -6.832 40.656 16.219 1 97.12 326 SER B N 1
ATOM 5799 C CA . SER B 1 326 ? -7.988 40.75 15.328 1 97.12 326 SER B CA 1
ATOM 5800 C C . SER B 1 326 ? -8.984 41.812 15.828 1 97.12 326 SER B C 1
ATOM 5802 O O . SER B 1 326 ? -8.883 42.281 16.953 1 97.12 326 SER B O 1
ATOM 5804 N N . ARG B 1 327 ? -9.844 42.219 14.891 1 96.81 327 ARG B N 1
ATOM 5805 C CA . ARG B 1 327 ? -10.961 43.094 15.203 1 96.81 327 ARG B CA 1
ATOM 5806 C C . ARG B 1 327 ? -12.281 42.5 14.734 1 96.81 327 ARG B C 1
ATOM 5808 O O . ARG B 1 327 ? -12.305 41.656 13.836 1 96.81 327 ARG B O 1
ATOM 5815 N N . LYS B 1 328 ? -13.289 42.844 15.477 1 95.69 328 LYS B N 1
ATOM 5816 C CA . LYS B 1 328 ? -14.656 42.438 15.133 1 95.69 328 LYS B CA 1
ATOM 5817 C C . LYS B 1 328 ? -15.43 43.625 14.57 1 95.69 328 LYS B C 1
ATOM 5819 O O . LYS B 1 328 ? -15.344 44.75 15.094 1 95.69 328 LYS B O 1
ATOM 5824 N N . ASP B 1 329 ? -16.203 43.406 13.516 1 93.19 329 ASP B N 1
ATOM 5825 C CA . ASP B 1 329 ? -16.938 44.469 12.859 1 93.19 329 ASP B CA 1
ATOM 5826 C C . ASP B 1 329 ? -17.984 45.062 13.797 1 93.19 329 ASP B C 1
ATOM 5828 O O . ASP B 1 329 ? -18.328 46.25 13.688 1 93.19 329 ASP B O 1
ATOM 5832 N N . ARG B 1 330 ? -18.484 44.25 14.688 1 92.69 330 ARG B N 1
ATOM 5833 C CA . ARG B 1 330 ? -19.562 44.688 15.578 1 92.69 330 ARG B CA 1
ATOM 5834 C C . ARG B 1 330 ? -19.031 45.625 16.672 1 92.69 330 ARG B C 1
ATOM 5836 O O . ARG B 1 330 ? -19.812 46.25 17.375 1 92.69 330 ARG B O 1
ATOM 5843 N N . LYS B 1 331 ? -17.766 45.688 16.844 1 94.5 331 LYS B N 1
ATOM 5844 C CA . LYS B 1 331 ? -17.156 46.5 17.906 1 94.5 331 LYS B CA 1
ATOM 5845 C C . LYS B 1 331 ? -16.656 47.812 17.359 1 94.5 331 LYS B C 1
ATOM 5847 O O . LYS B 1 331 ? -16.438 47.969 16.141 1 94.5 331 LYS B O 1
ATOM 5852 N N . HIS B 1 332 ? -16.5 48.844 18.281 1 95.44 332 HIS B N 1
ATOM 5853 C CA . HIS B 1 332 ? -16.016 50.156 17.906 1 95.44 332 HIS B CA 1
ATOM 5854 C C . HIS B 1 332 ? -14.656 50.438 18.547 1 95.44 332 HIS B C 1
ATOM 5856 O O . HIS B 1 332 ? -14.469 50.25 19.75 1 95.44 332 HIS B O 1
ATOM 5862 N N . TYR B 1 333 ? -13.797 50.938 17.75 1 97.06 333 TYR B N 1
ATOM 5863 C CA . TYR B 1 333 ? -12.406 51.031 18.172 1 97.06 333 TYR B CA 1
ATOM 5864 C C . TYR B 1 333 ? -11.977 52.5 18.25 1 97.06 333 TYR B C 1
ATOM 5866 O O . TYR B 1 333 ? -12.406 53.344 17.453 1 97.06 333 TYR B O 1
ATOM 5874 N N . VAL B 1 334 ? -11.078 52.75 19.203 1 97.38 334 VAL B N 1
ATOM 5875 C CA . VAL B 1 334 ? -10.57 54.094 19.453 1 97.38 334 VAL B CA 1
ATOM 5876 C C . VAL B 1 334 ? -9.75 54.562 18.25 1 97.38 334 VAL B C 1
ATOM 5878 O O . VAL B 1 334 ? -9.859 55.719 17.828 1 97.38 334 VAL B O 1
ATOM 5881 N N . ARG B 1 335 ? -8.969 53.719 17.703 1 97.06 335 ARG B N 1
ATOM 5882 C CA . ARG B 1 335 ? -8.086 54.062 16.594 1 97.06 335 ARG B CA 1
ATOM 5883 C C . ARG B 1 335 ? -8.578 53.438 15.289 1 97.06 335 ARG B C 1
ATOM 5885 O O . ARG B 1 335 ? -8.945 52.25 15.266 1 97.06 335 ARG B O 1
ATOM 5892 N N . SER B 1 336 ? -8.609 54.281 14.305 1 96.12 336 SER B N 1
ATOM 5893 C CA . SER B 1 336 ? -8.906 53.781 12.977 1 96.12 336 SER B CA 1
ATOM 5894 C C . SER B 1 336 ? -7.711 53.031 12.391 1 96.12 336 SER B C 1
ATOM 5896 O O . SER B 1 336 ? -6.613 53.062 12.953 1 96.12 336 SER B O 1
ATOM 5898 N N . HIS B 1 337 ? -7.988 52.344 11.297 1 95.69 337 HIS B N 1
ATOM 5899 C CA . HIS B 1 337 ? -6.891 51.688 10.586 1 95.69 337 HIS B CA 1
ATOM 5900 C C . HIS B 1 337 ? -5.812 52.688 10.203 1 95.69 337 HIS B C 1
ATOM 5902 O O . HIS B 1 337 ? -4.621 52.406 10.328 1 95.69 337 HIS B O 1
ATOM 5908 N N . GLU B 1 338 ? -6.242 53.844 9.734 1 96.25 338 GLU B N 1
ATOM 5909 C CA . GLU B 1 338 ? -5.316 54.875 9.32 1 96.25 338 GLU B CA 1
ATOM 5910 C C . GLU B 1 338 ? -4.492 55.375 10.5 1 96.25 338 GLU B C 1
ATOM 5912 O O . GLU B 1 338 ? -3.295 55.656 10.367 1 96.25 338 GLU B O 1
ATOM 5917 N N . ASP B 1 339 ? -5.191 55.531 11.594 1 97.06 339 ASP B N 1
ATOM 5918 C CA . ASP B 1 339 ? -4.484 55.906 12.805 1 97.06 339 ASP B CA 1
ATOM 5919 C C . ASP B 1 339 ? -3.377 54.938 13.148 1 97.06 339 ASP B C 1
ATOM 5921 O O . ASP B 1 339 ? -2.252 55.312 13.469 1 97.06 339 ASP B O 1
ATOM 5925 N N . LEU B 1 340 ? -3.697 53.688 13.07 1 97.5 340 LEU B N 1
ATOM 5926 C CA . LEU B 1 340 ? -2.756 52.625 13.438 1 97.5 340 LEU B CA 1
ATOM 5927 C C . LEU B 1 340 ? -1.585 52.594 12.461 1 97.5 340 LEU B C 1
ATOM 5929 O O . LEU B 1 340 ? -0.439 52.406 12.867 1 97.5 340 LEU B O 1
ATOM 5933 N N . GLN B 1 341 ? -1.876 52.781 11.219 1 96.88 341 GLN B N 1
ATOM 5934 C CA . GLN B 1 341 ? -0.819 52.812 10.211 1 96.88 341 GLN B CA 1
ATOM 5935 C C . GLN B 1 341 ? 0.163 53.938 10.484 1 96.88 341 GLN B C 1
ATOM 5937 O O . GLN B 1 341 ? 1.376 53.781 10.344 1 96.88 341 GLN B O 1
ATOM 5942 N N . HIS B 1 342 ? -0.374 55.031 10.836 1 96.81 342 HIS B N 1
ATOM 5943 C CA . HIS B 1 342 ? 0.452 56.188 11.102 1 96.81 342 HIS B CA 1
ATOM 5944 C C . HIS B 1 342 ? 1.273 56 12.375 1 96.81 342 HIS B C 1
ATOM 5946 O O . HIS B 1 342 ? 2.461 56.344 12.406 1 96.81 342 HIS B O 1
ATOM 5952 N N . GLU B 1 343 ? 0.661 55.5 13.359 1 96.69 343 GLU B N 1
ATOM 5953 C CA . GLU B 1 343 ? 1.282 55.406 14.672 1 96.69 343 GLU B CA 1
ATOM 5954 C C . GLU B 1 343 ? 2.297 54.25 14.711 1 96.69 343 GLU B C 1
ATOM 5956 O O . GLU B 1 343 ? 3.332 54.375 15.375 1 96.69 343 GLU B O 1
ATOM 5961 N N . LEU B 1 344 ? 2.014 53.156 14.055 1 97.06 344 LEU B N 1
ATOM 5962 C CA . LEU B 1 344 ? 2.818 51.938 14.203 1 97.06 344 LEU B CA 1
ATOM 5963 C C . LEU B 1 344 ? 3.764 51.781 13.016 1 97.06 344 LEU B C 1
ATOM 5965 O O . LEU B 1 344 ? 4.781 51.094 13.125 1 97.06 344 LEU B O 1
ATOM 5969 N N . GLY B 1 345 ? 3.471 52.344 11.883 1 95.38 345 GLY B N 1
ATOM 5970 C CA . GLY B 1 345 ? 4.336 52.375 10.719 1 95.38 345 GLY B CA 1
ATOM 5971 C C . GLY B 1 345 ? 4.82 50.969 10.328 1 95.38 345 GLY B C 1
ATOM 5972 O O . GLY B 1 345 ? 4.016 50.062 10.141 1 95.38 345 GLY B O 1
ATOM 5973 N N . ASP B 1 346 ? 6.133 50.812 10.406 1 93.88 346 ASP B N 1
ATOM 5974 C CA . ASP B 1 346 ? 6.781 49.625 9.891 1 93.88 346 ASP B CA 1
ATOM 5975 C C . ASP B 1 346 ? 6.543 48.438 10.805 1 93.88 346 ASP B C 1
ATOM 5977 O O . ASP B 1 346 ? 6.781 47.281 10.422 1 93.88 346 ASP B O 1
ATOM 5981 N N . ALA B 1 347 ? 6.062 48.688 11.953 1 96.56 347 ALA B N 1
ATOM 5982 C CA . ALA B 1 347 ? 5.766 47.562 12.867 1 96.56 347 ALA B CA 1
ATOM 5983 C C . ALA B 1 347 ? 4.609 46.719 12.344 1 96.56 347 ALA B C 1
ATOM 5985 O O . ALA B 1 347 ? 4.52 45.531 12.648 1 96.56 347 ALA B O 1
ATOM 5986 N N . LEU B 1 348 ? 3.719 47.406 11.586 1 97.5 348 LEU B N 1
ATOM 5987 C CA . LEU B 1 348 ? 2.637 46.656 10.945 1 97.5 348 LEU B CA 1
ATOM 5988 C C . LEU B 1 348 ? 3.131 45.938 9.688 1 97.5 348 LEU B C 1
ATOM 5990 O O . LEU B 1 348 ? 3.545 46.594 8.727 1 97.5 348 LEU B O 1
ATOM 5994 N N . VAL B 1 349 ? 3.016 44.688 9.758 1 96.5 349 VAL B N 1
ATOM 5995 C CA . VAL B 1 349 ? 3.594 43.969 8.633 1 96.5 349 VAL B CA 1
ATOM 5996 C C . VAL B 1 349 ? 2.48 43.375 7.75 1 96.5 349 VAL B C 1
ATOM 5998 O O . VAL B 1 349 ? 2.719 43 6.602 1 96.5 349 VAL B O 1
ATOM 6001 N N . ARG B 1 350 ? 1.252 43.281 8.234 1 96.31 350 ARG B N 1
ATOM 6002 C CA . ARG B 1 350 ? 0.134 42.75 7.445 1 96.31 350 ARG B CA 1
ATOM 6003 C C . ARG B 1 350 ? -1.197 43.25 8 1 96.31 350 ARG B C 1
ATOM 6005 O O . ARG B 1 350 ? -1.354 43.406 9.219 1 96.31 350 ARG B O 1
ATOM 6012 N N . TYR B 1 351 ? -2.072 43.594 7.211 1 96.25 351 TYR B N 1
ATOM 6013 C CA . TYR B 1 351 ? -3.477 43.875 7.508 1 96.25 351 TYR B CA 1
ATOM 6014 C C . TYR B 1 351 ? -4.379 43.281 6.43 1 96.25 351 TYR B C 1
ATOM 6016 O O . TYR B 1 351 ? -4.133 43.469 5.234 1 96.25 351 TYR B O 1
ATOM 6024 N N . ASP B 1 352 ? -5.398 42.594 6.855 1 94.62 352 ASP B N 1
ATOM 6025 C CA . ASP B 1 352 ? -6.301 42 5.867 1 94.62 352 ASP B CA 1
ATOM 6026 C C . ASP B 1 352 ? -7.645 41.625 6.496 1 94.62 352 ASP B C 1
ATOM 6028 O O . ASP B 1 352 ? -7.766 41.562 7.723 1 94.62 352 ASP B O 1
ATOM 6032 N N . GLU B 1 353 ? -8.617 41.406 5.648 1 93.31 353 GLU B N 1
ATOM 6033 C CA . GLU B 1 353 ? -9.867 40.781 6.074 1 93.31 353 GLU B CA 1
ATOM 6034 C C . GLU B 1 353 ? -9.703 39.281 6.246 1 93.31 353 GLU B C 1
ATOM 6036 O O . GLU B 1 353 ? -8.867 38.656 5.582 1 93.31 353 GLU B O 1
ATOM 6041 N N . ILE B 1 354 ? -10.406 38.781 7.184 1 90.44 354 ILE B N 1
ATOM 6042 C CA . ILE B 1 354 ? -10.406 37.344 7.43 1 90.44 354 ILE B CA 1
ATOM 6043 C C . ILE B 1 354 ? -11.594 36.688 6.715 1 90.44 354 ILE B C 1
ATOM 6045 O O . ILE B 1 354 ? -12.703 37.25 6.727 1 90.44 354 ILE B O 1
ATOM 6049 N N . ASP B 1 355 ? -11.344 35.562 6.066 1 84.12 355 ASP B N 1
ATOM 6050 C CA . ASP B 1 355 ? -12.43 34.812 5.426 1 84.12 355 ASP B CA 1
ATOM 6051 C C . ASP B 1 355 ? -13.562 34.531 6.406 1 84.12 355 ASP B C 1
ATOM 6053 O O . ASP B 1 355 ? -13.312 34.156 7.555 1 84.12 355 ASP B O 1
ATOM 6057 N N . GLU B 1 356 ? -14.734 34.594 5.914 1 82.5 356 GLU B N 1
ATOM 6058 C CA . GLU B 1 356 ? -15.922 34.5 6.754 1 82.5 356 GLU B CA 1
ATOM 6059 C C . GLU B 1 356 ? -15.961 33.156 7.492 1 82.5 356 GLU B C 1
ATOM 6061 O O . GLU B 1 356 ? -16.359 33.094 8.656 1 82.5 356 GLU B O 1
ATOM 6066 N N . ILE B 1 357 ? -15.523 32.188 6.848 1 78.25 357 ILE B N 1
ATOM 6067 C CA . ILE B 1 357 ? -15.609 30.859 7.418 1 78.25 357 ILE B CA 1
ATOM 6068 C C . ILE B 1 357 ? -14.734 30.781 8.664 1 78.25 357 ILE B C 1
ATOM 6070 O O . ILE B 1 357 ? -14.953 29.922 9.531 1 78.25 357 ILE B O 1
ATOM 6074 N N . PHE B 1 358 ? -13.727 31.734 8.898 1 77.69 358 PHE B N 1
ATOM 6075 C CA . PHE B 1 358 ? -12.812 31.703 10.031 1 77.69 358 PHE B CA 1
ATOM 6076 C C . PHE B 1 358 ? -13.109 32.844 10.992 1 77.69 358 PHE B C 1
ATOM 6078 O O . PHE B 1 358 ? -12.469 32.969 12.039 1 77.69 358 PHE B O 1
ATOM 6085 N N . SER B 1 359 ? -14.109 33.656 10.742 1 80.31 359 SER B N 1
ATOM 6086 C CA . SER B 1 359 ? -14.273 34.938 11.422 1 80.31 359 SER B CA 1
ATOM 6087 C C . SER B 1 359 ? -14.664 34.75 12.883 1 80.31 359 SER B C 1
ATOM 6089 O O . SER B 1 359 ? -14.359 35.594 13.734 1 80.31 359 SER B O 1
ATOM 6091 N N . ARG B 1 360 ? -15.352 33.688 13.203 1 79 360 ARG B N 1
ATOM 6092 C CA . ARG B 1 360 ? -15.781 33.469 14.586 1 79 360 ARG B CA 1
ATOM 6093 C C . ARG B 1 360 ? -14.578 33.25 15.5 1 79 360 ARG B C 1
ATOM 6095 O O . ARG B 1 360 ? -14.547 33.781 16.609 1 79 360 ARG B O 1
ATOM 6102 N N . ALA B 1 361 ? -13.609 32.625 14.938 1 79.88 361 ALA B N 1
ATOM 6103 C CA . ALA B 1 361 ? -12.453 32.312 15.766 1 79.88 361 ALA B CA 1
ATOM 6104 C C . ALA B 1 361 ? -11.336 33.344 15.578 1 79.88 361 ALA B C 1
ATOM 6106 O O . ALA B 1 361 ? -10.594 33.625 16.516 1 79.88 361 ALA B O 1
ATOM 6107 N N . SER B 1 362 ? -11.266 33.969 14.414 1 87.31 362 SER B N 1
ATOM 6108 C CA . SER B 1 362 ? -10.047 34.688 14.094 1 87.31 362 SER B CA 1
ATOM 6109 C C . SER B 1 362 ? -10.352 36.188 13.875 1 87.31 362 SER B C 1
ATOM 6111 O O . SER B 1 362 ? -9.453 36.969 13.578 1 87.31 362 SER B O 1
ATOM 6113 N N . GLY B 1 363 ? -11.609 36.594 14.031 1 90.56 363 GLY B N 1
ATOM 6114 C CA . GLY B 1 363 ? -12 37.969 13.805 1 90.56 363 GLY B CA 1
ATOM 6115 C C . GLY B 1 363 ? -12.422 38.25 12.375 1 90.56 363 GLY B C 1
ATOM 6116 O O . GLY B 1 363 ? -12.352 37.375 11.516 1 90.56 363 GLY B O 1
ATOM 6117 N N . ASN B 1 364 ? -12.891 39.469 12.148 1 94 364 ASN B N 1
ATOM 6118 C CA . ASN B 1 364 ? -13.312 39.875 10.812 1 94 364 ASN B CA 1
ATOM 6119 C C . ASN B 1 364 ? -12.164 40.5 10.031 1 94 364 ASN B C 1
ATOM 6121 O O . ASN B 1 364 ? -12.125 40.406 8.805 1 94 364 ASN B O 1
ATOM 6125 N N . ARG B 1 365 ? -11.32 41.219 10.742 1 95.88 365 ARG B N 1
ATOM 6126 C CA . ARG B 1 365 ? -10.078 41.781 10.25 1 95.88 365 ARG B CA 1
ATOM 6127 C C . ARG B 1 365 ? -8.945 41.594 11.258 1 95.88 365 ARG B C 1
ATOM 6129 O O . ARG B 1 365 ? -9.195 41.406 12.445 1 95.88 365 ARG B O 1
ATOM 6136 N N . ALA B 1 366 ? -7.773 41.625 10.711 1 97.12 366 ALA B N 1
ATOM 6137 C CA . ALA B 1 366 ? -6.688 41.406 11.664 1 97.12 366 ALA B CA 1
ATOM 6138 C C . ALA B 1 366 ? -5.422 42.156 11.234 1 97.12 366 ALA B C 1
ATOM 6140 O O . ALA B 1 366 ? -5.301 42.562 10.078 1 97.12 366 ALA B O 1
ATOM 6141 N N . TYR B 1 367 ? -4.633 42.406 12.211 1 98.12 367 TYR B N 1
ATOM 6142 C CA . TYR B 1 367 ? -3.309 43 12.039 1 98.12 367 TYR B CA 1
ATOM 6143 C C . TYR B 1 367 ? -2.221 42 12.461 1 98.12 367 TYR B C 1
ATOM 6145 O O . TYR B 1 367 ? -2.369 41.312 13.461 1 98.12 367 TYR B O 1
ATOM 6153 N N . GLN B 1 368 ? -1.215 41.938 11.695 1 98.19 368 GLN B N 1
ATOM 6154 C CA . GLN B 1 368 ? 0.034 41.312 12.109 1 98.19 368 GLN B CA 1
ATOM 6155 C C . GLN B 1 368 ? 1.145 42.344 12.266 1 98.19 368 GLN B C 1
ATOM 6157 O O . GLN B 1 368 ? 1.278 43.25 11.43 1 98.19 368 GLN B O 1
ATOM 6162 N N . PHE B 1 369 ? 1.944 42.188 13.297 1 98.69 369 PHE B N 1
ATOM 6163 C CA . PHE B 1 369 ? 2.92 43.219 13.641 1 98.69 369 PHE B CA 1
ATOM 6164 C C . PHE B 1 369 ? 4.117 42.625 14.359 1 98.69 369 PHE B C 1
ATOM 6166 O O . PHE B 1 369 ? 4.078 41.469 14.773 1 98.69 369 PHE B O 1
ATOM 6173 N N . ARG B 1 370 ? 5.199 43.344 14.43 1 98 370 ARG B N 1
ATOM 6174 C CA . ARG B 1 370 ? 6.414 42.844 15.062 1 98 370 ARG B CA 1
ATOM 6175 C C . ARG B 1 370 ? 7.027 43.875 15.992 1 98 370 ARG B C 1
ATOM 6177 O O . ARG B 1 370 ? 6.809 45.062 15.828 1 98 370 ARG B O 1
ATOM 6184 N N . ALA B 1 371 ? 7.707 43.406 16.984 1 98 371 ALA B N 1
ATOM 6185 C CA . ALA B 1 371 ? 8.469 44.219 17.938 1 98 371 ALA B CA 1
ATOM 6186 C C . ALA B 1 371 ? 9.648 43.438 18.5 1 98 371 ALA B C 1
ATOM 6188 O O . ALA B 1 371 ? 9.75 42.219 18.297 1 98 371 ALA B O 1
ATOM 6189 N N . ASP B 1 372 ? 10.523 44.156 19.219 1 96.81 372 ASP B N 1
ATOM 6190 C CA . ASP B 1 372 ? 11.75 43.531 19.734 1 96.81 372 ASP B CA 1
ATOM 6191 C C . ASP B 1 372 ? 11.5 42.781 21.031 1 96.81 372 ASP B C 1
ATOM 6193 O O . ASP B 1 372 ? 12.328 41.969 21.453 1 96.81 372 ASP B O 1
ATOM 6197 N N . SER B 1 373 ? 10.352 43.062 21.609 1 97.44 373 SER B N 1
ATOM 6198 C CA . SER B 1 373 ? 10.062 42.438 22.891 1 97.44 373 SER B CA 1
ATOM 6199 C C . SER B 1 373 ? 8.617 41.969 22.969 1 97.44 373 SER B C 1
ATOM 6201 O O . SER B 1 373 ? 7.758 42.469 22.234 1 97.44 373 SER B O 1
ATOM 6203 N N . LEU B 1 374 ? 8.438 41.031 23.859 1 97.69 374 LEU B N 1
ATOM 6204 C CA . LEU B 1 374 ? 7.086 40.531 24.078 1 97.69 374 LEU B CA 1
ATOM 6205 C C . LEU B 1 374 ? 6.164 41.656 24.578 1 97.69 374 LEU B C 1
ATOM 6207 O O . LEU B 1 374 ? 5.008 41.719 24.156 1 97.69 374 LEU B O 1
ATOM 6211 N N . ASP B 1 375 ? 6.66 42.469 25.453 1 98 375 ASP B N 1
ATOM 6212 C CA . ASP B 1 375 ? 5.875 43.594 25.938 1 98 375 ASP B CA 1
ATOM 6213 C C . ASP B 1 375 ? 5.523 44.562 24.797 1 98 375 ASP B C 1
ATOM 6215 O O . ASP B 1 375 ? 4.453 45.188 24.812 1 98 375 ASP B O 1
ATOM 6219 N N . GLY B 1 376 ? 6.453 44.688 23.922 1 97.88 376 GLY B N 1
ATOM 6220 C CA . GLY B 1 376 ? 6.207 45.531 22.766 1 97.88 376 GLY B CA 1
ATOM 6221 C C . GLY B 1 376 ? 5.023 45.062 21.922 1 97.88 376 GLY B C 1
ATOM 6222 O O . GLY B 1 376 ? 4.164 45.875 21.562 1 97.88 376 GLY B O 1
ATOM 6223 N N . VAL B 1 377 ? 4.973 43.812 21.656 1 98.38 377 VAL B N 1
ATOM 6224 C CA . VAL B 1 377 ? 3.871 43.312 20.828 1 98.38 377 VAL B CA 1
ATOM 6225 C C . VAL B 1 377 ? 2.576 43.344 21.641 1 98.38 377 VAL B C 1
ATOM 6227 O O . VAL B 1 377 ? 1.496 43.562 21.094 1 98.38 377 VAL B O 1
ATOM 6230 N N . ARG B 1 378 ? 2.635 43.156 22.922 1 98.19 378 ARG B N 1
ATOM 6231 C CA . ARG B 1 378 ? 1.452 43.25 23.766 1 98.19 378 ARG B CA 1
ATOM 6232 C C . ARG B 1 378 ? 0.868 44.656 23.688 1 98.19 378 ARG B C 1
ATOM 6234 O O . ARG B 1 378 ? -0.348 44.844 23.578 1 98.19 378 ARG B O 1
ATOM 6241 N N . ARG B 1 379 ? 1.744 45.594 23.781 1 98 379 ARG B N 1
ATOM 6242 C CA . ARG B 1 379 ? 1.314 46.969 23.734 1 98 379 ARG B CA 1
ATOM 6243 C C . ARG B 1 379 ? 0.641 47.281 22.406 1 98 379 ARG B C 1
ATOM 6245 O O . ARG B 1 379 ? -0.375 48 22.359 1 98 379 ARG B O 1
ATOM 6252 N N . ILE B 1 380 ? 1.216 46.844 21.375 1 98.44 380 ILE B N 1
ATOM 6253 C CA . ILE B 1 380 ? 0.657 47.062 20.047 1 98.44 380 ILE B CA 1
ATOM 6254 C C . ILE B 1 380 ? -0.716 46.406 19.938 1 98.44 380 ILE B C 1
ATOM 6256 O O . ILE B 1 380 ? -1.657 47 19.406 1 98.44 380 ILE B O 1
ATOM 6260 N N . ALA B 1 381 ? -0.817 45.188 20.438 1 98.44 381 ALA B N 1
ATOM 6261 C CA . ALA B 1 381 ? -2.107 44.531 20.438 1 98.44 381 ALA B CA 1
ATOM 6262 C C . ALA B 1 381 ? -3.156 45.312 21.203 1 98.44 381 ALA B C 1
ATOM 6264 O O . ALA B 1 381 ? -4.309 45.406 20.766 1 98.44 381 ALA B O 1
ATOM 6265 N N . ASP B 1 382 ? -2.754 45.875 22.328 1 97.56 382 ASP B N 1
ATOM 6266 C CA . ASP B 1 382 ? -3.648 46.719 23.125 1 97.56 382 ASP B CA 1
ATOM 6267 C C . ASP B 1 382 ? -4.133 47.938 22.328 1 97.56 382 ASP B C 1
ATOM 6269 O O . ASP B 1 382 ? -5.312 48.281 22.375 1 97.56 382 ASP B O 1
ATOM 6273 N N . LEU B 1 383 ? -3.244 48.5 21.641 1 97.69 383 LEU B N 1
ATOM 6274 C CA . LEU B 1 383 ? -3.578 49.688 20.828 1 97.69 383 LEU B CA 1
ATOM 6275 C C . LEU B 1 383 ? -4.578 49.312 19.75 1 97.69 383 LEU B C 1
ATOM 6277 O O . LEU B 1 383 ? -5.531 50.062 19.5 1 97.69 383 LEU B O 1
ATOM 6281 N N . ILE B 1 384 ? -4.352 48.219 19.125 1 97.94 384 ILE B N 1
ATOM 6282 C CA . ILE B 1 384 ? -5.164 47.781 18 1 97.94 384 ILE B CA 1
ATOM 6283 C C . ILE B 1 384 ? -6.574 47.438 18.484 1 97.94 384 ILE B C 1
ATOM 6285 O O . ILE B 1 384 ? -7.559 47.719 17.781 1 97.94 384 ILE B O 1
ATOM 6289 N N . GLN B 1 385 ? -6.656 46.875 19.703 1 97.69 385 GLN B N 1
ATOM 6290 C CA . GLN B 1 385 ? -7.93 46.312 20.156 1 97.69 385 GLN B CA 1
ATOM 6291 C C . GLN B 1 385 ? -8.602 47.25 21.172 1 97.69 385 GLN B C 1
ATOM 6293 O O . GLN B 1 385 ? -9.578 46.875 21.812 1 97.69 385 GLN B O 1
ATOM 6298 N N . GLU B 1 386 ? -8.039 48.469 21.297 1 97.31 386 GLU B N 1
ATOM 6299 C CA . GLU B 1 386 ? -8.648 49.406 22.219 1 97.31 386 GLU B CA 1
ATOM 6300 C C . GLU B 1 386 ? -10.031 49.844 21.719 1 97.31 386 GLU B C 1
ATOM 6302 O O . GLU B 1 386 ? -10.164 50.406 20.625 1 97.31 386 GLU B O 1
ATOM 6307 N N . GLU B 1 387 ? -10.992 49.594 22.531 1 95.62 387 GLU B N 1
ATOM 6308 C CA . GLU B 1 387 ? -12.367 49.938 22.172 1 95.62 387 GLU B CA 1
ATOM 6309 C C . GLU B 1 387 ? -12.812 51.219 22.828 1 95.62 387 GLU B C 1
ATOM 6311 O O . GLU B 1 387 ? -12.25 51.656 23.844 1 95.62 387 GLU B O 1
ATOM 6316 N N . TRP B 1 388 ? -13.812 51.812 22.062 1 89.25 388 TRP B N 1
ATOM 6317 C CA . TRP B 1 388 ? -14.484 52.938 22.703 1 89.25 388 TRP B CA 1
ATOM 6318 C C . TRP B 1 388 ? -15.297 52.469 23.906 1 89.25 388 TRP B C 1
ATOM 6320 O O . TRP B 1 388 ? -15.961 51.438 23.844 1 89.25 388 TRP B O 1
ATOM 6330 N N . THR B 1 389 ? -14.945 52.906 25.203 1 67.44 389 THR B N 1
ATOM 6331 C CA . THR B 1 389 ? -15.773 52.594 26.375 1 67.44 389 THR B CA 1
ATOM 6332 C C . THR B 1 389 ? -17.047 53.438 26.344 1 67.44 389 THR B C 1
ATOM 6334 O O . THR B 1 389 ? -17.031 54.594 25.891 1 67.44 389 THR B O 1
#

Secondary structure (DSSP, 8-state):
-EEEEESTTSSHHHHHHHHHHHHTT-EEEEEESS-GGGS-HHHHHH-SEEEE-S-TT-HHHHHHHHHHHHHHH----EEE---GGGHHHHHHHHHHTT-SS--TTTHHHHHBHHHHHHHHHHHT-EE--EEES--HHHHHHHHHHH-S-EEEEESB-STTTT-EEE-SHHHHHHHHHHS-TT--EEEEE---EEEEEEEEEE-TTS-EEEEE-EEE-S-HHHHHHTT---EEEE-SS--HHHHHHHHHHHHHHT--SEEEEEEEEEETTT--EEEEEEESS--TTTHHHHHHHHHTS-HHHHHHHHHHH---SPPPPP--EEEEEEE-TTS-BSS-HHHHHHHHGGGEEEEEEPPGGGHHHH-SEEEEEEESSHHHHHHHHHHHT-B--/-EEEEESTTSSHHHHHHHHHHHHTT-EEEEEESS-GGGS-HHHHHH-SEEEE-S-TT-HHHHHHHHHHHHHHH----EEE---GGGHHHHHHHHHHTT-SS--TTTHHHHHBHHHHHHHHHHHT-EE--EEES--HHHHHHHHHHH-S-EEEEESB-STTTT-EEE-SHHHHHHHHHHS-TT--EEEEE---EEEEEEEEEE-TTS-EEEEE-EEE-S-HHHHHHHT---EEEE-SS--HHHHHHHHHHHHHHT--SEEEEEEEEEETTT--EEEEEEESS--TTTHHHHHHHHHTS-HHHHHHHHHHH---SPPPPP--EEEEEEE-TTS-BSS-HHHHHHHHGGGEEEEEEPPGGGHHHH-SEEEEEEESSHHHHHHHHHHHT-B--

Foldseek 3Di:
DAEEAEACQPPVVSLLLLLLLQVLPYQYEYEEQDDLVPGDPSSNVSHPYYDHDNDSPPLVRVLVSVVVCCVPPNQHAAYDHLDPVCLQSRQDSCQVSVHDFHHNVQSVCAFFQVSLVVLLVVLVAAAWDKDKQDDPVNVVVVCVVQNDFKKKDFRGDDDLPPIDTRGDDVSVVVCNVPPDPVTIMMITHDFAFKKKKWWAWAAQVGRTQEIWMKIFPDDLNCCLVVVHKGKIKTDQDDDPLNVSSVSSSCVSSVHHLFTKMWMWGQGPVPRGTHTRHIDRHGDDDCVQVQCCVFQVDNRSNQSSCCNVPVGDDHYTGTQWMKMKIAEAPVFAAPDDPVRLCVVQPPQWDDKDADDPVCCSRHNGIMTMGIDRDPVVRVVSNCNVRHGDD/DAEEAEPCQPPVVSLLLLLLLQVLPYAYEYEEQDDLVPGDPSSNVSHPYYDHDNDSVPLVRVLVSVVVCCVPPNQHAAYDHLDPVCLQSRQDSCQVSVHDFRHNVQVVCAFFQVSLVVLLVVLVAAAWDKDKQDDPVNVVVVCVVQNDFKKKDFRGDDDLPPIDTRGDPVSVVVCNVPPDPVTIMMITHDFAFKKKKWWAWAAQVGRTQEIWMKIFPDDLNCCLVVVHKGKIKTDQDDDPLNVSSVSSSCVSSVHHLFTKMWMWGQGPVPRGTHTRHIDRHGDDDCVQVQCCVFQVDNRSNQSSCCNPPVGDDHYTGTQWMKMKIAEAPVFAAPADPVRLCVVQPPQWDDKDADDPVCCSRHNGIMTMGIDRDPVVRVVSNCNVRHGDD

Solvent-accessible surface area (backbone atoms only — not comparable to full-atom values): 40390 Å² total; per-residue (Å²): 97,36,33,37,32,41,32,35,76,55,59,71,71,30,27,50,41,48,33,28,27,25,73,63,63,37,45,27,33,32,36,34,55,64,59,74,86,73,47,53,70,67,46,53,71,27,36,75,43,76,48,69,40,90,49,80,85,39,59,66,56,51,50,17,49,52,14,41,47,20,31,75,76,32,77,62,55,40,59,46,44,67,40,81,90,46,47,64,59,31,10,41,53,19,38,46,44,51,26,70,70,71,28,58,91,51,47,60,46,60,46,26,55,72,51,37,50,60,36,33,56,68,33,69,40,45,58,70,60,67,39,75,57,62,45,74,66,60,41,49,54,50,35,74,74,69,37,71,41,29,31,36,29,49,28,61,75,71,82,64,64,75,47,44,80,30,67,49,71,66,51,48,53,48,44,73,72,63,53,64,88,89,56,59,35,30,36,29,60,60,77,66,52,34,40,38,33,39,31,35,34,29,23,73,86,53,49,72,53,37,73,45,24,37,41,27,83,59,62,62,56,56,21,40,76,64,62,42,63,32,56,39,31,34,44,42,64,65,54,69,69,52,51,52,47,44,53,31,39,40,58,48,68,63,58,49,56,39,40,30,26,32,38,28,33,35,28,69,85,76,56,52,62,29,52,69,50,63,39,86,18,62,51,62,90,66,47,55,58,34,48,20,66,11,38,73,53,56,61,45,46,52,50,25,39,24,72,74,70,56,52,81,75,76,59,79,64,49,71,19,19,18,28,38,32,18,38,49,82,90,59,56,57,69,53,50,72,67,51,47,48,67,74,48,42,81,33,52,72,45,75,48,75,42,58,72,92,48,22,57,65,52,9,43,27,35,39,30,32,50,26,84,34,68,68,49,31,50,50,50,40,48,55,70,58,32,53,63,129,99,34,31,38,33,40,32,36,76,54,58,71,69,31,27,50,40,47,34,28,27,27,73,64,63,38,45,26,34,32,37,35,55,63,58,74,87,73,46,54,70,67,44,55,72,27,35,78,42,75,50,69,41,89,50,78,84,38,60,66,55,52,50,17,50,52,14,42,47,21,32,74,75,33,76,61,55,38,58,45,44,67,40,81,90,45,47,65,60,31,9,41,53,20,38,46,44,51,26,71,72,70,29,58,93,51,47,60,46,61,48,26,55,73,52,36,50,60,36,32,56,68,33,68,42,45,58,68,60,69,40,78,57,63,45,75,67,60,40,50,55,49,35,74,73,70,38,71,42,29,30,38,29,49,30,62,76,71,82,62,64,76,45,43,80,32,68,48,70,68,50,48,52,48,44,72,72,63,53,65,88,89,58,57,35,30,36,28,60,60,76,63,52,32,39,39,36,37,31,35,35,28,23,75,88,55,48,74,54,37,75,43,22,38,40,27,82,58,61,63,53,55,21,41,75,64,60,40,62,32,57,39,33,32,44,41,63,64,54,68,68,52,50,53,47,45,54,31,37,39,57,50,67,63,58,50,56,40,41,29,26,31,38,25,33,35,28,69,84,78,58,52,61,27,51,67,50,63,39,84,18,61,52,64,91,64,48,56,60,35,48,22,67,11,39,73,52,56,59,44,47,52,51,24,39,23,73,75,72,57,51,80,74,77,59,78,65,47,72,19,20,17,27,38,33,18,39,48,82,91,59,57,56,68,54,49,72,67,52,47,48,67,75,48,44,82,33,52,73,44,72,49,74,42,59,74,93,48,23,55,64,52,10,41,28,36,39,30,31,48,26,84,35,69,68,49,31,50,51,49,40,48,55,69,58,32,54,64,128

InterPro domains:
  IPR011761 ATP-grasp fold [PS50975] (117-308)
  IPR013815 ATP-grasp fold, subdomain 1 [G3DSA:3.30.1490.20] (118-190)

Nearest PDB structures (foldseek):
  4wd3-assembly1_B  TM=7.351E-01  e=8.636E-24  Bacillus subtilis subsp. subtilis
  3orq-assembly1_A  TM=7.411E-01  e=3.739E-17  Staphylococcus aureus subsp. aureus str. Newman
  3qff-assembly1_B  TM=7.113E-01  e=8.211E-18  Bacillus anthracis str. A0248
  1kj8-assembly1_A  TM=7.196E-01  e=2.766E-16  Escherichia coli
  5i47-assembly1_A  TM=6.850E-01  e=7.860E-08  Sphaerobacter thermophilus DSM 20745

pLDDT: mean 94.7, std 5.48, range [66.19, 98.94]

Radius of gyration: 35.15 Å; Cα contacts (8 Å, |Δi|>4): 1653; chains: 2; bounding box: 65×107×78 Å

Organism: Saccharibacillus brassicae (NCBI:txid2583377)

Sequence (778 aa):
MNFVFFSPHFPASSGEFAIRLHEEGATVLGIGDAPYDSLSPRLQAALTEYYRVEQMENEDETLRATGYFTHKYGRIDRFESLNEYWLESDARMRTDFNIDGTKADFIDNLKHKSKMKDFFRQSGVDTVRFLKNPNRDSAAAFIAENGFPVVVKPDLGSGASHTYKLSDQAELDYFFHTSPADTEFIMEEFIDGIILTYDGLIDHDGIVRFHASHRFEQSIMKVVSDDDHLRYFCLKDVDAEVERAGRSILDAFGIRERFFHIELFKSHKDGRLIALEVNMRPPGAWMTDSINYAYEVDVYTKWANMVVHGGSGEPPAGHYYTGYASRKDRKHYVRSHEDLQHELGDALVRYDEIDEIFSRASGNRAYQFRADSLDGVRRIADLIQEEWTMNFVFFSPHFPASSGEFAIRLHEEGATVLGIGDAPYDSLSPRLQAALTEYYRVEQMENEDETLRATGYFTHKYGRIDRFESLNEYWLESDARMRTDFNIDGTKADFIDNLKHKSKMKDFFRQSGVDTVRFLKNPNRDSAAAFIAENGFPVVVKPDLGSGASHTYKLSDQAELDYFFHTSPADTEFIMEEFIDGIILTYDGLIDHDGIVRFHASHRFEQSIMKVVSDDDHLRYFCLKDVDAEVERAGRSILDAFGIRERFFHIELFKSHKDGRLIALEVNMRPPGAWMTDSINYAYEVDVYTKWANMVVHGGSGEPPAGHYYTGYASRKDRKHYVRSHEDLQHELGDALVRYDEIDEIFSRASGNRAYQFRADSLDGVRRIADLIQEEWT